Protein AF-A0A2A2K9K4-F1 (afdb_monomer_lite)

Radius of gyration: 50.78 Å; chains: 1; bounding box: 142×97×121 Å

InterPro domains:
  IPR011687 Ribosome biogenesis protein Nop53/GLTSCR2 [PF07767] (84-455)
  IPR011687 Ribosome biogenesis protein Nop53/GLTSCR2 [PIRSF017302] (77-492)
  IPR011687 Ribosome biogenesis protein Nop53/GLTSCR2 [PTHR14211] (76-489)

pLDDT: mean 70.68, std 21.22, range [25.45, 97.88]

Structure (mmCIF, N/CA/C/O backbone):
data_AF-A0A2A2K9K4-F1
#
_entry.id   AF-A0A2A2K9K4-F1
#
loop_
_atom_site.group_PDB
_atom_site.id
_atom_site.type_symbol
_atom_site.label_atom_id
_atom_site.label_alt_id
_atom_site.label_comp_id
_atom_site.label_asym_id
_atom_site.label_entity_id
_atom_site.label_seq_id
_atom_site.pdbx_PDB_ins_code
_atom_site.Cartn_x
_atom_site.Cartn_y
_atom_site.Cartn_z
_atom_site.occupancy
_atom_site.B_iso_or_equiv
_atom_site.auth_seq_id
_atom_site.auth_comp_id
_atom_site.auth_asym_id
_atom_site.auth_atom_id
_atom_site.pdbx_PDB_model_num
ATOM 1 N N . MET A 1 1 ? -22.411 -17.518 -9.341 1.00 44.00 1 MET A N 1
ATOM 2 C CA . MET A 1 1 ? -21.186 -17.339 -8.523 1.00 44.00 1 MET A CA 1
ATOM 3 C C . MET A 1 1 ? -21.248 -18.204 -7.261 1.00 44.00 1 MET A C 1
ATOM 5 O O . MET A 1 1 ? -21.274 -17.699 -6.148 1.00 44.00 1 MET A O 1
ATOM 9 N N . LYS A 1 2 ? -21.315 -19.527 -7.441 1.00 40.25 2 LYS A N 1
ATOM 10 C CA . LYS A 1 2 ? -21.269 -20.536 -6.377 1.00 40.25 2 LYS A CA 1
ATOM 11 C C . LYS A 1 2 ? -20.198 -21.538 -6.782 1.00 40.25 2 LYS A C 1
ATOM 13 O O . LYS A 1 2 ? -20.445 -22.312 -7.694 1.00 40.25 2 LYS A O 1
ATOM 18 N N . ALA A 1 3 ? -19.026 -21.437 -6.172 1.00 43.62 3 ALA A N 1
ATOM 19 C CA . ALA A 1 3 ? -18.033 -22.494 -5.974 1.00 43.62 3 ALA A CA 1
ATOM 20 C C . ALA A 1 3 ? -16.709 -21.821 -5.597 1.00 43.62 3 ALA A C 1
ATOM 22 O O . ALA A 1 3 ? -16.347 -20.814 -6.198 1.00 43.62 3 ALA A O 1
ATOM 23 N N . LEU A 1 4 ? -15.990 -22.431 -4.651 1.00 43.91 4 LEU A N 1
ATOM 24 C CA . LEU A 1 4 ? -14.637 -22.091 -4.187 1.00 43.91 4 LEU A CA 1
ATOM 25 C C . LEU A 1 4 ? -14.558 -21.076 -3.037 1.00 43.91 4 LEU A C 1
ATOM 27 O O . LEU A 1 4 ? -13.844 -20.079 -3.095 1.00 43.91 4 LEU A O 1
ATOM 31 N N . VAL A 1 5 ? -15.206 -21.416 -1.923 1.00 40.81 5 VAL A N 1
ATOM 32 C CA . VAL A 1 5 ? -14.649 -21.128 -0.594 1.00 40.81 5 VAL A CA 1
ATOM 33 C C . VAL A 1 5 ? -14.211 -22.480 -0.023 1.00 40.81 5 VAL A C 1
ATOM 35 O O . VAL A 1 5 ? -15.055 -23.368 0.064 1.00 40.81 5 VAL A O 1
ATOM 38 N N . PRO A 1 6 ? -12.925 -22.707 0.292 1.00 46.34 6 PRO A N 1
ATOM 39 C CA . PRO A 1 6 ? -12.517 -23.957 0.914 1.00 46.34 6 PRO A CA 1
ATOM 40 C C . PRO A 1 6 ? -12.996 -23.989 2.369 1.00 46.34 6 PRO A C 1
ATOM 42 O O . PRO A 1 6 ? -12.664 -23.100 3.159 1.00 46.34 6 PRO A O 1
ATOM 45 N N . ASP A 1 7 ? -13.756 -25.031 2.704 1.00 41.41 7 ASP A N 1
ATOM 46 C CA . ASP A 1 7 ? -14.101 -25.406 4.071 1.00 41.41 7 ASP A CA 1
ATOM 47 C C . ASP A 1 7 ? -12.825 -25.595 4.901 1.00 41.41 7 ASP A C 1
ATOM 49 O O . ASP A 1 7 ? -11.963 -26.419 4.591 1.00 41.41 7 ASP A O 1
ATOM 53 N N . LEU A 1 8 ? -12.700 -24.822 5.979 1.00 47.69 8 LEU A N 1
ATOM 54 C CA . LEU A 1 8 ? -11.617 -24.931 6.958 1.00 47.69 8 LEU A CA 1
ATOM 55 C C . LEU A 1 8 ? -12.197 -25.281 8.328 1.00 47.69 8 LEU A C 1
ATOM 57 O O . LEU A 1 8 ? -12.074 -24.541 9.301 1.00 47.69 8 LEU A O 1
ATOM 61 N N . ALA A 1 9 ? -12.805 -26.462 8.395 1.00 41.75 9 ALA A N 1
ATOM 62 C CA . ALA A 1 9 ? -13.053 -27.190 9.630 1.00 41.75 9 ALA A CA 1
ATOM 63 C C . ALA A 1 9 ? -11.892 -28.164 9.899 1.00 41.75 9 ALA A C 1
ATOM 65 O O . ALA A 1 9 ? -12.091 -29.367 9.938 1.00 41.75 9 ALA A O 1
ATOM 66 N N . MET A 1 10 ? -10.656 -27.674 10.045 1.00 39.59 10 MET A N 1
ATOM 67 C CA . MET A 1 10 ? -9.584 -28.465 10.667 1.00 39.59 10 MET A CA 1
ATOM 68 C C . MET A 1 10 ? -8.396 -27.575 11.043 1.00 39.59 10 MET A C 1
ATOM 70 O O . MET A 1 10 ? -7.469 -27.361 10.266 1.00 39.59 10 MET A O 1
ATOM 74 N N . VAL A 1 11 ? -8.419 -27.054 12.270 1.00 38.53 11 VAL A N 1
ATOM 75 C CA . VAL A 1 11 ? -7.224 -26.525 12.937 1.00 38.53 11 VAL A CA 1
ATOM 76 C C . VAL A 1 11 ? -6.971 -27.413 14.157 1.00 38.53 11 VAL A C 1
ATOM 78 O O . VAL A 1 11 ? -7.831 -27.476 15.039 1.00 38.53 11 VAL A O 1
ATOM 81 N N . PRO A 1 12 ? -5.840 -28.137 14.228 1.00 36.72 12 PRO A N 1
ATOM 82 C CA . PRO A 1 12 ? -5.530 -28.973 15.377 1.00 36.72 12 PRO A CA 1
ATOM 83 C C . PRO A 1 12 ? -5.274 -28.099 16.611 1.00 36.72 12 PRO A C 1
ATOM 85 O O . PRO A 1 12 ? -4.470 -27.165 16.584 1.00 36.72 12 PRO A O 1
ATOM 88 N N . ARG A 1 13 ? -5.968 -28.426 17.706 1.00 39.25 13 ARG A N 1
ATOM 89 C CA . ARG A 1 13 ? -5.742 -27.874 19.046 1.00 39.25 13 ARG A CA 1
ATOM 90 C C . ARG A 1 13 ? -4.340 -28.263 19.521 1.00 39.25 13 ARG A C 1
ATOM 92 O O . ARG A 1 13 ? -4.139 -29.373 20.003 1.00 39.25 13 ARG A O 1
ATOM 99 N N . LEU A 1 14 ? -3.380 -27.349 19.419 1.00 37.00 14 LEU A N 1
ATOM 100 C CA . LEU A 1 14 ? -2.137 -27.432 20.182 1.00 37.00 14 LEU A CA 1
ATOM 101 C C . LEU A 1 14 ? -2.356 -26.729 21.524 1.00 37.00 14 LEU A C 1
ATOM 103 O O . LEU A 1 14 ? -2.428 -25.504 21.596 1.00 37.00 14 LEU A O 1
ATOM 107 N N . LEU A 1 15 ? -2.495 -27.525 22.589 1.00 37.66 15 LEU A N 1
ATOM 108 C CA . LEU A 1 15 ? -2.359 -27.050 23.961 1.00 37.66 15 LEU A CA 1
ATOM 109 C C . LEU A 1 15 ? -0.907 -26.607 24.178 1.00 37.66 15 LEU A C 1
ATOM 111 O O . LEU A 1 15 ? -0.014 -27.437 24.327 1.00 37.66 15 LEU A O 1
ATOM 115 N N . THR A 1 16 ? -0.682 -25.303 24.279 1.00 37.59 16 THR A N 1
ATOM 116 C CA . THR A 1 16 ? 0.496 -24.751 24.949 1.00 37.59 16 THR A CA 1
ATOM 117 C C . THR A 1 16 ? 0.021 -23.901 26.117 1.00 37.59 16 THR A C 1
ATOM 119 O O . THR A 1 16 ? -0.516 -22.811 25.936 1.00 37.59 16 THR A O 1
ATOM 122 N N . ARG A 1 17 ? 0.212 -24.420 27.336 1.00 40.56 17 ARG A N 1
ATOM 123 C CA . ARG A 1 17 ? 0.231 -23.618 28.562 1.00 40.56 17 ARG A CA 1
ATOM 124 C C . ARG A 1 17 ? 1.405 -22.644 28.454 1.00 40.56 17 ARG A C 1
ATOM 126 O O . ARG A 1 17 ? 2.553 -23.055 28.587 1.00 40.56 17 ARG A O 1
ATOM 133 N N . SER A 1 18 ? 1.126 -21.369 28.233 1.00 33.84 18 SER A N 1
ATOM 134 C CA . SER A 1 18 ? 2.100 -20.298 28.434 1.00 33.84 18 SER A CA 1
ATOM 135 C C . SER A 1 18 ? 1.372 -19.017 28.820 1.00 33.84 18 SER A C 1
ATOM 137 O O . SER A 1 18 ? 0.418 -18.621 28.157 1.00 33.84 18 SER A O 1
ATOM 139 N N . ALA A 1 19 ? 1.831 -18.438 29.926 1.00 35.34 19 ALA A N 1
ATOM 140 C CA . ALA A 1 19 ? 1.371 -17.235 30.603 1.00 35.34 19 ALA A CA 1
ATOM 141 C C . ALA A 1 19 ? 0.715 -16.171 29.703 1.00 35.34 19 ALA A C 1
ATOM 143 O O . ALA A 1 19 ? 1.313 -15.652 28.761 1.00 35.34 19 ALA A O 1
ATOM 144 N N . LEU A 1 20 ? -0.514 -15.812 30.068 1.00 32.34 20 LEU A N 1
ATOM 145 C CA . LEU A 1 20 ? -1.278 -14.713 29.499 1.00 32.34 20 LEU A CA 1
ATOM 146 C C . LEU A 1 20 ? -0.774 -13.406 30.134 1.00 32.34 20 LEU A C 1
ATOM 148 O O . LEU A 1 20 ? -1.242 -13.004 31.194 1.00 32.34 20 LEU A O 1
ATOM 152 N N . VAL A 1 21 ? 0.219 -12.764 29.517 1.00 34.97 21 VAL A N 1
ATOM 153 C CA . VAL A 1 21 ? 0.566 -11.363 29.803 1.00 34.97 21 VAL A CA 1
ATOM 154 C C . VAL A 1 21 ? -0.100 -10.513 28.726 1.00 34.97 21 VAL A C 1
ATOM 156 O O . VAL A 1 21 ? 0.407 -10.378 27.615 1.00 34.97 21 VAL A O 1
ATOM 159 N N . MET A 1 22 ? -1.282 -9.991 29.043 1.00 40.31 22 MET A N 1
ATOM 160 C CA . MET A 1 22 ? -1.942 -8.943 28.265 1.00 40.31 22 MET A CA 1
ATOM 161 C C . MET A 1 22 ? -1.311 -7.592 28.638 1.00 40.31 22 MET A C 1
ATOM 163 O O . MET A 1 22 ? -1.324 -7.247 29.820 1.00 40.31 22 MET A O 1
ATOM 167 N N . PRO A 1 23 ? -0.776 -6.800 27.692 1.00 37.91 23 PRO A N 1
ATOM 168 C CA . PRO A 1 23 ? -0.464 -5.405 27.966 1.00 37.91 23 PRO A CA 1
ATOM 169 C C . PRO A 1 23 ? -1.773 -4.604 27.998 1.00 37.91 23 PRO A C 1
ATOM 171 O O . PRO A 1 23 ? -2.457 -4.474 26.982 1.00 37.91 23 PRO A O 1
ATOM 174 N N . MET A 1 24 ? -2.133 -4.079 29.170 1.00 39.03 24 MET A N 1
ATOM 175 C CA . MET A 1 24 ? -3.211 -3.096 29.293 1.00 39.03 24 MET A CA 1
ATOM 176 C C . MET A 1 24 ? -2.790 -1.763 28.647 1.00 39.03 24 MET A C 1
ATOM 178 O O . MET A 1 24 ? -1.658 -1.321 28.862 1.00 39.03 24 MET A O 1
ATOM 182 N N . PRO A 1 25 ? -3.668 -1.096 27.879 1.00 38.41 25 PRO A N 1
ATOM 183 C CA . PRO A 1 25 ? -3.413 0.255 27.400 1.00 38.41 25 PRO A CA 1
ATOM 184 C C . PRO A 1 25 ? -3.524 1.262 28.553 1.00 38.41 25 PRO A C 1
ATOM 186 O O . PRO A 1 25 ? -4.564 1.394 29.196 1.00 38.41 25 PRO A O 1
ATOM 189 N N . VAL A 1 26 ? -2.436 1.997 28.792 1.00 39.41 26 VAL A N 1
ATOM 190 C CA . VAL A 1 26 ? -2.405 3.185 29.654 1.00 39.41 26 VAL A CA 1
ATOM 191 C C . VAL A 1 26 ? -3.089 4.328 28.905 1.00 39.41 26 VAL A C 1
ATOM 193 O O . VAL A 1 26 ? -2.446 5.112 28.215 1.00 39.41 26 VAL A O 1
ATOM 196 N N . SER A 1 27 ? -4.411 4.399 28.995 1.00 43.00 27 SER A N 1
ATOM 197 C CA . SER A 1 27 ? -5.172 5.610 28.683 1.00 43.00 27 SER A CA 1
ATOM 198 C C . SER A 1 27 ? -6.522 5.528 29.382 1.00 43.00 27 SER A C 1
ATOM 200 O O . SER A 1 27 ? -7.491 5.111 28.762 1.00 43.00 27 SER A O 1
ATOM 202 N N . MET A 1 28 ? -6.549 5.826 30.683 1.00 38.31 28 MET A N 1
ATOM 203 C CA . MET A 1 28 ? -7.721 6.249 31.472 1.00 38.31 28 MET A CA 1
ATOM 204 C C . MET A 1 28 ? -7.254 6.538 32.904 1.00 38.31 28 MET A C 1
ATOM 206 O O . MET A 1 28 ? -7.472 5.746 33.809 1.00 38.31 28 MET A O 1
ATOM 210 N N . MET A 1 29 ? -6.547 7.652 33.084 1.00 35.38 29 MET A N 1
ATOM 211 C CA . MET A 1 29 ? -6.386 8.361 34.358 1.00 35.38 29 MET A CA 1
ATOM 212 C C . MET A 1 29 ? -6.082 9.825 34.013 1.00 35.38 29 MET A C 1
ATOM 214 O O . MET A 1 29 ? -5.252 10.076 33.144 1.00 35.38 29 MET A O 1
ATOM 218 N N . ALA A 1 30 ? -6.740 10.741 34.726 1.00 33.69 30 ALA A N 1
ATOM 219 C CA . ALA A 1 30 ? -6.646 12.204 34.676 1.00 33.69 30 ALA A CA 1
ATOM 220 C C . ALA A 1 30 ? -7.584 12.924 33.685 1.00 33.69 30 ALA A C 1
ATOM 222 O O . ALA A 1 30 ? -7.182 13.419 32.637 1.00 33.69 30 ALA A O 1
ATOM 223 N N . HIS A 1 31 ? -8.843 13.064 34.112 1.00 31.61 31 HIS A N 1
ATOM 224 C CA . HIS A 1 31 ? -9.577 14.319 33.959 1.00 31.61 31 HIS A CA 1
ATOM 225 C C . HIS A 1 31 ? -9.574 15.057 35.309 1.00 31.61 31 HIS A C 1
ATOM 227 O O . HIS A 1 31 ? -9.701 14.420 36.351 1.00 31.61 31 HIS A O 1
ATOM 233 N N . GLN A 1 32 ? -9.485 16.388 35.214 1.00 30.48 32 GLN A N 1
ATOM 234 C CA . GLN A 1 32 ? -9.771 17.429 36.216 1.00 30.48 32 GLN A CA 1
ATOM 235 C C . GLN A 1 32 ? -8.720 17.725 37.294 1.00 30.48 32 GLN A C 1
ATOM 237 O O . GLN A 1 32 ? -8.631 17.053 38.313 1.00 30.48 32 GLN A O 1
ATOM 242 N N . LEU A 1 33 ? -7.961 18.796 37.034 1.00 32.81 33 LEU A N 1
ATOM 243 C CA . LEU A 1 33 ? -7.803 20.056 37.794 1.00 32.81 33 LEU A CA 1
ATOM 244 C C . LEU A 1 33 ? -6.706 20.820 37.018 1.00 32.81 33 LEU A C 1
ATOM 246 O O . LEU A 1 33 ? -5.605 20.308 36.871 1.00 32.81 33 LEU A O 1
ATOM 250 N N . GLY A 1 34 ? -6.984 21.891 36.281 1.00 28.64 34 GLY A N 1
ATOM 251 C CA . GLY A 1 34 ? -7.357 23.218 36.762 1.00 28.64 34 GLY A CA 1
ATOM 252 C C . GLY A 1 34 ? -6.349 24.197 36.142 1.00 28.64 34 GLY A C 1
ATOM 253 O O . GLY A 1 34 ? -5.144 23.998 36.278 1.00 28.64 34 GLY A O 1
ATOM 254 N N . ASP A 1 35 ? -6.847 25.174 35.389 1.00 31.09 35 ASP A N 1
ATOM 255 C CA . ASP A 1 35 ? -6.074 26.216 34.712 1.00 31.09 35 ASP A CA 1
ATOM 256 C C . ASP A 1 35 ? -5.189 27.005 35.681 1.00 31.09 35 ASP A C 1
ATOM 258 O O . ASP A 1 35 ? -5.651 27.370 36.756 1.00 31.09 35 ASP A O 1
ATOM 262 N N . LEU A 1 36 ? -3.971 27.360 35.256 1.00 30.73 36 LEU A N 1
ATOM 263 C CA . LEU A 1 36 ? -3.389 28.679 35.515 1.00 30.73 36 LEU A CA 1
ATOM 264 C C . LEU A 1 36 ? -2.313 29.000 34.464 1.00 30.73 36 LEU A C 1
ATOM 266 O O . LEU A 1 36 ? -1.330 28.294 34.254 1.00 30.73 36 LEU A O 1
ATOM 270 N N . ARG A 1 37 ? -2.601 30.105 33.792 1.00 29.03 37 ARG A N 1
ATOM 271 C CA . ARG A 1 37 ? -1.856 30.871 32.797 1.00 29.03 37 ARG A CA 1
ATOM 272 C C . ARG A 1 37 ? -0.534 31.386 33.382 1.00 29.03 37 ARG A C 1
ATOM 274 O O . ARG A 1 37 ? -0.545 31.816 34.529 1.00 29.03 37 ARG A O 1
ATOM 281 N N . LEU A 1 38 ? 0.545 31.428 32.593 1.00 29.73 38 LEU A N 1
ATOM 282 C CA . LEU A 1 38 ? 1.351 32.639 32.353 1.00 29.73 38 LEU A CA 1
ATOM 283 C C . LEU A 1 38 ? 2.518 32.391 31.383 1.00 29.73 38 LEU A C 1
ATOM 285 O O . LEU A 1 38 ? 3.022 31.287 31.208 1.00 29.73 38 LEU A O 1
ATOM 289 N N . GLU A 1 39 ? 2.827 33.487 30.710 1.00 30.92 39 GLU A N 1
ATOM 290 C CA . GLU A 1 39 ? 3.734 33.749 29.604 1.00 30.92 39 GLU A CA 1
ATOM 291 C C . GLU A 1 39 ? 5.209 33.401 29.852 1.00 30.92 39 GLU A C 1
ATOM 293 O O . GLU A 1 39 ? 5.677 33.342 30.983 1.00 30.92 39 GLU A O 1
ATOM 298 N N . GLY A 1 40 ? 5.960 33.339 28.750 1.00 29.33 40 GLY A N 1
ATOM 299 C CA . GLY A 1 40 ? 7.163 34.166 28.682 1.00 29.33 40 GLY A CA 1
ATOM 300 C C . GLY A 1 40 ? 8.500 33.519 29.036 1.00 29.33 40 GLY A C 1
ATOM 301 O O . GLY A 1 40 ? 8.838 33.291 30.185 1.00 29.33 40 GLY A O 1
ATOM 302 N N . GLU A 1 41 ? 9.312 33.415 27.989 1.00 30.86 41 GLU A N 1
ATOM 303 C CA . GLU A 1 41 ? 10.738 33.746 27.997 1.00 30.86 41 GLU A CA 1
ATOM 304 C C . GLU A 1 41 ? 11.786 32.736 28.493 1.00 30.86 41 GLU A C 1
ATOM 306 O O . GLU A 1 41 ? 11.812 32.181 29.587 1.00 30.86 41 GLU A O 1
ATOM 311 N N . ARG A 1 42 ? 12.741 32.567 27.579 1.00 38.97 42 ARG A N 1
ATOM 312 C CA . ARG A 1 42 ? 14.050 31.961 27.746 1.00 38.97 42 ARG A CA 1
ATOM 313 C C . ARG A 1 42 ? 14.899 32.900 28.598 1.00 38.97 42 ARG A C 1
ATOM 315 O O . ARG A 1 42 ? 15.178 33.984 28.116 1.00 38.97 42 ARG A O 1
ATOM 322 N N . PHE A 1 43 ? 15.436 32.457 29.732 1.00 28.77 43 PHE A N 1
ATOM 323 C CA . PHE A 1 43 ? 16.722 32.960 30.223 1.00 28.77 43 PHE A CA 1
ATOM 324 C C . PHE A 1 43 ? 17.459 31.923 31.082 1.00 28.77 43 PHE A C 1
ATOM 326 O O . PHE A 1 43 ? 16.890 31.065 31.746 1.00 28.77 43 PHE A O 1
ATOM 333 N N . SER A 1 44 ? 18.775 32.011 30.957 1.00 34.75 44 SER A N 1
ATOM 334 C CA . SER A 1 44 ? 19.871 31.286 31.592 1.00 34.75 44 SER A CA 1
ATOM 335 C C . SER A 1 44 ? 19.886 31.288 33.126 1.00 34.75 44 SER A C 1
ATOM 337 O O . SER A 1 44 ? 19.640 32.328 33.725 1.00 34.75 44 SER A O 1
ATOM 339 N N . ALA A 1 45 ? 20.375 30.199 33.734 1.00 30.33 45 ALA A N 1
ATOM 340 C CA . ALA A 1 45 ? 20.983 30.204 35.074 1.00 30.33 45 ALA A CA 1
ATOM 341 C C . ALA A 1 45 ? 21.997 29.044 35.201 1.00 30.33 45 ALA A C 1
ATOM 343 O O . ALA A 1 45 ? 21.637 27.883 35.366 1.00 30.33 45 ALA A O 1
ATOM 344 N N . LEU A 1 46 ? 23.260 29.281 34.838 1.00 34.09 46 LEU A N 1
ATOM 345 C CA . LEU A 1 46 ? 24.410 29.324 35.756 1.00 34.09 46 LEU A CA 1
ATOM 346 C C . LEU A 1 46 ? 24.100 29.734 37.209 1.00 34.09 46 LEU A C 1
ATOM 348 O O . LEU A 1 46 ? 23.300 30.629 37.441 1.00 34.09 46 LEU A O 1
ATOM 352 N N . LEU A 1 47 ? 24.884 29.137 38.120 1.00 36.16 47 LEU A N 1
ATOM 353 C CA . LEU A 1 47 ? 25.036 29.397 39.562 1.00 36.16 47 LEU A CA 1
ATOM 354 C C . LEU A 1 47 ? 23.981 28.783 40.492 1.00 36.16 47 LEU A C 1
ATOM 356 O O . LEU A 1 47 ? 22.939 29.374 40.733 1.00 36.16 47 LEU A O 1
ATOM 360 N N . LEU A 1 48 ? 24.330 27.631 41.085 1.00 36.09 48 LEU A N 1
ATOM 361 C CA . LEU A 1 48 ? 24.399 27.416 42.545 1.00 36.09 48 LEU A CA 1
ATOM 362 C C . LEU A 1 48 ? 24.562 25.919 42.857 1.00 36.09 48 LEU A C 1
ATOM 364 O O . LEU A 1 48 ? 23.581 25.244 43.116 1.00 36.09 48 LEU A O 1
ATOM 368 N N . LEU A 1 49 ? 25.796 25.408 42.854 1.00 38.00 49 LEU A N 1
ATOM 369 C CA . LEU A 1 49 ? 26.210 24.233 43.643 1.00 38.00 49 LEU A CA 1
ATOM 370 C C . LEU A 1 49 ? 27.731 24.325 43.869 1.00 38.00 49 LEU A C 1
ATOM 372 O O . LEU A 1 49 ? 28.522 23.545 43.347 1.00 38.00 49 LEU A O 1
ATOM 376 N N . GLY A 1 50 ? 28.140 25.363 44.600 1.00 37.34 50 GLY A N 1
ATOM 377 C CA . GLY A 1 50 ? 29.427 25.404 45.289 1.00 37.34 50 GLY A CA 1
ATOM 378 C C . GLY A 1 50 ? 29.229 24.928 46.728 1.00 37.34 50 GLY A C 1
ATOM 379 O O . GLY A 1 50 ? 28.185 25.214 47.303 1.00 37.34 50 GLY A O 1
ATOM 380 N N . HIS A 1 51 ? 30.247 24.261 47.281 1.00 44.66 51 HIS A N 1
ATOM 381 C CA . HIS A 1 51 ? 30.357 23.683 48.636 1.00 44.66 51 HIS A CA 1
ATOM 382 C C . HIS A 1 51 ? 30.046 22.185 48.793 1.00 44.66 51 HIS A C 1
ATOM 384 O O . HIS A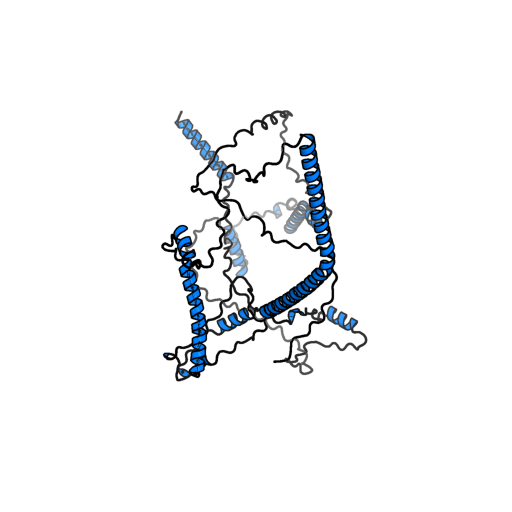 1 51 ? 29.221 21.817 49.618 1.00 44.66 51 HIS A O 1
ATOM 390 N N . PHE A 1 52 ? 30.788 21.309 48.098 1.00 37.00 52 PHE A N 1
ATOM 391 C CA . PHE A 1 52 ? 30.991 19.919 48.561 1.00 37.00 52 PHE A CA 1
ATOM 392 C C . PHE A 1 52 ? 32.336 19.276 48.131 1.00 37.00 52 PHE A C 1
ATOM 394 O O . PHE A 1 52 ? 32.436 18.059 48.026 1.00 37.00 52 PHE A O 1
ATOM 401 N N . GLU A 1 53 ? 33.401 20.068 47.927 1.00 40.66 53 GLU A N 1
ATOM 402 C CA . GLU A 1 53 ? 34.742 19.581 47.515 1.00 40.66 53 GLU A CA 1
ATOM 403 C C . GLU A 1 53 ? 35.888 20.048 48.444 1.00 40.66 53 GLU A C 1
ATOM 405 O O . GLU A 1 53 ? 36.956 20.431 47.989 1.00 40.66 53 GLU A O 1
ATOM 410 N N . VAL A 1 54 ? 35.697 20.030 49.770 1.00 44.75 54 VAL A N 1
ATOM 411 C CA . VAL A 1 54 ? 36.788 20.354 50.732 1.00 44.75 54 VAL A CA 1
ATOM 412 C C . VAL A 1 54 ? 37.087 19.208 51.716 1.00 44.75 54 VAL A C 1
ATOM 414 O O . VAL A 1 54 ? 37.991 19.300 52.535 1.00 44.75 54 VAL A O 1
ATOM 417 N N . LEU A 1 55 ? 36.403 18.064 51.606 1.00 42.59 55 LEU A N 1
ATOM 418 C CA . LEU A 1 55 ? 36.564 16.944 52.551 1.00 42.59 55 LEU A CA 1
ATOM 419 C C . LEU A 1 55 ? 37.218 15.675 51.977 1.00 42.59 55 LEU A C 1
ATOM 421 O O . LEU A 1 55 ? 37.403 14.717 52.722 1.00 42.59 55 LEU A O 1
ATOM 425 N N . LEU A 1 56 ? 37.638 15.663 50.704 1.00 43.53 56 LEU A N 1
ATOM 426 C CA . LEU A 1 56 ? 38.368 14.523 50.115 1.00 43.53 56 LEU A CA 1
ATOM 427 C C . LEU A 1 56 ? 39.872 14.751 49.878 1.00 43.53 56 LEU A C 1
ATOM 429 O O . LEU A 1 56 ? 40.588 13.777 49.643 1.00 43.53 56 LEU A O 1
ATOM 433 N N . ASP A 1 57 ? 40.379 15.977 50.027 1.00 40.06 57 ASP A N 1
ATOM 434 C CA . ASP A 1 57 ? 41.805 16.275 49.806 1.00 40.06 57 ASP A CA 1
ATOM 435 C C . ASP A 1 57 ? 42.685 16.137 51.064 1.00 40.06 57 ASP A C 1
ATOM 437 O O . ASP A 1 57 ? 43.909 16.078 50.960 1.00 40.06 57 ASP A O 1
ATOM 441 N N . CYS A 1 58 ? 42.094 15.939 52.250 1.00 37.69 58 CYS A N 1
ATOM 442 C CA . CYS A 1 58 ? 42.853 15.688 53.486 1.00 37.69 58 CYS A CA 1
ATOM 443 C C . CYS A 1 58 ? 43.315 14.229 53.679 1.00 37.69 58 CYS A C 1
ATOM 445 O O . CYS A 1 58 ? 44.114 13.967 54.574 1.00 37.69 58 CYS A O 1
ATOM 447 N N . LEU A 1 59 ? 42.882 13.268 52.849 1.00 40.94 59 LEU A N 1
ATOM 448 C CA . LEU A 1 59 ? 43.237 11.845 53.022 1.00 40.94 59 LEU A CA 1
ATOM 449 C C . LEU A 1 59 ? 44.336 11.334 52.067 1.00 40.94 59 LEU A C 1
ATOM 451 O O . LEU A 1 59 ? 44.594 10.134 52.006 1.00 40.94 59 LEU A O 1
ATOM 455 N N . LYS A 1 60 ? 45.007 12.226 51.324 1.00 39.94 60 LYS A N 1
ATOM 456 C CA . LYS A 1 60 ? 46.084 11.878 50.369 1.00 39.94 60 LYS A CA 1
ATOM 457 C C . LYS A 1 60 ? 47.489 12.345 50.766 1.00 39.94 60 LYS A C 1
ATOM 459 O O . LYS A 1 60 ? 48.422 12.158 49.991 1.00 39.94 60 LYS A O 1
ATOM 464 N N . MET A 1 61 ? 47.674 12.890 51.969 1.00 38.78 61 MET A N 1
ATOM 465 C CA . MET A 1 61 ? 48.985 13.347 52.458 1.00 38.78 61 MET A CA 1
ATOM 466 C C . MET A 1 61 ? 49.585 12.475 53.571 1.00 38.78 61 MET A C 1
ATOM 468 O O . MET A 1 61 ? 50.239 12.993 54.469 1.00 38.78 61 MET A O 1
ATOM 472 N N . HIS A 1 62 ? 49.421 11.152 53.510 1.00 40.19 62 HIS A N 1
ATOM 473 C CA . HIS A 1 62 ? 50.233 10.220 54.303 1.00 40.19 62 HIS A CA 1
ATOM 474 C C . HIS A 1 62 ? 50.467 8.924 53.524 1.00 40.19 62 HIS A C 1
ATOM 476 O O . HIS A 1 62 ? 49.644 8.017 53.550 1.00 40.19 62 HIS A O 1
ATOM 482 N N . THR A 1 63 ? 51.563 8.888 52.761 1.00 38.16 63 THR A N 1
ATOM 483 C CA . THR A 1 63 ? 52.388 7.706 52.415 1.00 38.16 63 THR A CA 1
ATOM 484 C C . THR A 1 63 ? 53.439 8.124 51.381 1.00 38.16 63 THR A C 1
ATOM 486 O O . THR A 1 63 ? 53.477 7.654 50.252 1.00 38.16 63 THR A O 1
ATOM 489 N N . ASN A 1 64 ? 54.329 9.029 51.783 1.00 37.75 64 ASN A N 1
ATOM 490 C CA . ASN A 1 64 ? 55.671 9.071 51.216 1.00 37.75 64 ASN A CA 1
ATOM 491 C C . ASN A 1 64 ? 56.590 8.530 52.301 1.00 37.75 64 ASN A C 1
ATOM 493 O O . ASN A 1 64 ? 56.611 9.114 53.380 1.00 37.75 64 ASN A O 1
ATOM 497 N N . ASN A 1 65 ? 57.287 7.426 52.022 1.00 32.12 65 ASN A N 1
ATOM 498 C CA . ASN A 1 65 ? 58.706 7.218 52.332 1.00 32.12 65 ASN A CA 1
ATOM 499 C C . ASN A 1 65 ? 59.038 5.713 52.347 1.00 32.12 65 ASN A C 1
ATOM 501 O O . ASN A 1 65 ? 58.995 5.071 53.391 1.00 32.12 65 ASN A O 1
ATOM 505 N N . TRP A 1 66 ? 59.413 5.164 51.190 1.00 31.28 66 TRP A N 1
ATOM 506 C CA . TRP A 1 66 ? 60.435 4.115 51.139 1.00 31.28 66 TRP A CA 1
ATOM 507 C C . TRP A 1 66 ? 61.348 4.368 49.934 1.00 31.28 66 TRP A C 1
ATOM 509 O O . TRP A 1 66 ? 61.084 4.001 48.794 1.00 31.28 66 TRP A O 1
ATOM 519 N N . MET A 1 67 ? 62.330 5.203 50.248 1.00 27.91 67 MET A N 1
ATOM 520 C CA . MET A 1 67 ? 63.712 5.299 49.791 1.00 27.91 67 MET A CA 1
ATOM 521 C C . MET A 1 67 ? 64.284 4.264 48.787 1.00 27.91 67 MET A C 1
ATOM 523 O O . MET A 1 67 ? 64.081 3.061 48.914 1.00 27.91 67 MET A O 1
ATOM 527 N N . LEU A 1 68 ? 65.187 4.813 47.953 1.00 33.62 68 LEU A N 1
ATOM 528 C CA . LEU A 1 68 ? 66.419 4.251 47.357 1.00 33.62 68 LEU A CA 1
ATOM 529 C C . LEU A 1 68 ? 66.388 3.589 45.962 1.00 33.62 68 LEU A C 1
ATOM 531 O O . LEU A 1 68 ? 66.132 2.405 45.781 1.00 33.62 68 LEU A O 1
ATOM 535 N N . SER A 1 69 ? 66.767 4.427 44.988 1.00 32.28 69 SER A N 1
ATOM 536 C CA . SER A 1 69 ? 67.799 4.249 43.952 1.00 32.28 69 SER A CA 1
ATOM 537 C C . SER A 1 69 ? 68.266 2.835 43.580 1.00 32.28 69 SER A C 1
ATOM 539 O O . SER A 1 69 ? 68.941 2.172 44.362 1.00 32.28 69 SER A O 1
ATOM 541 N N . PHE A 1 70 ? 68.098 2.476 42.300 1.00 28.11 70 PHE A N 1
ATOM 542 C CA . PHE A 1 70 ? 69.069 1.635 41.593 1.00 28.11 70 PHE A CA 1
ATOM 543 C C . PHE A 1 70 ? 69.051 1.915 40.078 1.00 28.11 70 PHE A C 1
ATOM 545 O O . PHE A 1 70 ? 68.069 1.641 39.387 1.00 28.11 70 PHE A O 1
ATOM 552 N N . GLU A 1 71 ? 70.149 2.485 39.576 1.00 35.81 71 GLU A N 1
ATOM 553 C CA . GLU A 1 71 ? 70.510 2.529 38.157 1.00 35.81 71 GLU A CA 1
ATOM 554 C C . GLU A 1 71 ? 70.872 1.122 37.660 1.00 35.81 71 GLU A C 1
ATOM 556 O O . GLU A 1 71 ? 71.506 0.342 38.367 1.00 35.81 71 GLU A O 1
ATOM 561 N N . GLY A 1 72 ? 70.517 0.794 36.417 1.00 30.66 72 GLY A N 1
ATOM 562 C CA . GLY A 1 72 ? 71.008 -0.423 35.767 1.00 30.66 72 GLY A CA 1
ATOM 563 C C . GLY A 1 72 ? 70.101 -0.918 34.650 1.00 30.66 72 GLY A C 1
ATOM 564 O O . GLY A 1 72 ? 69.053 -1.516 34.893 1.00 30.66 72 GLY A O 1
ATOM 565 N N . GLY A 1 73 ? 70.522 -0.698 33.403 1.00 44.75 73 GLY A N 1
ATOM 566 C CA . GLY A 1 73 ? 69.832 -1.185 32.215 1.00 44.75 73 GLY A CA 1
ATOM 567 C C . GLY A 1 73 ? 69.667 -2.707 32.205 1.00 44.75 73 GLY A C 1
ATOM 568 O O . GLY A 1 73 ? 70.636 -3.457 32.299 1.00 44.75 73 GLY A O 1
ATOM 569 N N . LYS A 1 74 ? 68.430 -3.170 32.004 1.00 36.62 74 LYS A N 1
ATOM 570 C CA . LYS A 1 74 ? 68.129 -4.534 31.554 1.00 36.62 74 LYS A CA 1
ATOM 571 C C . LYS A 1 74 ? 67.063 -4.480 30.465 1.00 36.62 74 LYS A C 1
ATOM 573 O O . LYS A 1 74 ? 65.951 -4.010 30.689 1.00 36.62 74 LYS A O 1
ATOM 578 N N . LYS A 1 75 ? 67.415 -4.982 29.274 1.00 40.50 75 LYS A N 1
ATOM 579 C CA . LYS A 1 75 ? 66.470 -5.297 28.195 1.00 40.50 75 LYS A CA 1
ATOM 580 C C . LYS A 1 75 ? 65.386 -6.213 28.770 1.00 40.50 75 LYS A C 1
ATOM 582 O O . LYS A 1 75 ? 65.682 -7.329 29.195 1.00 40.50 75 LYS A O 1
ATOM 587 N N . GLY A 1 76 ? 64.146 -5.735 28.818 1.00 35.22 76 GLY A N 1
ATOM 588 C CA . GLY A 1 76 ? 63.021 -6.528 29.301 1.00 35.22 76 GLY A CA 1
ATOM 589 C C . GLY A 1 76 ? 62.801 -7.748 28.409 1.00 35.22 76 GLY A C 1
ATOM 590 O O . GLY A 1 76 ? 62.430 -7.603 27.244 1.00 35.22 76 GLY A O 1
ATOM 591 N N . LYS A 1 77 ? 63.001 -8.953 28.958 1.00 45.53 77 LYS A N 1
ATOM 592 C CA . LYS A 1 77 ? 62.428 -10.181 28.396 1.00 45.53 77 LYS A CA 1
ATOM 593 C C . LYS A 1 77 ? 60.910 -9.983 28.340 1.00 45.53 77 LYS A C 1
ATOM 595 O O . LYS A 1 77 ? 60.287 -9.761 29.378 1.00 45.53 77 LYS A O 1
ATOM 600 N N . LYS A 1 78 ? 60.315 -10.017 27.142 1.00 50.38 78 LYS A N 1
ATOM 601 C CA . LYS A 1 78 ? 58.853 -10.041 26.989 1.00 50.38 78 LYS A CA 1
ATOM 602 C C . LYS A 1 78 ? 58.357 -11.316 27.670 1.00 50.38 78 LYS A C 1
ATOM 604 O O . LYS A 1 78 ? 58.648 -12.404 27.193 1.00 50.38 78 LYS A O 1
ATOM 609 N N . GLY A 1 79 ? 57.680 -11.176 28.808 1.00 46.78 79 GLY A N 1
ATOM 610 C CA . GLY A 1 79 ? 57.100 -12.313 29.518 1.00 46.78 79 GLY A CA 1
ATOM 611 C C . GLY A 1 79 ? 56.098 -13.050 28.631 1.00 46.78 79 GLY A C 1
ATOM 612 O O . GLY A 1 79 ? 55.316 -12.410 27.923 1.00 46.78 79 GLY A O 1
ATOM 613 N N . ASP A 1 80 ? 56.134 -14.382 28.671 1.00 56.50 80 ASP A N 1
ATOM 614 C CA . ASP A 1 80 ? 55.235 -15.243 27.908 1.00 56.50 80 ASP A CA 1
ATOM 615 C C . ASP A 1 80 ? 53.778 -14.845 28.148 1.00 56.50 80 ASP A C 1
ATOM 617 O O . ASP A 1 80 ? 53.287 -14.799 29.282 1.00 56.50 80 ASP A O 1
ATOM 621 N N . ALA A 1 81 ? 53.072 -14.522 27.064 1.00 58.25 81 ALA A N 1
ATOM 622 C CA . ALA A 1 81 ? 51.682 -14.114 27.136 1.00 58.25 81 ALA A CA 1
ATOM 623 C C . ALA A 1 81 ? 50.848 -15.262 27.727 1.00 58.25 81 ALA A C 1
ATOM 625 O O . ALA A 1 81 ? 50.643 -16.293 27.080 1.00 58.25 81 ALA A O 1
ATOM 626 N N . LYS A 1 82 ? 50.339 -15.074 28.954 1.00 60.88 82 LYS A N 1
ATOM 627 C CA . LYS A 1 82 ? 49.411 -15.999 29.625 1.00 60.88 82 LYS A CA 1
ATOM 628 C C . LYS A 1 82 ? 48.124 -16.119 28.802 1.00 60.88 82 LYS A C 1
ATOM 630 O O . LYS A 1 82 ? 47.159 -15.388 29.003 1.00 60.88 82 LYS A O 1
ATOM 635 N N . THR A 1 83 ? 48.115 -17.038 27.843 1.00 64.25 83 THR A N 1
ATOM 636 C CA . THR A 1 83 ? 46.957 -17.362 27.008 1.00 64.25 83 THR A CA 1
ATOM 637 C C . THR A 1 83 ? 46.266 -18.608 27.566 1.00 64.25 83 THR A C 1
ATOM 639 O O . THR A 1 83 ? 46.898 -19.617 27.867 1.00 64.25 83 THR A O 1
ATOM 642 N N . SER A 1 84 ? 44.947 -18.526 27.769 1.00 68.06 84 SER A N 1
ATOM 643 C CA . SER A 1 84 ? 44.146 -19.616 28.347 1.00 68.06 84 SER A CA 1
ATOM 644 C C . SER A 1 84 ? 44.227 -20.890 27.496 1.00 68.06 84 SER A C 1
ATOM 646 O O . SER A 1 84 ? 43.953 -20.859 26.298 1.00 68.06 84 SER A O 1
ATOM 648 N N . ARG A 1 85 ? 44.556 -22.031 28.116 1.00 66.44 85 ARG A N 1
ATOM 649 C CA . ARG A 1 85 ? 44.785 -23.318 27.426 1.00 66.44 85 ARG A CA 1
ATOM 650 C C . ARG A 1 85 ? 43.517 -24.148 27.179 1.00 66.44 85 ARG A C 1
ATOM 652 O O . ARG A 1 85 ? 43.596 -25.178 26.517 1.00 66.44 85 ARG A O 1
ATOM 659 N N . HIS A 1 86 ? 42.351 -23.697 27.650 1.00 73.00 86 HIS A N 1
ATOM 660 C CA . HIS A 1 86 ? 41.116 -24.499 27.673 1.00 73.00 86 HIS A CA 1
ATOM 661 C C . HIS A 1 86 ? 40.457 -24.685 26.289 1.00 73.00 86 HIS A C 1
ATOM 663 O O . HIS A 1 86 ? 39.685 -25.619 26.083 1.00 73.00 86 HIS A O 1
ATOM 669 N N . LYS A 1 87 ? 40.719 -23.820 25.300 1.00 74.00 87 LYS A N 1
ATOM 670 C CA . LYS A 1 87 ? 40.146 -23.977 23.946 1.00 74.00 87 LYS A CA 1
ATOM 671 C C . LYS A 1 87 ? 41.245 -24.113 22.901 1.00 74.00 87 LYS A C 1
ATOM 673 O O . LYS A 1 87 ? 42.176 -23.312 22.871 1.00 74.00 87 LYS A O 1
ATOM 678 N N . LYS A 1 88 ? 41.056 -25.040 21.955 1.00 72.88 88 LYS A N 1
ATOM 679 C CA . LYS A 1 88 ? 41.974 -25.329 20.831 1.00 72.88 88 LYS A CA 1
ATOM 680 C C . LYS A 1 88 ? 42.365 -24.086 20.015 1.00 72.88 88 LYS A C 1
ATOM 682 O O . LYS A 1 88 ? 43.462 -24.009 19.474 1.00 72.88 88 LYS A O 1
ATOM 687 N N . LYS A 1 89 ? 41.493 -23.071 19.972 1.00 72.62 89 LYS A N 1
ATOM 688 C CA . LYS A 1 89 ? 41.753 -21.776 19.318 1.00 72.62 89 LYS A CA 1
ATOM 689 C C . LYS A 1 89 ? 42.950 -21.016 19.915 1.00 72.62 89 LYS A C 1
ATOM 691 O O . LYS A 1 89 ? 43.585 -20.254 19.192 1.00 72.62 89 LYS A O 1
ATOM 696 N N . TYR A 1 90 ? 43.256 -21.200 21.198 1.00 72.62 90 TYR A N 1
ATOM 697 C CA . TYR A 1 90 ? 44.333 -20.478 21.882 1.00 72.62 90 TYR A CA 1
ATOM 698 C C . TYR A 1 90 ? 45.701 -21.144 21.739 1.00 72.62 90 TYR A C 1
ATOM 700 O O . TYR A 1 90 ? 46.710 -20.461 21.861 1.00 72.62 90 TYR A O 1
ATOM 708 N N . TRP A 1 91 ? 45.753 -22.431 21.387 1.00 68.38 91 TRP A N 1
ATOM 709 C CA . TRP A 1 91 ? 47.020 -23.138 21.170 1.00 68.38 91 TRP A CA 1
ATOM 710 C C . TRP A 1 91 ? 47.830 -22.521 20.028 1.00 68.38 91 TRP A C 1
ATOM 712 O O . TRP A 1 91 ? 49.037 -22.386 20.141 1.00 68.38 91 TRP A O 1
ATOM 722 N N . ARG A 1 92 ? 47.153 -22.026 18.984 1.00 66.69 92 ARG A N 1
ATOM 723 C CA . ARG A 1 92 ? 47.794 -21.315 17.864 1.00 66.69 92 ARG A CA 1
ATOM 724 C C . ARG A 1 92 ? 48.361 -19.940 18.232 1.00 66.69 92 ARG A C 1
ATOM 726 O O . ARG A 1 92 ? 49.087 -19.365 17.438 1.00 66.69 92 ARG A O 1
ATOM 733 N N . LYS A 1 93 ? 47.958 -19.369 19.372 1.00 67.44 93 LYS A N 1
ATOM 734 C CA . LYS A 1 93 ? 48.337 -18.010 19.795 1.00 67.44 93 LYS A CA 1
ATOM 735 C C . LYS A 1 93 ? 49.357 -17.991 20.935 1.00 67.44 93 LYS A C 1
ATOM 737 O O . LYS A 1 93 ? 49.884 -16.926 21.225 1.00 67.44 93 LYS A O 1
ATOM 742 N N . GLY A 1 94 ? 49.570 -19.124 21.606 1.00 64.19 94 GLY A N 1
ATOM 743 C CA . GLY A 1 94 ? 50.442 -19.229 22.780 1.00 64.19 94 GLY A CA 1
ATOM 744 C C . GLY A 1 94 ? 51.852 -19.747 22.489 1.00 64.19 94 GLY A C 1
ATOM 745 O O . GLY A 1 94 ? 52.717 -19.615 23.344 1.00 64.19 94 GLY A O 1
ATOM 746 N N . THR A 1 95 ? 52.102 -20.330 21.315 1.00 66.00 95 THR A N 1
ATOM 747 C CA . THR A 1 95 ? 53.443 -20.766 20.898 1.00 66.00 95 THR A CA 1
ATOM 748 C C . THR A 1 95 ? 54.157 -19.620 20.197 1.00 66.00 95 THR A C 1
ATOM 750 O O . THR A 1 95 ? 53.844 -19.300 19.052 1.00 66.00 95 THR A O 1
ATOM 753 N N . ASN A 1 96 ? 55.092 -18.987 20.899 1.00 66.06 96 ASN A N 1
ATOM 754 C CA . ASN A 1 96 ? 55.991 -17.993 20.334 1.00 66.06 96 ASN A CA 1
ATOM 755 C C . ASN A 1 96 ? 57.202 -18.746 19.757 1.00 66.06 96 ASN A C 1
ATOM 757 O O . ASN A 1 96 ? 58.044 -19.209 20.518 1.00 66.06 96 ASN A O 1
ATOM 761 N N . VAL A 1 97 ? 57.245 -18.935 18.435 1.00 74.88 97 VAL A N 1
ATOM 762 C CA . VAL A 1 97 ? 58.316 -19.668 17.728 1.00 74.88 97 VAL A CA 1
ATOM 763 C C . VAL A 1 97 ? 59.272 -18.760 16.905 1.00 74.88 97 VAL A C 1
ATOM 765 O O . VAL A 1 97 ? 60.075 -19.314 16.160 1.00 74.88 97 VAL A O 1
ATOM 768 N N . PRO A 1 98 ? 59.267 -17.405 16.999 1.00 77.81 98 PRO A N 1
ATOM 769 C CA . PRO A 1 98 ? 60.017 -16.567 16.061 1.00 77.81 98 PRO A CA 1
ATOM 770 C C . PRO A 1 98 ? 61.527 -16.791 16.166 1.00 77.81 98 PRO A C 1
ATOM 772 O O . PRO A 1 98 ? 62.175 -16.896 15.140 1.00 77.81 98 PRO A O 1
ATOM 775 N N . ASP A 1 99 ? 62.075 -17.003 17.366 1.00 79.50 99 ASP A N 1
ATOM 776 C CA . ASP A 1 99 ? 63.506 -17.292 17.542 1.00 79.50 99 ASP A CA 1
ATOM 777 C C . ASP A 1 99 ? 63.932 -18.575 16.792 1.00 79.50 99 ASP A C 1
ATOM 779 O O . ASP A 1 99 ? 65.026 -18.663 16.231 1.00 79.50 99 ASP A O 1
ATOM 783 N N . PHE A 1 100 ? 63.054 -19.583 16.737 1.00 81.00 100 PHE A N 1
ATOM 784 C CA . PHE A 1 100 ? 63.303 -20.814 15.983 1.00 81.00 100 PHE A CA 1
ATOM 785 C C . PHE A 1 100 ? 63.093 -20.625 14.469 1.00 81.00 100 PHE A C 1
ATOM 787 O O . PHE A 1 100 ? 63.825 -21.188 13.658 1.00 81.00 100 PHE A O 1
ATOM 794 N N . GLU A 1 101 ? 62.124 -19.806 14.059 1.00 84.31 101 GLU A N 1
ATOM 795 C CA . GLU A 1 101 ? 61.925 -19.459 12.645 1.00 84.31 101 GLU A CA 1
ATOM 796 C C . GLU A 1 101 ? 63.087 -18.613 12.097 1.00 84.31 101 GLU A C 1
ATOM 798 O O . GLU A 1 101 ? 63.572 -18.885 11.000 1.00 84.31 101 GLU A O 1
ATOM 803 N N . ASP A 1 102 ? 63.598 -17.662 12.879 1.00 85.81 102 ASP A N 1
ATOM 804 C CA . ASP A 1 102 ? 64.727 -16.795 12.530 1.00 85.81 102 ASP A CA 1
ATOM 805 C C . ASP A 1 102 ? 66.041 -17.591 12.435 1.00 85.81 102 ASP A C 1
ATOM 807 O O . ASP A 1 102 ? 66.870 -17.361 11.546 1.00 85.81 102 ASP A O 1
ATOM 811 N N . THR A 1 103 ? 66.227 -18.595 13.298 1.00 86.44 103 THR A N 1
ATOM 812 C CA . THR A 1 103 ? 67.373 -19.516 13.202 1.00 86.44 103 THR A CA 1
ATOM 813 C C . THR A 1 103 ? 67.279 -20.419 11.971 1.00 86.44 103 THR A C 1
ATOM 815 O O . THR A 1 103 ? 68.265 -20.567 11.253 1.00 86.44 103 THR A O 1
ATOM 818 N N . LEU A 1 104 ? 66.102 -20.947 11.625 1.00 87.62 104 LEU A N 1
ATOM 819 C CA . LEU A 1 104 ? 65.927 -21.696 10.373 1.00 87.62 104 LEU A CA 1
ATOM 820 C C . LEU A 1 104 ? 66.094 -20.815 9.128 1.00 87.62 104 LEU A C 1
ATOM 822 O O . LEU A 1 104 ? 66.683 -21.254 8.138 1.00 87.62 104 LEU A O 1
ATOM 826 N N . ALA A 1 105 ? 65.610 -19.574 9.172 1.00 84.25 105 ALA A N 1
ATOM 827 C CA . ALA A 1 105 ? 65.778 -18.612 8.090 1.00 84.25 105 ALA A CA 1
ATOM 828 C C . ALA A 1 105 ? 67.257 -18.269 7.879 1.00 84.25 105 ALA A C 1
ATOM 830 O O . ALA A 1 105 ? 67.731 -18.300 6.743 1.00 84.25 105 ALA A O 1
ATOM 831 N N . SER A 1 106 ? 68.010 -18.024 8.956 1.00 83.38 106 SER A N 1
ATOM 832 C CA . SER A 1 106 ? 69.454 -17.773 8.867 1.00 83.38 106 SER A CA 1
ATOM 833 C C . SER A 1 106 ? 70.227 -18.991 8.349 1.00 83.38 106 SER A C 1
ATOM 835 O O . SER A 1 106 ? 71.060 -18.823 7.460 1.00 83.38 106 SER A O 1
ATOM 837 N N . ILE A 1 107 ? 69.880 -20.215 8.767 1.00 84.19 107 ILE A N 1
ATOM 838 C CA . ILE A 1 107 ? 70.435 -21.459 8.197 1.00 84.19 107 ILE A CA 1
ATOM 839 C C . ILE A 1 107 ? 70.125 -21.570 6.696 1.00 84.19 107 ILE A C 1
ATOM 841 O O . ILE A 1 107 ? 70.994 -21.933 5.904 1.00 84.19 107 ILE A O 1
ATOM 845 N N . SER A 1 108 ? 68.901 -21.246 6.271 1.00 81.81 108 SER A N 1
ATOM 846 C CA . SER A 1 108 ? 68.508 -21.324 4.858 1.00 81.81 108 SER A CA 1
ATOM 847 C C . SER A 1 108 ? 69.226 -20.282 3.994 1.00 81.81 108 SER A C 1
ATOM 849 O O . SER A 1 108 ? 69.597 -20.575 2.854 1.00 81.81 108 SER A O 1
ATOM 851 N N . ILE A 1 109 ? 69.449 -19.079 4.530 1.00 81.44 109 ILE A N 1
ATOM 852 C CA . ILE A 1 109 ? 70.232 -18.021 3.881 1.00 81.44 109 ILE A CA 1
ATOM 853 C C . ILE A 1 109 ? 71.692 -18.466 3.762 1.00 81.44 109 ILE A C 1
ATOM 855 O O . ILE A 1 109 ? 72.232 -18.473 2.659 1.00 81.44 109 ILE A O 1
ATOM 859 N N . GLN A 1 110 ? 72.300 -18.943 4.850 1.00 80.12 110 GLN A N 1
ATOM 860 C CA . GLN A 1 110 ? 73.667 -19.475 4.843 1.00 80.12 110 GLN A CA 1
ATOM 861 C C . GLN A 1 110 ? 73.821 -20.617 3.831 1.00 80.12 110 GLN A C 1
ATOM 863 O O . GLN A 1 110 ? 74.744 -20.609 3.023 1.00 80.12 110 GLN A O 1
ATOM 868 N N . LYS A 1 111 ? 72.865 -21.551 3.769 1.00 78.94 111 LYS A N 1
ATOM 869 C CA . LYS A 1 111 ? 72.872 -22.637 2.777 1.00 78.94 111 LYS A CA 1
ATOM 870 C C . LYS A 1 111 ? 72.755 -22.130 1.337 1.00 78.94 111 LYS A C 1
ATOM 872 O O . LYS A 1 111 ? 73.403 -22.686 0.458 1.00 78.94 111 LYS A O 1
ATOM 877 N N . SER A 1 112 ? 71.979 -21.072 1.097 1.00 75.69 112 SER A N 1
ATOM 878 C CA . SER A 1 112 ? 71.849 -20.449 -0.231 1.00 75.69 112 SER A CA 1
ATOM 879 C C . SER A 1 112 ? 73.135 -19.744 -0.662 1.00 75.69 112 SER A C 1
ATOM 881 O O . SER A 1 112 ? 73.504 -19.804 -1.830 1.00 75.69 112 SER A O 1
ATOM 883 N N . HIS A 1 113 ? 73.852 -19.139 0.286 1.00 73.69 113 HIS A N 1
ATOM 884 C CA . HIS A 1 113 ? 75.189 -18.592 0.055 1.00 73.69 113 HIS A CA 1
ATOM 885 C C . HIS A 1 113 ? 76.282 -19.675 0.042 1.00 73.69 113 HIS A C 1
ATOM 887 O O . HIS A 1 113 ? 77.432 -19.372 -0.263 1.00 73.69 113 HIS A O 1
ATOM 893 N N . GLY A 1 114 ? 75.915 -20.942 0.281 1.00 73.00 114 GLY A N 1
ATOM 894 C CA . GLY A 1 114 ? 76.748 -22.142 0.187 1.00 73.00 114 GLY A CA 1
ATOM 895 C C . GLY A 1 114 ? 77.572 -22.473 1.441 1.00 73.00 114 GLY A C 1
ATOM 896 O O . GLY A 1 114 ? 78.582 -23.162 1.321 1.00 73.00 114 GLY A O 1
ATOM 897 N N . GLY A 1 115 ? 77.188 -21.978 2.619 1.00 75.62 115 GLY A N 1
ATOM 898 C CA . GLY A 1 115 ? 77.843 -22.269 3.900 1.00 75.62 115 GLY A CA 1
ATOM 899 C C . GLY A 1 115 ? 77.831 -21.090 4.878 1.00 75.62 115 GLY A C 1
ATOM 900 O O . GLY A 1 115 ? 77.278 -20.026 4.593 1.00 75.62 115 GLY A O 1
ATOM 901 N N . ILE A 1 116 ? 78.447 -21.280 6.048 1.00 78.25 116 ILE A N 1
ATOM 902 C CA . ILE A 1 116 ? 78.679 -20.201 7.015 1.00 78.25 116 ILE A CA 1
ATOM 903 C C . ILE A 1 116 ? 79.743 -19.273 6.428 1.00 78.25 116 ILE A C 1
ATOM 905 O O . ILE A 1 116 ? 80.884 -19.670 6.220 1.00 78.25 116 ILE A O 1
ATOM 909 N N . VAL A 1 117 ? 79.356 -18.027 6.158 1.00 73.56 117 VAL A N 1
ATOM 910 C CA . VAL A 1 117 ? 80.212 -17.029 5.491 1.00 73.56 117 VAL A CA 1
ATOM 911 C C . VAL A 1 117 ? 81.530 -16.796 6.243 1.00 73.56 117 VAL A C 1
ATOM 913 O O . VAL A 1 117 ? 82.551 -16.580 5.607 1.00 73.56 117 VAL A O 1
ATOM 916 N N . ASN A 1 118 ? 81.529 -16.922 7.573 1.00 76.19 118 ASN A N 1
ATOM 917 C CA . ASN A 1 118 ? 82.707 -16.696 8.419 1.00 76.19 118 ASN A CA 1
ATOM 918 C C . ASN A 1 118 ? 83.792 -17.783 8.313 1.00 76.19 118 ASN A C 1
ATOM 920 O O . ASN A 1 118 ? 84.901 -17.561 8.785 1.00 76.19 118 ASN A O 1
ATOM 924 N N . GLU A 1 119 ? 83.476 -18.961 7.771 1.00 77.00 119 GLU A N 1
ATOM 925 C CA . GLU A 1 119 ? 84.431 -20.077 7.661 1.00 77.00 119 GLU A CA 1
ATOM 926 C C . GLU A 1 119 ? 85.114 -20.133 6.288 1.00 77.00 119 GLU A C 1
ATOM 928 O O . GLU A 1 119 ? 86.039 -20.920 6.090 1.00 77.00 119 GLU A O 1
ATOM 933 N N . ARG A 1 120 ? 84.672 -19.311 5.328 1.00 76.25 120 ARG A N 1
ATOM 934 C CA . ARG A 1 120 ? 85.281 -19.246 3.997 1.00 76.25 120 ARG A CA 1
ATOM 935 C C . ARG A 1 120 ? 86.522 -18.367 3.998 1.00 76.25 120 ARG A C 1
ATOM 937 O O . ARG A 1 120 ? 86.575 -17.360 4.695 1.00 76.25 120 ARG A O 1
ATOM 944 N N . ALA A 1 121 ? 87.503 -18.743 3.182 1.00 81.50 121 ALA A N 1
ATOM 945 C CA . ALA A 1 121 ? 88.705 -17.946 2.996 1.00 81.50 121 ALA A CA 1
ATOM 946 C C . ALA A 1 121 ? 88.379 -16.644 2.247 1.00 81.50 121 ALA A C 1
ATOM 948 O O . ALA A 1 121 ? 87.632 -16.656 1.267 1.00 81.50 121 ALA A O 1
ATOM 949 N N . ASP A 1 122 ? 88.998 -15.537 2.661 1.00 76.12 122 ASP A N 1
ATOM 950 C CA . ASP A 1 122 ? 88.778 -14.211 2.065 1.00 76.12 122 ASP A CA 1
ATOM 951 C C . ASP A 1 122 ? 89.057 -14.180 0.549 1.00 76.12 122 ASP A C 1
ATOM 953 O O . ASP A 1 122 ? 88.422 -13.426 -0.183 1.00 76.12 122 ASP A O 1
ATOM 957 N N . ALA A 1 123 ? 89.938 -15.053 0.051 1.00 75.94 123 ALA A N 1
ATOM 958 C CA . ALA A 1 123 ? 90.248 -15.182 -1.375 1.00 75.94 123 ALA A CA 1
ATOM 959 C C . ALA A 1 123 ? 89.074 -15.696 -2.237 1.00 75.94 123 ALA A C 1
ATOM 961 O O . ALA A 1 123 ? 89.064 -15.460 -3.440 1.00 75.94 123 ALA A O 1
ATOM 962 N N . GLU A 1 124 ? 88.089 -16.388 -1.650 1.00 74.44 124 GLU A N 1
ATOM 963 C CA . GLU A 1 124 ? 86.864 -16.816 -2.352 1.00 74.44 124 GLU A CA 1
ATOM 964 C C . GLU A 1 124 ? 85.740 -15.773 -2.262 1.00 74.44 124 GLU A C 1
ATOM 966 O O . GLU A 1 124 ? 84.783 -15.810 -3.034 1.00 74.44 124 GLU A O 1
ATOM 971 N N . LEU A 1 125 ? 85.827 -14.864 -1.288 1.00 74.94 125 LEU A N 1
ATOM 972 C CA . LEU A 1 125 ? 84.839 -13.814 -1.046 1.00 74.94 125 LEU A CA 1
ATOM 973 C C . LEU A 1 125 ? 85.142 -12.532 -1.819 1.00 74.94 125 LEU A C 1
ATOM 975 O O . LEU A 1 125 ? 84.209 -11.812 -2.179 1.00 74.94 125 LEU A O 1
ATOM 979 N N . PHE A 1 126 ? 86.422 -12.246 -2.056 1.00 75.69 126 PHE A N 1
ATOM 980 C CA . PHE A 1 126 ? 86.875 -10.996 -2.645 1.00 75.69 126 PHE A CA 1
ATOM 981 C C . PHE A 1 126 ? 87.733 -11.254 -3.884 1.00 75.69 126 PHE A C 1
ATOM 983 O O . PHE A 1 126 ? 88.866 -11.718 -3.789 1.00 75.69 126 PHE A O 1
ATOM 990 N N . GLU A 1 127 ? 87.208 -10.878 -5.046 1.00 74.81 127 GLU A N 1
ATOM 991 C CA . GLU A 1 127 ? 87.981 -10.743 -6.277 1.00 74.81 127 GLU A CA 1
ATOM 992 C C . GLU A 1 127 ? 88.335 -9.258 -6.448 1.00 74.81 127 GLU A C 1
ATOM 994 O O . GLU A 1 127 ? 87.465 -8.387 -6.395 1.00 74.81 127 GLU A O 1
ATOM 999 N N . ILE A 1 128 ? 89.631 -8.944 -6.540 1.00 73.62 128 ILE A N 1
ATOM 1000 C CA . ILE A 1 128 ? 90.101 -7.562 -6.692 1.00 73.62 128 ILE A CA 1
ATOM 1001 C C . ILE A 1 128 ? 90.206 -7.264 -8.187 1.00 73.62 128 ILE A C 1
ATOM 1003 O O . ILE A 1 128 ? 91.211 -7.605 -8.814 1.00 73.62 128 ILE A O 1
ATOM 1007 N N . ASP A 1 129 ? 89.196 -6.591 -8.734 1.00 67.38 129 ASP A N 1
ATOM 1008 C CA . ASP A 1 129 ? 89.191 -6.130 -10.124 1.00 67.38 129 ASP A CA 1
ATOM 1009 C C . ASP A 1 129 ? 90.280 -5.073 -10.355 1.00 67.38 129 ASP A C 1
ATOM 1011 O O . ASP A 1 129 ? 90.242 -3.971 -9.801 1.00 67.38 129 ASP A O 1
ATOM 1015 N N . LYS A 1 130 ? 91.278 -5.412 -11.179 1.00 72.00 130 LYS A N 1
ATOM 1016 C CA . LYS A 1 130 ? 92.393 -4.516 -11.547 1.00 72.00 130 LYS A CA 1
ATOM 1017 C C . LYS A 1 130 ? 92.352 -4.025 -12.997 1.00 72.00 130 LYS A C 1
ATOM 1019 O O . LYS A 1 130 ? 93.256 -3.297 -13.398 1.00 72.00 130 LYS A O 1
ATOM 1024 N N . GLU A 1 131 ? 91.312 -4.347 -13.765 1.00 64.88 131 GLU A N 1
ATOM 1025 C CA . GLU A 1 131 ? 91.172 -3.902 -15.158 1.00 64.88 131 GLU A CA 1
ATOM 1026 C C . GLU A 1 131 ? 89.738 -3.434 -15.474 1.00 64.88 131 GLU A C 1
ATOM 1028 O O . GLU A 1 131 ? 88.784 -3.985 -14.926 1.00 64.88 131 GLU A O 1
ATOM 1033 N N . PRO A 1 132 ? 89.545 -2.428 -16.353 1.00 59.88 132 PRO A N 1
ATOM 1034 C CA . PRO A 1 132 ? 88.216 -2.055 -16.830 1.00 59.88 132 PRO A CA 1
ATOM 1035 C C . PRO A 1 132 ? 87.683 -3.103 -17.825 1.00 59.88 132 PRO A C 1
ATOM 1037 O O . PRO A 1 132 ? 88.326 -3.391 -18.836 1.00 59.88 132 PRO A O 1
ATOM 1040 N N . GLU A 1 133 ? 86.498 -3.659 -17.552 1.00 57.09 133 GLU A N 1
ATOM 1041 C CA . GLU A 1 133 ? 85.842 -4.680 -18.383 1.00 57.09 133 GLU A CA 1
ATOM 1042 C C . GLU A 1 133 ? 85.706 -4.249 -19.860 1.00 57.09 133 GLU A C 1
ATOM 1044 O O . GLU A 1 133 ? 85.129 -3.207 -20.184 1.00 57.09 133 GLU A O 1
ATOM 1049 N N . LYS A 1 134 ? 86.181 -5.095 -20.785 1.00 57.72 134 LYS A N 1
ATOM 1050 C CA . LYS A 1 134 ? 85.844 -5.016 -22.216 1.00 57.72 134 LYS A CA 1
ATOM 1051 C C . LYS A 1 134 ? 84.428 -5.562 -22.421 1.00 57.72 134 LYS A C 1
ATOM 1053 O O . LYS A 1 134 ? 84.114 -6.651 -21.949 1.00 57.72 134 LYS A O 1
ATOM 1058 N N . GLU A 1 135 ? 83.574 -4.830 -23.142 1.00 58.00 135 GLU A N 1
ATOM 1059 C CA . GLU A 1 135 ? 82.143 -5.137 -23.329 1.00 58.00 135 GLU A CA 1
ATOM 1060 C C . GLU A 1 135 ? 81.837 -6.356 -24.235 1.00 58.00 135 GLU A C 1
ATOM 1062 O O . GLU A 1 135 ? 80.952 -6.309 -25.090 1.00 58.00 135 GLU A O 1
ATOM 1067 N N . GLU A 1 136 ? 82.510 -7.486 -24.058 1.00 55.66 136 GLU A N 1
ATOM 1068 C CA . GLU A 1 136 ? 82.268 -8.706 -24.834 1.00 55.66 136 GLU A CA 1
ATOM 1069 C C . GLU A 1 136 ? 81.561 -9.757 -23.969 1.00 55.66 136 GLU A C 1
ATOM 1071 O O . GLU A 1 136 ? 82.107 -10.797 -23.622 1.00 55.66 136 GLU A O 1
ATOM 1076 N N . GLY A 1 137 ? 80.311 -9.478 -23.576 1.00 60.88 137 GLY A N 1
ATOM 1077 C CA . GLY A 1 137 ? 79.560 -10.440 -22.755 1.00 60.88 137 GLY A CA 1
ATOM 1078 C C . GLY A 1 137 ? 78.180 -10.041 -22.234 1.00 60.88 137 GLY A C 1
ATOM 1079 O O . GLY A 1 137 ? 77.624 -10.750 -21.393 1.00 60.88 137 GLY A O 1
ATOM 1080 N N . LYS A 1 138 ? 77.568 -8.942 -22.698 1.00 57.47 138 LYS A N 1
ATOM 1081 C CA . LYS A 1 138 ? 76.222 -8.557 -22.234 1.00 57.47 138 LYS A CA 1
ATOM 1082 C C . LYS A 1 138 ? 75.186 -9.581 -22.721 1.00 57.47 138 LYS A C 1
ATOM 1084 O O . LYS A 1 138 ? 74.779 -9.574 -23.885 1.00 57.47 138 LYS A O 1
ATOM 1089 N N . LYS A 1 139 ? 74.731 -10.466 -21.823 1.00 64.12 139 LYS A N 1
ATOM 1090 C CA . LYS A 1 139 ? 73.610 -11.391 -22.070 1.00 64.12 139 LYS A CA 1
ATOM 1091 C C . LYS A 1 139 ? 72.411 -10.580 -22.570 1.00 64.12 139 LYS A C 1
ATOM 1093 O O . LYS A 1 139 ? 71.892 -9.723 -21.856 1.00 64.12 139 LYS A O 1
ATOM 1098 N N . LYS A 1 140 ? 71.972 -10.829 -23.808 1.00 66.94 140 LYS A N 1
ATOM 1099 C CA . LYS A 1 140 ? 70.821 -10.136 -24.405 1.00 66.94 140 LYS A CA 1
ATOM 1100 C C . LYS A 1 140 ? 69.551 -10.530 -23.651 1.00 66.94 140 LYS A C 1
ATOM 1102 O O . LYS A 1 140 ? 68.963 -11.579 -23.903 1.00 66.94 140 LYS A O 1
ATOM 1107 N N . PHE A 1 141 ? 69.139 -9.694 -22.703 1.00 70.69 141 PHE A N 1
ATOM 1108 C CA . PHE A 1 141 ? 67.891 -9.876 -21.974 1.00 70.69 141 PHE A CA 1
ATOM 1109 C C . PHE A 1 141 ? 66.701 -9.752 -22.923 1.00 70.69 141 PHE A C 1
ATOM 1111 O O . PHE A 1 141 ? 66.628 -8.850 -23.758 1.00 70.69 141 PHE A O 1
ATOM 1118 N N . THR A 1 142 ? 65.729 -10.645 -22.771 1.00 79.31 142 THR A N 1
ATOM 1119 C CA . THR A 1 142 ? 64.469 -10.539 -23.513 1.00 79.31 142 THR A CA 1
ATOM 1120 C C . THR A 1 142 ? 63.716 -9.265 -23.115 1.00 79.31 142 THR A C 1
ATOM 1122 O O . THR A 1 142 ? 63.854 -8.762 -21.999 1.00 79.31 142 THR A O 1
ATOM 1125 N N . ARG A 1 143 ? 62.838 -8.759 -23.992 1.00 77.88 143 ARG A N 1
ATOM 1126 C CA . ARG A 1 143 ? 62.066 -7.519 -23.762 1.00 77.88 143 ARG A CA 1
ATOM 1127 C C . ARG A 1 143 ? 61.307 -7.502 -22.424 1.00 77.88 143 ARG A C 1
ATOM 1129 O O . ARG A 1 143 ? 61.165 -6.452 -21.804 1.00 77.88 143 ARG A O 1
ATOM 1136 N N . LYS A 1 144 ? 60.837 -8.664 -21.952 1.00 77.81 144 LYS A N 1
ATOM 1137 C CA . LYS A 1 144 ? 60.181 -8.800 -20.638 1.00 77.81 144 LYS A CA 1
ATOM 1138 C C . LYS A 1 144 ? 61.160 -8.668 -19.469 1.00 77.81 144 LYS A C 1
ATOM 1140 O O . LYS A 1 144 ? 60.809 -8.060 -18.464 1.00 77.81 144 LYS A O 1
ATOM 1145 N N . GLN A 1 145 ? 62.366 -9.211 -19.603 1.00 81.81 145 GLN A N 1
ATOM 1146 C CA . GLN A 1 145 ? 63.412 -9.119 -18.583 1.00 81.81 145 GLN A CA 1
ATOM 1147 C C . GLN A 1 145 ? 63.960 -7.691 -18.486 1.00 81.81 145 GLN A C 1
ATOM 1149 O O . GLN A 1 145 ? 64.084 -7.172 -17.382 1.00 81.81 145 GLN A O 1
ATOM 1154 N N . GLN A 1 146 ? 64.153 -7.007 -19.620 1.00 82.75 146 GLN A N 1
ATOM 1155 C CA . GLN A 1 146 ? 64.521 -5.585 -19.634 1.00 82.75 146 GLN A CA 1
ATOM 1156 C C . GLN A 1 146 ? 63.447 -4.706 -18.979 1.00 82.75 146 GLN A C 1
ATOM 1158 O O . GLN A 1 146 ? 63.766 -3.848 -18.167 1.00 82.75 146 GLN A O 1
ATOM 1163 N N . ALA A 1 147 ? 62.159 -4.955 -19.246 1.00 80.94 147 ALA A N 1
ATOM 1164 C CA . ALA A 1 147 ? 61.073 -4.208 -18.606 1.00 80.94 147 ALA A CA 1
ATOM 1165 C C . ALA A 1 147 ? 60.978 -4.449 -17.086 1.00 80.94 147 ALA A C 1
ATOM 1167 O O . ALA A 1 147 ? 60.551 -3.560 -16.347 1.00 80.94 147 ALA A O 1
ATOM 1168 N N . ALA A 1 148 ? 61.351 -5.641 -16.611 1.00 81.12 148 ALA A N 1
ATOM 1169 C CA . ALA A 1 148 ? 61.417 -5.943 -15.185 1.00 81.12 148 ALA A CA 1
ATOM 1170 C C . ALA A 1 148 ? 62.610 -5.244 -14.515 1.00 81.12 148 ALA A C 1
ATOM 1172 O O . ALA A 1 148 ? 62.429 -4.642 -13.460 1.00 81.12 148 ALA A O 1
ATOM 1173 N N . LEU A 1 149 ? 63.783 -5.250 -15.157 1.00 80.00 149 LEU A N 1
ATOM 1174 C CA . LEU A 1 149 ? 64.968 -4.532 -14.681 1.00 80.00 149 LEU A CA 1
ATOM 1175 C C . LEU A 1 149 ? 64.734 -3.020 -14.644 1.00 80.00 149 LEU A C 1
ATOM 1177 O O . LEU A 1 149 ? 64.975 -2.410 -13.610 1.00 80.00 149 LEU A O 1
ATOM 1181 N N . ASN A 1 150 ? 64.132 -2.445 -15.688 1.00 79.06 150 ASN A N 1
ATOM 1182 C CA . ASN A 1 150 ? 63.798 -1.018 -15.729 1.00 79.06 150 ASN A CA 1
ATOM 1183 C C . ASN A 1 150 ? 62.794 -0.617 -14.632 1.00 79.06 150 ASN A C 1
ATOM 1185 O O . ASN A 1 150 ? 62.835 0.489 -14.108 1.00 79.06 150 ASN A O 1
ATOM 1189 N N . LYS A 1 151 ? 61.880 -1.514 -14.236 1.00 75.81 151 LYS A N 1
ATOM 1190 C CA . LYS A 1 151 ? 60.975 -1.265 -13.097 1.00 75.81 151 LYS A CA 1
ATOM 1191 C C . LYS A 1 151 ? 61.695 -1.261 -11.754 1.00 75.81 151 LYS A C 1
ATOM 1193 O O . LYS A 1 151 ? 61.245 -0.582 -10.835 1.00 75.81 151 LYS A O 1
ATOM 1198 N N . ILE A 1 152 ? 62.745 -2.065 -11.625 1.00 73.25 152 ILE A N 1
ATOM 1199 C CA . ILE A 1 152 ? 63.542 -2.157 -10.404 1.00 73.25 152 ILE A CA 1
ATOM 1200 C C . ILE A 1 152 ? 64.499 -0.963 -10.329 1.00 73.25 152 ILE A C 1
ATOM 1202 O O . ILE A 1 152 ? 64.559 -0.330 -9.282 1.00 73.25 152 ILE A O 1
ATOM 1206 N N . SER A 1 153 ? 65.155 -0.597 -11.437 1.00 72.56 153 SER A N 1
ATOM 1207 C CA . SER A 1 153 ? 66.033 0.576 -11.504 1.00 72.56 153 SER A CA 1
ATOM 1208 C C . SER A 1 153 ? 65.268 1.869 -11.243 1.00 72.56 153 SER A C 1
ATOM 1210 O O . SER A 1 153 ? 65.699 2.666 -10.424 1.00 72.56 153 SER A O 1
ATOM 1212 N N . ASN A 1 154 ? 64.089 2.047 -11.847 1.00 66.81 154 ASN A N 1
ATOM 1213 C CA . ASN A 1 154 ? 63.300 3.262 -11.637 1.00 66.81 154 ASN A CA 1
ATOM 1214 C C . ASN A 1 154 ? 62.814 3.380 -10.183 1.00 66.81 154 ASN A C 1
ATOM 1216 O O . ASN A 1 154 ? 62.814 4.466 -9.631 1.00 66.81 154 ASN A O 1
ATOM 1220 N N . ARG A 1 155 ? 62.504 2.260 -9.511 1.00 63.22 155 ARG A N 1
ATOM 1221 C CA . ARG A 1 155 ? 62.160 2.270 -8.076 1.00 63.22 155 ARG A CA 1
ATOM 1222 C C . ARG A 1 155 ? 63.310 2.662 -7.151 1.00 63.22 155 ARG A C 1
ATOM 1224 O O . ARG A 1 155 ? 63.034 3.042 -6.021 1.00 63.22 155 ARG A O 1
ATOM 1231 N N . LEU A 1 156 ? 64.555 2.481 -7.584 1.00 61.16 156 LEU A N 1
ATOM 1232 C CA . LEU A 1 156 ? 65.749 2.806 -6.800 1.00 61.16 156 LEU A CA 1
ATOM 1233 C C . LEU A 1 156 ? 66.243 4.237 -7.056 1.00 61.16 156 LEU A C 1
ATOM 1235 O O . LEU A 1 156 ? 67.032 4.737 -6.267 1.00 61.16 156 LEU A O 1
ATOM 1239 N N . ILE A 1 157 ? 65.796 4.873 -8.145 1.00 56.66 157 ILE A N 1
ATOM 1240 C CA . ILE A 1 157 ? 66.242 6.208 -8.580 1.00 56.66 157 ILE A CA 1
ATOM 1241 C C . ILE A 1 157 ? 65.261 7.317 -8.143 1.00 56.66 157 ILE A C 1
ATOM 1243 O O . ILE A 1 157 ? 65.629 8.488 -8.115 1.00 56.66 157 ILE A O 1
ATOM 1247 N N . ASP A 1 158 ? 64.039 6.973 -7.732 1.00 50.44 158 ASP A N 1
ATOM 1248 C CA . ASP A 1 158 ? 63.021 7.944 -7.311 1.00 50.44 158 ASP A CA 1
ATOM 1249 C C . ASP A 1 158 ? 63.241 8.458 -5.864 1.00 50.44 158 ASP A C 1
ATOM 1251 O O . ASP A 1 158 ? 62.443 8.176 -4.971 1.00 50.44 158 ASP A O 1
ATOM 1255 N N . ASP A 1 159 ? 64.303 9.245 -5.649 1.00 55.38 159 ASP A N 1
ATOM 1256 C CA . ASP A 1 159 ? 64.460 10.173 -4.508 1.00 55.38 159 ASP A CA 1
ATOM 1257 C C . ASP A 1 159 ? 64.393 11.660 -4.941 1.00 55.38 159 ASP A C 1
ATOM 1259 O O . ASP A 1 159 ? 64.621 12.559 -4.131 1.00 55.38 159 ASP A O 1
ATOM 1263 N N . GLU A 1 160 ? 64.005 11.964 -6.188 1.00 60.88 160 GLU A N 1
ATOM 1264 C CA . GLU A 1 160 ? 63.687 13.341 -6.603 1.00 60.88 160 GLU A CA 1
ATOM 1265 C C . GLU A 1 160 ? 62.170 13.607 -6.693 1.00 60.88 160 GLU A C 1
ATOM 1267 O O . GLU A 1 160 ? 61.416 12.804 -7.255 1.00 60.88 160 GLU A O 1
ATOM 1272 N N . PRO A 1 161 ? 61.678 14.754 -6.178 1.00 54.47 161 PRO A N 1
ATOM 1273 C CA . PRO A 1 161 ? 60.271 15.116 -6.267 1.00 54.47 161 PRO A CA 1
ATOM 1274 C C . PRO A 1 161 ? 59.910 15.552 -7.694 1.00 54.47 161 PRO A C 1
ATOM 1276 O O . PRO A 1 161 ? 60.036 16.719 -8.062 1.00 54.47 161 PRO A O 1
ATOM 1279 N N . VAL A 1 162 ? 59.390 14.620 -8.492 1.00 52.94 162 VAL A N 1
ATOM 1280 C CA . VAL A 1 162 ? 58.785 14.933 -9.793 1.00 52.94 162 VAL A CA 1
ATOM 1281 C C . VAL A 1 162 ? 57.499 15.739 -9.578 1.00 52.94 162 VAL A C 1
ATOM 1283 O O . VAL A 1 162 ? 56.558 15.300 -8.910 1.00 52.94 162 VAL A O 1
ATOM 1286 N N . THR A 1 163 ? 57.458 16.941 -10.151 1.00 57.53 163 THR A N 1
ATOM 1287 C CA . THR A 1 163 ? 56.284 17.816 -10.185 1.00 57.53 163 THR A CA 1
ATOM 1288 C C . THR A 1 163 ? 55.117 17.134 -10.901 1.00 57.53 163 THR A C 1
ATOM 1290 O O . THR A 1 163 ? 55.269 16.499 -11.945 1.00 57.53 163 THR A O 1
ATOM 1293 N N . LEU A 1 164 ? 53.923 17.240 -10.312 1.00 57.75 164 LEU A N 1
ATOM 1294 C CA . LEU A 1 164 ? 52.713 16.617 -10.845 1.00 57.75 164 LEU A CA 1
ATOM 1295 C C . LEU A 1 164 ? 52.351 17.232 -12.210 1.00 57.75 164 LEU A C 1
ATOM 1297 O O . LEU A 1 164 ? 52.157 18.447 -12.277 1.00 57.75 164 LEU A O 1
ATOM 1301 N N . PRO A 1 165 ? 52.192 16.431 -13.280 1.00 62.94 165 PRO A N 1
ATOM 1302 C CA . PRO A 1 165 ? 51.648 16.937 -14.531 1.00 62.94 165 PRO A CA 1
ATOM 1303 C C . PRO A 1 165 ? 50.172 17.320 -14.353 1.00 62.94 165 PRO A C 1
ATOM 1305 O O . PRO A 1 165 ? 49.422 16.655 -13.631 1.00 62.94 165 PRO A O 1
ATOM 1308 N N . GLU A 1 166 ? 49.756 18.391 -15.030 1.00 59.53 166 GLU A N 1
ATOM 1309 C CA . GLU A 1 166 ? 48.379 18.888 -14.999 1.00 59.53 166 GLU A CA 1
ATOM 1310 C C . GLU A 1 166 ? 47.358 17.799 -15.385 1.00 59.53 166 GLU A C 1
ATOM 1312 O O . GLU A 1 166 ? 47.616 16.974 -16.274 1.00 59.53 166 GLU A O 1
ATOM 1317 N N . PRO A 1 167 ? 46.172 17.780 -14.744 1.00 49.44 167 PRO A N 1
ATOM 1318 C CA . PRO A 1 167 ? 45.186 16.734 -14.960 1.00 49.44 167 PRO A CA 1
ATOM 1319 C C . PRO A 1 167 ? 44.563 16.852 -16.355 1.00 49.44 167 PRO A C 1
ATOM 1321 O O . PRO A 1 167 ? 43.594 17.577 -16.573 1.00 49.44 167 PRO A O 1
ATOM 1324 N N . LYS A 1 168 ? 45.060 16.058 -17.306 1.00 51.69 168 LYS A N 1
ATOM 1325 C CA . LYS A 1 168 ? 44.319 15.755 -18.533 1.00 51.69 168 LYS A CA 1
ATOM 1326 C C . LYS A 1 168 ? 43.153 14.839 -18.171 1.00 51.69 168 LYS A C 1
ATOM 1328 O O . LYS A 1 168 ? 43.338 13.652 -17.901 1.00 51.69 168 LYS A O 1
ATOM 1333 N N . PHE A 1 169 ? 41.946 15.399 -18.148 1.00 49.41 169 PHE A N 1
ATOM 1334 C CA . PHE A 1 169 ? 40.715 14.616 -18.085 1.00 49.41 169 PHE A CA 1
ATOM 1335 C C . PHE A 1 169 ? 40.728 13.574 -19.217 1.00 49.41 169 PHE A C 1
ATOM 1337 O O . PHE A 1 169 ? 40.965 13.946 -20.369 1.00 49.41 169 PHE A O 1
ATOM 1344 N N . PRO A 1 170 ? 40.495 12.279 -18.939 1.00 52.09 170 PRO A N 1
ATOM 1345 C CA . PRO A 1 170 ? 40.461 11.290 -20.004 1.00 52.09 170 PRO A CA 1
ATOM 1346 C C . PRO A 1 170 ? 39.274 11.598 -20.931 1.00 52.09 170 PRO A C 1
ATOM 1348 O O . PRO A 1 170 ? 38.168 11.838 -20.427 1.00 52.09 170 PRO A O 1
ATOM 1351 N N . PRO A 1 171 ? 39.438 11.563 -22.269 1.00 56.09 171 PRO A N 1
ATOM 1352 C CA . PRO A 1 171 ? 38.282 11.530 -23.151 1.00 56.09 171 PRO A CA 1
ATOM 1353 C C . PRO A 1 171 ? 37.434 10.317 -22.763 1.00 56.09 171 PRO A C 1
ATOM 1355 O O . PRO A 1 171 ? 37.975 9.251 -22.454 1.00 56.09 171 PRO A O 1
ATOM 1358 N N . LYS A 1 172 ? 36.109 10.510 -22.710 1.00 55.94 172 LYS A N 1
ATOM 1359 C CA . LYS A 1 172 ? 35.114 9.491 -22.343 1.00 55.94 172 LYS A CA 1
ATOM 1360 C C . LYS A 1 172 ? 35.515 8.148 -22.950 1.00 55.94 172 LYS A C 1
ATOM 1362 O O . LYS A 1 172 ? 35.430 7.974 -24.162 1.00 55.94 172 LYS A O 1
ATOM 1367 N N . GLN A 1 173 ? 35.953 7.215 -22.105 1.00 53.31 173 GLN A N 1
ATOM 1368 C CA . GLN A 1 173 ? 36.243 5.856 -22.534 1.00 53.31 173 GLN A CA 1
ATOM 1369 C C . GLN A 1 173 ? 34.961 5.297 -23.155 1.00 53.31 173 GLN A C 1
ATOM 1371 O O . GLN A 1 173 ? 33.960 5.092 -22.460 1.00 53.31 173 GLN A O 1
ATOM 1376 N N . SER A 1 174 ? 34.975 5.066 -24.469 1.00 55.38 174 SER A N 1
ATOM 1377 C CA . SER A 1 174 ? 34.051 4.118 -25.069 1.00 55.38 174 SER A CA 1
ATOM 1378 C C . SER A 1 174 ? 34.235 2.819 -24.293 1.00 55.38 174 SER A C 1
ATOM 1380 O O . SER A 1 174 ? 35.358 2.389 -24.028 1.00 55.38 174 SER A O 1
ATOM 1382 N N . ARG A 1 175 ? 33.129 2.259 -23.799 1.00 52.22 175 ARG A N 1
ATOM 1383 C CA . ARG A 1 175 ? 33.133 1.025 -23.014 1.00 52.22 175 ARG A CA 1
ATOM 1384 C C . ARG A 1 175 ? 33.928 -0.026 -23.784 1.00 52.22 175 ARG A C 1
ATOM 1386 O O . ARG A 1 175 ? 33.420 -0.574 -24.760 1.00 52.22 175 ARG A O 1
ATOM 1393 N N . LEU A 1 176 ? 35.158 -0.293 -23.348 1.00 53.25 176 LEU A N 1
ATOM 1394 C CA . LEU A 1 176 ? 35.937 -1.426 -23.814 1.00 53.25 176 LEU A CA 1
ATOM 1395 C C . LEU A 1 176 ? 35.112 -2.663 -23.466 1.00 53.25 176 LEU A C 1
ATOM 1397 O O . LEU A 1 176 ? 35.034 -3.070 -22.306 1.00 53.25 176 LEU A O 1
ATOM 1401 N N . ARG A 1 177 ? 34.435 -3.221 -24.472 1.00 55.41 177 ARG A N 1
ATOM 1402 C CA . ARG A 1 177 ? 33.922 -4.583 -24.424 1.00 55.41 177 ARG A CA 1
ATOM 1403 C C . ARG A 1 177 ? 35.155 -5.455 -24.260 1.00 55.41 177 ARG A C 1
ATOM 1405 O O . ARG A 1 177 ? 35.831 -5.740 -25.241 1.00 55.41 177 ARG A O 1
ATOM 1412 N N . GLN A 1 178 ? 35.498 -5.810 -23.025 1.00 56.81 178 GLN A N 1
ATOM 1413 C CA . GLN A 1 178 ? 36.422 -6.912 -22.828 1.00 56.81 178 GLN A CA 1
ATOM 1414 C C . GLN A 1 178 ? 35.768 -8.129 -23.491 1.00 56.81 178 GLN A C 1
ATOM 1416 O O . GLN A 1 178 ? 34.651 -8.483 -23.097 1.00 56.81 178 GLN A O 1
ATOM 1421 N N . PRO A 1 179 ? 36.384 -8.737 -24.520 1.00 51.59 179 PRO A N 1
ATOM 1422 C CA . PRO A 1 179 ? 35.926 -10.028 -24.976 1.00 51.59 179 PRO A CA 1
ATOM 1423 C C . PRO A 1 179 ? 36.197 -10.975 -23.814 1.00 51.59 179 PRO A C 1
ATOM 1425 O O . PRO A 1 179 ? 37.347 -11.203 -23.439 1.00 51.59 179 PRO A O 1
ATOM 1428 N N . VAL A 1 180 ? 35.128 -11.470 -23.193 1.00 51.12 180 VAL A N 1
ATOM 1429 C CA . VAL A 1 180 ? 35.228 -12.632 -22.313 1.00 51.12 180 VAL A CA 1
ATOM 1430 C C . VAL A 1 180 ? 35.900 -13.717 -23.158 1.00 51.12 180 VAL A C 1
ATOM 1432 O O . VAL A 1 180 ? 35.402 -13.983 -24.256 1.00 51.12 180 VAL A O 1
ATOM 1435 N N . PRO A 1 181 ? 37.035 -14.295 -22.730 1.00 48.78 181 PRO A N 1
ATOM 1436 C CA . PRO A 1 181 ? 37.661 -15.365 -23.481 1.00 48.78 181 PRO A CA 1
ATOM 1437 C C . PRO A 1 181 ? 36.652 -16.506 -23.552 1.00 48.78 181 PRO A C 1
ATOM 1439 O O . PRO A 1 181 ? 36.311 -17.120 -22.541 1.00 48.78 181 PRO A O 1
ATOM 1442 N N . HIS A 1 182 ? 36.120 -16.734 -24.750 1.00 48.94 182 HIS A N 1
ATOM 1443 C CA . HIS A 1 182 ? 35.371 -17.938 -25.045 1.00 48.94 182 HIS A CA 1
ATOM 1444 C C . HIS A 1 182 ? 36.316 -19.111 -24.749 1.00 48.94 182 HIS A C 1
ATOM 1446 O O . HIS A 1 182 ? 37.458 -19.073 -25.222 1.00 48.94 182 HIS A O 1
ATOM 1452 N N . PRO A 1 183 ? 35.927 -20.102 -23.928 1.00 50.25 183 PRO A N 1
ATOM 1453 C CA . PRO A 1 183 ? 36.781 -21.252 -23.690 1.00 50.25 183 PRO A CA 1
ATOM 1454 C C . PRO A 1 183 ? 37.092 -21.884 -25.044 1.00 50.25 183 PRO A C 1
ATOM 1456 O O . PRO A 1 183 ? 36.177 -22.247 -25.779 1.00 50.25 183 PRO A O 1
ATOM 1459 N N . GLN A 1 184 ? 38.377 -21.964 -25.389 1.00 55.75 184 GLN A N 1
ATOM 1460 C CA . GLN A 1 184 ? 38.823 -22.738 -26.537 1.00 55.75 184 GLN A CA 1
ATOM 1461 C C . GLN A 1 184 ? 38.318 -24.165 -26.339 1.00 55.75 184 GLN A C 1
ATOM 1463 O O . GLN A 1 184 ? 38.637 -24.808 -25.337 1.00 55.75 184 GLN A O 1
ATOM 1468 N N . GLU A 1 185 ? 37.474 -24.610 -27.264 1.00 50.59 185 GLU A N 1
ATOM 1469 C CA . GLU A 1 185 ? 36.908 -25.947 -27.288 1.00 50.59 185 GLU A CA 1
ATOM 1470 C C . GLU A 1 185 ? 38.048 -26.967 -27.243 1.00 50.59 185 GLU A C 1
ATOM 1472 O O . GLU A 1 185 ? 38.789 -27.174 -28.207 1.00 50.59 185 GLU A O 1
ATOM 1477 N N . LEU A 1 186 ? 38.214 -27.605 -26.084 1.00 56.19 186 LEU A N 1
ATOM 1478 C CA . LEU A 1 186 ? 39.003 -28.818 -25.998 1.00 56.19 186 LEU A CA 1
ATOM 1479 C C . LEU A 1 186 ? 38.305 -29.860 -26.871 1.00 56.19 186 LEU A C 1
ATOM 1481 O O . LEU A 1 186 ? 37.139 -30.194 -26.666 1.00 56.19 186 LEU A O 1
ATOM 1485 N N . LYS A 1 187 ? 39.060 -30.305 -27.875 1.00 49.44 187 LYS A N 1
ATOM 1486 C CA . LYS A 1 187 ? 38.781 -31.361 -28.847 1.00 49.44 187 LYS A CA 1
ATOM 1487 C C . LYS A 1 187 ? 37.732 -32.364 -28.361 1.00 49.44 187 LYS A C 1
ATOM 1489 O O . LYS A 1 187 ? 37.894 -33.003 -27.323 1.00 49.44 187 LYS A O 1
ATOM 1494 N N . ALA A 1 188 ? 36.691 -32.506 -29.176 1.00 46.28 188 ALA A N 1
ATOM 1495 C CA . ALA A 1 188 ? 35.572 -33.417 -29.014 1.00 46.28 188 ALA A CA 1
ATOM 1496 C C . ALA A 1 188 ? 36.004 -34.829 -28.575 1.00 46.28 188 ALA A C 1
ATOM 1498 O O . ALA A 1 188 ? 36.396 -35.668 -29.387 1.00 46.28 188 ALA A O 1
ATOM 1499 N N . ALA A 1 189 ? 35.853 -35.119 -27.283 1.00 52.38 189 ALA A N 1
ATOM 1500 C CA . ALA A 1 189 ? 35.619 -36.482 -26.839 1.00 52.38 189 ALA A CA 1
ATOM 1501 C C . ALA A 1 189 ? 34.262 -36.919 -27.407 1.00 52.38 189 ALA A C 1
ATOM 1503 O O . ALA A 1 189 ? 33.280 -36.176 -27.324 1.00 52.38 189 ALA A O 1
ATOM 1504 N N . LYS A 1 190 ? 34.226 -38.104 -28.026 1.00 49.91 190 LYS A N 1
ATOM 1505 C CA . LYS A 1 190 ? 33.031 -38.719 -28.618 1.00 49.91 190 LYS A CA 1
ATOM 1506 C C . LYS A 1 190 ? 31.852 -38.600 -27.646 1.00 49.91 190 LYS A C 1
ATOM 1508 O O . LYS A 1 190 ? 31.810 -39.296 -26.635 1.00 49.91 190 LYS A O 1
ATOM 1513 N N . LYS A 1 191 ? 30.896 -37.719 -27.957 1.00 46.16 191 LYS A N 1
ATOM 1514 C CA . LYS A 1 191 ? 29.599 -37.706 -27.278 1.00 46.16 191 LYS A CA 1
ATOM 1515 C C . LYS A 1 191 ? 28.957 -39.081 -27.513 1.00 46.16 191 LYS A C 1
ATOM 1517 O O . LYS A 1 191 ? 28.952 -39.527 -28.665 1.00 46.16 191 LYS A O 1
ATOM 1522 N N . PRO A 1 192 ? 28.449 -39.778 -26.480 1.00 51.00 192 PRO A N 1
ATOM 1523 C CA . PRO A 1 192 ? 27.644 -40.966 -26.718 1.00 51.00 192 PRO A CA 1
ATOM 1524 C C . PRO A 1 192 ? 26.463 -40.559 -27.606 1.00 51.00 192 PRO A C 1
ATOM 1526 O O . PRO A 1 192 ? 25.840 -39.520 -27.378 1.00 51.00 192 PRO A O 1
ATOM 1529 N N . LYS A 1 193 ? 26.209 -41.340 -28.661 1.00 48.44 193 LYS A N 1
ATOM 1530 C CA . LYS A 1 193 ? 25.048 -41.150 -29.539 1.00 48.44 193 LYS A CA 1
ATOM 1531 C C . LYS A 1 193 ? 23.793 -41.082 -28.650 1.00 48.44 193 LYS A C 1
ATOM 1533 O O . LYS A 1 193 ? 23.664 -41.957 -27.790 1.00 48.44 193 LYS A O 1
ATOM 1538 N N . PRO A 1 194 ? 22.900 -40.086 -28.808 1.00 48.75 194 PRO A N 1
ATOM 1539 C CA . PRO A 1 194 ? 21.646 -40.064 -28.069 1.00 48.75 194 PRO A CA 1
ATOM 1540 C C . PRO A 1 194 ? 20.826 -41.271 -28.527 1.00 48.75 194 PRO A C 1
ATOM 1542 O O . PRO A 1 194 ? 20.289 -41.296 -29.631 1.00 48.75 194 PRO A O 1
ATOM 1545 N N . SER A 1 195 ? 20.821 -42.321 -27.711 1.00 57.75 195 SER A N 1
ATOM 1546 C CA . SER A 1 195 ? 19.853 -43.400 -27.847 1.00 57.75 195 SER A CA 1
ATOM 1547 C C . SER A 1 195 ? 18.567 -42.924 -27.178 1.00 57.75 195 SER A C 1
ATOM 1549 O O . SER A 1 195 ? 18.602 -42.473 -26.036 1.00 57.75 195 SER A O 1
ATOM 1551 N N . ALA A 1 196 ? 17.475 -43.006 -27.938 1.00 54.66 196 ALA A N 1
ATOM 1552 C CA . ALA A 1 196 ? 16.116 -42.569 -27.621 1.00 54.66 196 ALA A CA 1
ATOM 1553 C C . ALA A 1 196 ? 15.899 -41.043 -27.514 1.00 54.66 196 ALA A C 1
ATOM 1555 O O . ALA A 1 196 ? 16.683 -40.300 -26.929 1.00 54.66 196 ALA A O 1
ATOM 1556 N N . ALA A 1 197 ? 14.815 -40.587 -28.145 1.00 59.91 197 ALA A N 1
ATOM 1557 C CA . ALA A 1 197 ? 14.379 -39.200 -28.210 1.00 59.91 197 ALA A CA 1
ATOM 1558 C C . ALA A 1 197 ? 14.179 -38.623 -26.801 1.00 59.91 197 ALA A C 1
ATOM 1560 O O . ALA A 1 197 ? 13.242 -38.986 -26.102 1.00 59.91 197 ALA A O 1
ATOM 1561 N N . PHE A 1 198 ? 15.082 -37.735 -26.387 1.00 55.97 198 PHE A N 1
ATOM 1562 C CA . PHE A 1 198 ? 14.912 -36.931 -25.184 1.00 55.97 198 PHE A CA 1
ATOM 1563 C C . PHE A 1 198 ? 14.089 -35.699 -25.566 1.00 55.97 198 PHE A C 1
ATOM 1565 O O . PHE A 1 198 ? 14.607 -34.791 -26.222 1.00 55.97 198 PHE A O 1
ATOM 1572 N N . ASP A 1 199 ? 12.803 -35.702 -25.220 1.00 73.69 199 ASP A N 1
ATOM 1573 C CA . ASP A 1 199 ? 11.918 -34.567 -25.453 1.00 73.69 199 ASP A CA 1
ATOM 1574 C C . ASP A 1 199 ? 12.284 -33.423 -24.495 1.00 73.69 199 ASP A C 1
ATOM 1576 O O . ASP A 1 199 ? 12.189 -33.527 -23.272 1.00 73.69 199 ASP A O 1
ATOM 1580 N N . LEU A 1 200 ? 12.731 -32.304 -25.068 1.00 64.62 200 LEU A N 1
ATOM 1581 C CA . LEU A 1 200 ? 13.103 -31.088 -24.340 1.00 64.62 200 LEU A CA 1
ATOM 1582 C C . LEU A 1 200 ? 11.909 -30.443 -23.611 1.00 64.62 200 LEU A C 1
ATOM 1584 O O . LEU A 1 200 ? 12.117 -29.538 -22.800 1.00 64.62 200 LEU A O 1
ATOM 1588 N N . TRP A 1 201 ? 10.685 -30.899 -23.895 1.00 68.12 201 TRP A N 1
ATOM 1589 C CA . TRP A 1 201 ? 9.432 -30.380 -23.355 1.00 68.12 201 TRP A CA 1
ATOM 1590 C C . TRP A 1 201 ? 8.725 -31.333 -22.387 1.00 68.12 201 TRP A C 1
ATOM 1592 O O . TRP A 1 201 ? 7.638 -31.003 -21.910 1.00 68.12 201 TRP A O 1
ATOM 1602 N N . GLU A 1 202 ? 9.332 -32.468 -22.029 1.00 61.28 202 GLU A N 1
ATOM 1603 C CA . GLU A 1 202 ? 8.766 -33.352 -21.011 1.00 61.28 202 GLU A CA 1
ATOM 1604 C C . GLU A 1 202 ? 8.671 -32.629 -19.656 1.00 61.28 202 GLU A C 1
ATOM 1606 O O . GLU A 1 202 ? 9.657 -32.297 -18.994 1.00 61.28 202 GLU A O 1
ATOM 1611 N N . THR A 1 203 ? 7.436 -32.387 -19.214 1.00 60.09 203 THR A N 1
ATOM 1612 C CA . THR A 1 203 ? 7.116 -31.702 -17.953 1.00 60.09 203 THR A CA 1
ATOM 1613 C C . THR A 1 203 ? 7.412 -32.543 -16.708 1.00 60.09 203 THR A C 1
ATOM 1615 O O . THR A 1 203 ? 7.350 -32.037 -15.585 1.00 60.09 203 THR A O 1
ATOM 1618 N N . GLU A 1 204 ? 7.772 -33.815 -16.878 1.00 58.56 204 GLU A N 1
ATOM 1619 C CA . GLU A 1 204 ? 8.127 -34.736 -15.800 1.00 58.56 204 GLU A CA 1
ATOM 1620 C C . GLU A 1 204 ? 9.650 -34.887 -15.663 1.00 58.56 204 GLU A C 1
ATOM 1622 O O . GLU A 1 204 ? 10.212 -35.971 -15.750 1.00 58.56 204 GLU A O 1
ATOM 1627 N N . LEU A 1 205 ? 10.344 -33.798 -15.316 1.00 56.62 205 LEU A N 1
ATOM 1628 C CA . LEU A 1 205 ? 11.764 -33.832 -14.909 1.00 56.62 205 LEU A CA 1
ATOM 1629 C C . LEU A 1 205 ? 12.023 -34.630 -13.609 1.00 56.62 205 LEU A C 1
ATOM 1631 O O . LEU A 1 205 ? 13.147 -34.668 -13.097 1.00 56.62 205 LEU A O 1
ATOM 1635 N N . GLN A 1 206 ? 10.993 -35.249 -13.029 1.00 58.09 206 GLN A N 1
ATOM 1636 C CA . GLN A 1 206 ? 11.155 -36.151 -11.901 1.00 58.09 206 GLN A CA 1
ATOM 1637 C C . GLN A 1 206 ? 11.643 -37.492 -12.429 1.00 58.09 206 GLN A C 1
ATOM 1639 O O . GLN A 1 206 ? 10.869 -38.311 -12.906 1.00 58.09 206 GLN A O 1
ATOM 1644 N N . LYS A 1 207 ? 12.953 -37.711 -12.315 1.00 58.66 207 LYS A N 1
ATOM 1645 C CA . LYS A 1 207 ? 13.582 -39.006 -12.568 1.00 58.66 207 LYS A CA 1
ATOM 1646 C C . LYS A 1 207 ? 12.966 -40.044 -11.617 1.00 58.66 207 LYS A C 1
ATOM 1648 O O . LYS A 1 207 ? 13.410 -40.146 -10.474 1.00 58.66 207 LYS A O 1
ATOM 1653 N N . LYS A 1 208 ? 11.926 -40.754 -12.067 1.00 57.66 208 LYS A N 1
ATOM 1654 C CA . LYS A 1 208 ? 11.346 -41.912 -11.377 1.00 57.66 208 LYS A CA 1
ATOM 1655 C C . LYS A 1 208 ? 12.439 -42.977 -11.352 1.00 57.66 208 LYS A C 1
ATOM 1657 O O . LYS A 1 208 ? 12.991 -43.326 -12.393 1.00 57.66 208 LYS A O 1
ATOM 1662 N N . VAL A 1 209 ? 12.879 -43.365 -10.161 1.00 59.81 209 VAL A N 1
ATOM 1663 C CA . VAL A 1 209 ? 13.797 -44.493 -10.009 1.00 59.81 209 VAL A CA 1
ATOM 1664 C C . VAL A 1 209 ? 12.894 -45.670 -9.689 1.00 59.81 209 VAL A C 1
ATOM 1666 O O . VAL A 1 209 ? 12.357 -45.723 -8.590 1.00 59.81 209 VAL A O 1
ATOM 1669 N N . ASP A 1 210 ? 12.688 -46.569 -10.649 1.00 56.25 210 ASP A N 1
ATOM 1670 C CA . ASP A 1 210 ? 11.831 -47.742 -10.465 1.00 56.25 210 ASP A CA 1
ATOM 1671 C C . ASP A 1 210 ? 12.518 -48.739 -9.519 1.00 56.25 210 ASP A C 1
ATOM 1673 O O . ASP A 1 210 ? 13.184 -49.687 -9.931 1.00 56.25 210 ASP A O 1
ATOM 1677 N N . ILE A 1 211 ? 12.414 -48.487 -8.216 1.00 59.53 211 ILE A N 1
ATOM 1678 C CA . ILE A 1 211 ? 12.743 -49.453 -7.172 1.00 59.53 211 ILE A CA 1
ATOM 1679 C C . ILE A 1 211 ? 11.417 -50.117 -6.818 1.00 59.53 211 ILE A C 1
ATOM 1681 O O . ILE A 1 211 ? 10.457 -49.436 -6.467 1.00 59.53 211 ILE A O 1
ATOM 1685 N N . GLY A 1 212 ? 11.346 -51.442 -6.969 1.00 60.31 212 GLY A N 1
ATOM 1686 C CA . GLY A 1 212 ? 10.125 -52.207 -6.719 1.00 60.31 212 GLY A CA 1
ATOM 1687 C C . GLY A 1 212 ? 9.485 -51.886 -5.354 1.00 60.31 212 GLY A C 1
ATOM 1688 O O . GLY A 1 212 ? 10.180 -51.462 -4.425 1.00 60.31 212 GLY A O 1
ATOM 1689 N N . PRO A 1 213 ? 8.170 -52.131 -5.195 1.00 62.22 213 PRO A N 1
ATOM 1690 C CA . PRO A 1 213 ? 7.327 -51.615 -4.103 1.00 62.22 213 PRO A CA 1
ATOM 1691 C C . PRO A 1 213 ? 7.751 -52.011 -2.675 1.00 62.22 213 PRO A C 1
ATOM 1693 O O . PRO A 1 213 ? 7.164 -51.542 -1.704 1.00 62.22 213 PRO A O 1
ATOM 1696 N N . SER A 1 214 ? 8.775 -52.851 -2.524 1.00 61.31 214 SER A N 1
ATOM 1697 C CA . SER A 1 214 ? 9.235 -53.380 -1.243 1.00 61.31 214 SER A CA 1
ATOM 1698 C C . SER A 1 214 ? 10.208 -52.470 -0.475 1.00 61.31 214 SER A C 1
ATOM 1700 O O . SER A 1 214 ? 10.485 -52.765 0.685 1.00 61.31 214 SER A O 1
ATOM 1702 N N . CYS A 1 215 ? 10.757 -51.392 -1.057 1.00 62.50 215 CYS A N 1
ATOM 1703 C CA . CYS A 1 215 ? 11.794 -50.582 -0.386 1.00 62.50 215 CYS A CA 1
ATOM 1704 C C . CYS A 1 215 ? 11.672 -49.060 -0.615 1.00 62.50 215 CYS A C 1
ATOM 1706 O O . CYS A 1 215 ? 12.625 -48.409 -1.046 1.00 62.50 215 CYS A O 1
ATOM 1708 N N . SER A 1 216 ? 10.531 -48.464 -0.246 1.00 72.00 216 SER A N 1
ATOM 1709 C CA . SER A 1 216 ? 10.333 -46.998 -0.276 1.00 72.00 216 SER A CA 1
ATOM 1710 C C . SER A 1 216 ? 11.399 -46.227 0.529 1.00 72.00 216 SER A C 1
ATOM 1712 O O . SER A 1 216 ? 11.863 -45.163 0.118 1.00 72.00 216 SER A O 1
ATOM 1714 N N . GLU A 1 217 ? 11.870 -46.784 1.649 1.00 79.12 217 GLU A N 1
ATOM 1715 C CA . GLU A 1 217 ? 12.919 -46.165 2.468 1.00 79.12 217 GLU A CA 1
ATOM 1716 C C . GLU A 1 217 ? 14.299 -46.175 1.784 1.00 79.12 217 GLU A C 1
ATOM 1718 O O . GLU A 1 217 ? 15.046 -45.196 1.878 1.00 79.12 217 GLU A O 1
ATOM 1723 N N . ALA A 1 218 ? 14.620 -47.234 1.033 1.00 79.81 218 ALA A N 1
ATOM 1724 C CA . ALA A 1 218 ? 15.866 -47.315 0.272 1.00 79.81 218 ALA A CA 1
ATOM 1725 C C . ALA A 1 218 ? 15.875 -46.317 -0.892 1.00 79.81 218 ALA A C 1
ATOM 1727 O O . ALA A 1 218 ? 16.901 -45.688 -1.154 1.00 79.81 218 ALA A O 1
ATOM 1728 N N . GLU A 1 219 ? 14.726 -46.111 -1.541 1.00 79.56 219 GLU A N 1
ATOM 1729 C CA . GLU A 1 219 ? 14.551 -45.062 -2.546 1.00 79.56 219 GLU A CA 1
ATOM 1730 C C . GLU A 1 219 ? 14.756 -43.674 -1.930 1.00 79.56 219 GLU A C 1
ATOM 1732 O O . GLU A 1 219 ? 15.530 -42.865 -2.447 1.00 79.56 219 GLU A O 1
ATOM 1737 N N . GLU A 1 220 ? 14.145 -43.395 -0.775 1.00 77.62 220 GLU A N 1
ATOM 1738 C CA . GLU A 1 220 ? 14.361 -42.129 -0.079 1.00 77.62 220 GLU A CA 1
ATOM 1739 C C . GLU A 1 220 ? 15.830 -41.906 0.286 1.00 77.62 220 GLU A C 1
ATOM 1741 O O . GLU A 1 220 ? 16.345 -40.798 0.100 1.00 77.62 220 GLU A O 1
ATOM 1746 N N . HIS A 1 221 ? 16.501 -42.932 0.810 1.00 81.75 221 HIS A N 1
ATOM 1747 C CA . HIS A 1 221 ? 17.907 -42.872 1.187 1.00 81.75 221 HIS A CA 1
ATOM 1748 C C . HIS A 1 221 ? 18.804 -42.661 -0.038 1.00 81.75 221 HIS A C 1
ATOM 1750 O O . HIS A 1 221 ? 19.666 -41.780 -0.021 1.00 81.75 221 HIS A O 1
ATOM 1756 N N . LEU A 1 222 ? 18.557 -43.379 -1.138 1.00 84.12 222 LEU A N 1
ATOM 1757 C CA . LEU A 1 222 ? 19.273 -43.213 -2.401 1.00 84.12 222 LEU A CA 1
ATOM 1758 C C . LEU A 1 222 ? 19.074 -41.807 -2.972 1.00 84.12 222 LEU A C 1
ATOM 1760 O O . LEU A 1 222 ? 20.037 -41.171 -3.396 1.00 84.12 222 LEU A O 1
ATOM 1764 N N . MET A 1 223 ? 17.852 -41.280 -2.957 1.00 81.56 223 MET A N 1
ATOM 1765 C CA . MET A 1 223 ? 17.545 -39.944 -3.474 1.00 81.56 223 MET A CA 1
ATOM 1766 C C . MET A 1 223 ? 18.127 -38.830 -2.593 1.00 81.56 223 MET A C 1
ATOM 1768 O O . MET A 1 223 ? 18.508 -37.775 -3.111 1.00 81.56 223 MET A O 1
ATOM 1772 N N . ARG A 1 224 ? 18.260 -39.065 -1.280 1.00 80.19 224 ARG A N 1
ATOM 1773 C CA . ARG A 1 224 ? 19.003 -38.191 -0.354 1.00 80.19 224 ARG A CA 1
ATOM 1774 C C . ARG A 1 224 ? 20.511 -38.253 -0.613 1.00 80.19 224 ARG A C 1
ATOM 1776 O O . ARG A 1 224 ? 21.130 -37.203 -0.762 1.00 80.19 224 ARG A O 1
ATOM 1783 N N . TYR A 1 225 ? 21.086 -39.451 -0.729 1.00 83.56 225 TYR A N 1
ATOM 1784 C CA . TYR A 1 225 ? 22.516 -39.664 -0.981 1.00 83.56 225 TYR A CA 1
ATOM 1785 C C . TYR A 1 225 ? 22.951 -39.090 -2.335 1.00 83.56 225 TYR A C 1
ATOM 1787 O O . TYR A 1 225 ? 23.919 -38.337 -2.426 1.00 83.56 225 TYR A O 1
ATOM 1795 N N . THR A 1 226 ? 22.172 -39.356 -3.385 1.00 83.44 226 THR A N 1
ATOM 1796 C CA . THR A 1 226 ? 22.397 -38.830 -4.741 1.00 83.44 226 THR A CA 1
ATOM 1797 C C . THR A 1 226 ? 21.990 -37.362 -4.902 1.00 83.44 226 THR A C 1
ATOM 1799 O O . THR A 1 226 ? 22.182 -36.801 -5.979 1.00 83.44 226 THR A O 1
ATOM 1802 N N . LYS A 1 227 ? 21.442 -36.726 -3.851 1.00 79.38 227 LYS A N 1
ATOM 1803 C CA . LYS A 1 227 ? 20.962 -35.329 -3.824 1.00 79.38 227 LYS A CA 1
ATOM 1804 C C . LYS A 1 227 ? 19.915 -34.997 -4.896 1.00 79.38 227 LYS A C 1
ATOM 1806 O O . LYS A 1 227 ? 19.749 -33.838 -5.267 1.00 79.38 227 LYS A O 1
ATOM 1811 N N . LYS A 1 228 ? 19.194 -36.006 -5.384 1.00 78.56 228 LYS A N 1
ATOM 1812 C CA . LYS A 1 228 ? 18.120 -35.852 -6.376 1.00 78.56 228 LYS A CA 1
ATOM 1813 C C . LYS A 1 228 ? 16.774 -35.510 -5.734 1.00 78.56 228 LYS A C 1
ATOM 1815 O O . LYS A 1 228 ? 15.881 -35.021 -6.419 1.00 78.56 228 LYS A O 1
ATOM 1820 N N . LYS A 1 229 ? 16.614 -35.738 -4.423 1.00 80.62 229 LYS A N 1
ATOM 1821 C CA . LYS A 1 229 ? 15.400 -35.357 -3.685 1.00 80.62 229 LYS A CA 1
ATOM 1822 C C . LYS A 1 229 ? 15.379 -33.849 -3.438 1.00 80.62 229 LYS A C 1
ATOM 1824 O O . LYS A 1 229 ? 16.217 -33.326 -2.705 1.00 80.62 229 LYS A O 1
ATOM 1829 N N . MET A 1 230 ? 14.384 -33.157 -3.991 1.00 77.19 230 MET A N 1
ATOM 1830 C CA . MET A 1 230 ? 14.118 -31.770 -3.612 1.00 77.19 230 MET A CA 1
ATOM 1831 C C . MET A 1 230 ? 13.608 -31.690 -2.160 1.00 77.19 230 MET A C 1
ATOM 1833 O O . MET A 1 230 ? 12.857 -32.570 -1.724 1.00 77.19 230 MET A O 1
ATOM 1837 N N . PRO A 1 231 ? 13.965 -30.639 -1.400 1.00 82.19 231 PRO A N 1
ATOM 1838 C CA . PRO A 1 231 ? 13.390 -30.395 -0.081 1.00 82.19 231 PRO A CA 1
ATOM 1839 C C . PRO A 1 231 ? 11.861 -30.281 -0.127 1.00 82.19 231 PRO A C 1
ATOM 1841 O O . PRO A 1 231 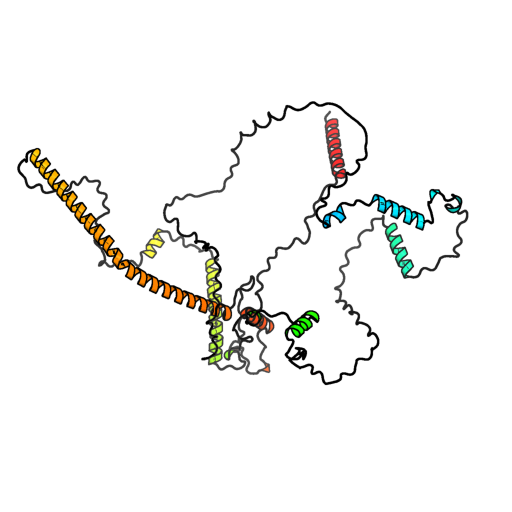? 11.295 -29.751 -1.086 1.00 82.19 231 PRO A O 1
ATOM 1844 N N . LYS A 1 232 ? 11.186 -30.731 0.941 1.00 83.75 232 LYS A N 1
ATOM 1845 C CA . LYS A 1 232 ? 9.735 -30.547 1.091 1.00 83.75 232 LYS A CA 1
ATOM 1846 C C . LYS A 1 232 ? 9.420 -29.050 1.137 1.00 83.75 232 LYS A C 1
ATOM 1848 O O . LYS A 1 232 ? 9.938 -28.318 1.976 1.00 83.75 232 LYS A O 1
ATOM 1853 N N . LEU A 1 233 ? 8.571 -28.606 0.219 1.00 85.88 233 LEU A N 1
ATOM 1854 C CA . LEU A 1 233 ? 8.177 -27.206 0.092 1.00 85.88 233 LEU A CA 1
ATOM 1855 C C . LEU A 1 233 ? 7.101 -26.875 1.137 1.00 85.88 233 LEU A C 1
ATOM 1857 O O . LEU A 1 233 ? 6.173 -27.670 1.304 1.00 85.88 233 LEU A O 1
ATOM 1861 N N . PRO A 1 234 ? 7.172 -25.719 1.823 1.00 92.19 234 PRO A N 1
ATOM 1862 C CA . PRO A 1 234 ? 6.131 -25.330 2.764 1.00 92.19 234 PRO A CA 1
ATOM 1863 C C . PRO A 1 234 ? 4.809 -25.053 2.024 1.00 92.19 234 PRO A C 1
ATOM 1865 O O . PRO A 1 234 ? 4.834 -24.526 0.904 1.00 92.19 234 PRO A O 1
ATOM 1868 N N . PRO A 1 235 ? 3.647 -25.344 2.643 1.00 88.75 235 PRO A N 1
ATOM 1869 C CA . PRO A 1 235 ? 2.339 -25.155 2.007 1.00 88.75 235 PRO A CA 1
ATOM 1870 C C . PRO A 1 235 ? 2.067 -23.685 1.656 1.00 88.75 235 PRO A C 1
ATOM 1872 O O . PRO A 1 235 ? 1.411 -23.394 0.659 1.00 88.75 235 PRO A O 1
ATOM 1875 N N . THR A 1 236 ? 2.653 -22.749 2.409 1.00 88.94 236 THR A N 1
ATOM 1876 C CA . THR A 1 236 ? 2.523 -21.303 2.190 1.00 88.94 236 THR A CA 1
ATOM 1877 C C . THR A 1 236 ? 3.134 -20.819 0.878 1.00 88.94 236 THR A C 1
ATOM 1879 O O . THR A 1 236 ? 2.708 -19.789 0.371 1.00 88.94 236 THR A O 1
ATOM 1882 N N . ARG A 1 237 ? 4.087 -21.553 0.281 1.00 88.44 237 ARG A N 1
ATOM 1883 C CA . ARG A 1 237 ? 4.736 -21.137 -0.976 1.00 88.44 237 ARG A CA 1
ATOM 1884 C C . ARG A 1 237 ? 3.759 -21.081 -2.153 1.00 88.44 237 ARG A C 1
ATOM 1886 O O . ARG A 1 237 ? 3.975 -20.313 -3.081 1.00 88.44 237 ARG A O 1
ATOM 1893 N N . LYS A 1 238 ? 2.730 -21.933 -2.151 1.00 86.56 238 LYS A N 1
ATOM 1894 C CA . LYS A 1 238 ? 1.749 -22.014 -3.245 1.00 86.56 238 LYS A CA 1
ATOM 1895 C C . LYS A 1 238 ? 0.641 -20.962 -3.130 1.00 86.56 238 LYS A C 1
ATOM 1897 O O . LYS A 1 238 ? -0.124 -20.805 -4.074 1.00 86.56 238 LYS A O 1
ATOM 1902 N N . LEU A 1 239 ? 0.539 -20.269 -1.993 1.00 88.81 239 LEU A N 1
ATOM 1903 C CA . LEU A 1 239 ? -0.488 -19.255 -1.781 1.00 88.81 239 LEU A CA 1
ATOM 1904 C C . LEU A 1 239 ? -0.109 -17.973 -2.538 1.00 88.81 239 LEU A C 1
ATOM 1906 O O . LEU A 1 239 ? 0.991 -17.454 -2.319 1.00 88.81 239 LEU A O 1
ATOM 1910 N N . PRO A 1 240 ? -0.982 -17.445 -3.415 1.00 89.00 240 PRO A N 1
ATOM 1911 C CA . PRO A 1 240 ? -0.723 -16.176 -4.074 1.00 89.00 240 PRO A CA 1
ATOM 1912 C C . PRO A 1 240 ? -0.786 -15.020 -3.057 1.00 89.00 240 PRO A C 1
ATOM 1914 O O . PRO A 1 240 ? -1.558 -15.079 -2.098 1.00 89.00 240 PRO A O 1
ATOM 1917 N N . PRO A 1 241 ? 0.005 -13.950 -3.251 1.00 89.62 241 PRO A N 1
ATOM 1918 C CA . PRO A 1 241 ? 0.017 -12.804 -2.341 1.00 89.62 241 PRO A CA 1
ATOM 1919 C C . PRO A 1 241 ? -1.253 -11.940 -2.431 1.00 89.62 241 PRO A C 1
ATOM 1921 O O . PRO A 1 241 ? -1.562 -11.211 -1.491 1.00 89.62 241 PRO A O 1
ATOM 1924 N N . SER A 1 242 ? -1.978 -12.001 -3.549 1.00 91.31 242 SER A N 1
ATOM 1925 C CA . SER A 1 242 ? -3.248 -11.308 -3.777 1.00 91.31 242 SER A CA 1
ATOM 1926 C C . SER A 1 242 ? -4.147 -12.121 -4.715 1.00 91.31 242 SER A C 1
ATOM 1928 O O . SER A 1 242 ? -3.660 -12.971 -5.461 1.00 91.31 242 SER A O 1
ATOM 1930 N N . LEU A 1 243 ? -5.457 -11.858 -4.670 1.00 92.25 243 LEU A N 1
ATOM 1931 C CA . LEU A 1 243 ? -6.469 -12.440 -5.568 1.00 92.25 243 LEU A CA 1
ATOM 1932 C C . LEU A 1 243 ? -6.752 -11.558 -6.797 1.00 92.25 243 LEU A C 1
ATOM 1934 O O . LEU A 1 243 ? -7.623 -11.874 -7.601 1.00 92.25 243 LEU A O 1
ATOM 1938 N N . LEU A 1 244 ? -6.038 -10.440 -6.935 1.00 90.38 244 LEU A N 1
ATOM 1939 C CA . LEU A 1 244 ? -6.201 -9.515 -8.052 1.00 90.38 244 LEU A CA 1
ATOM 1940 C C . LEU A 1 244 ? -5.675 -10.125 -9.365 1.00 90.38 244 LEU A C 1
ATOM 1942 O O . LEU A 1 244 ? -4.648 -10.816 -9.351 1.00 90.38 244 LEU A O 1
ATOM 1946 N N . PRO A 1 245 ? -6.323 -9.838 -10.510 1.00 91.44 245 PRO A N 1
ATOM 1947 C CA . PRO A 1 245 ? -5.883 -10.349 -11.802 1.00 91.44 245 PRO A CA 1
ATOM 1948 C C . PRO A 1 245 ? -4.490 -9.818 -12.160 1.00 91.44 245 PRO A C 1
ATOM 1950 O O . PRO A 1 245 ? -4.130 -8.683 -11.846 1.00 91.44 245 PRO A O 1
ATOM 1953 N N . ALA A 1 246 ? -3.687 -10.648 -12.832 1.00 89.94 246 ALA A N 1
ATOM 1954 C CA . ALA A 1 246 ? -2.320 -10.287 -13.214 1.00 89.94 246 ALA A CA 1
ATOM 1955 C C . ALA A 1 246 ? -2.261 -9.134 -14.228 1.00 89.94 246 ALA A C 1
ATOM 1957 O O . ALA A 1 246 ? -1.314 -8.342 -14.215 1.00 89.94 246 ALA A O 1
ATOM 1958 N N . VAL A 1 247 ? -3.272 -9.052 -15.091 1.00 89.06 247 VAL A N 1
ATOM 1959 C CA . VAL A 1 247 ? -3.462 -8.005 -16.092 1.00 89.06 247 VAL A CA 1
ATOM 1960 C C . VAL A 1 247 ? -4.846 -7.415 -15.861 1.00 89.06 247 VAL A C 1
ATOM 1962 O O . VAL A 1 247 ? -5.827 -8.155 -15.869 1.00 89.06 247 VAL A O 1
ATOM 1965 N N . SER A 1 248 ? -4.919 -6.111 -15.606 1.00 86.56 248 SER A N 1
ATOM 1966 C CA . SER A 1 248 ? -6.186 -5.383 -15.590 1.00 86.56 248 SER A CA 1
ATOM 1967 C C . SER A 1 248 ? -6.679 -5.201 -17.018 1.00 86.56 248 SER A C 1
ATOM 1969 O O . SER A 1 248 ? -5.902 -4.864 -17.909 1.00 86.56 248 SER A O 1
ATOM 1971 N N . ILE A 1 249 ? -7.968 -5.438 -17.222 1.00 91.44 249 ILE A N 1
ATOM 1972 C CA . ILE A 1 249 ? -8.644 -5.136 -18.480 1.00 91.44 249 ILE A CA 1
ATOM 1973 C C . ILE A 1 249 ? -8.937 -3.631 -18.469 1.00 91.44 249 ILE A C 1
ATOM 1975 O O . ILE A 1 249 ? -9.341 -3.098 -17.434 1.00 91.44 249 ILE A O 1
ATOM 1979 N N . ALA A 1 250 ? -8.652 -2.945 -19.576 1.00 89.94 250 ALA A N 1
ATOM 1980 C CA . ALA A 1 250 ? -8.964 -1.526 -19.721 1.00 89.94 250 ALA A CA 1
ATOM 1981 C C . ALA A 1 250 ? -10.481 -1.317 -19.865 1.00 89.94 250 ALA A C 1
ATOM 1983 O O . ALA A 1 250 ? -11.193 -2.228 -20.284 1.00 89.94 250 ALA A O 1
ATOM 1984 N N . ASN A 1 251 ? -10.964 -0.121 -19.527 1.00 92.81 251 ASN A N 1
ATOM 1985 C CA . ASN A 1 251 ? -12.366 0.240 -19.741 1.00 92.81 251 ASN A CA 1
ATOM 1986 C C . ASN A 1 251 ? -12.666 0.385 -21.242 1.00 92.81 251 ASN A C 1
ATOM 1988 O O . ASN A 1 251 ? -11.795 0.783 -22.014 1.00 92.81 251 ASN A O 1
ATOM 1992 N N . GLU A 1 252 ? -13.906 0.117 -21.643 1.00 93.81 252 GLU A N 1
ATOM 1993 C CA . GLU A 1 252 ? -14.360 0.176 -23.043 1.00 93.81 252 GLU A CA 1
ATOM 1994 C C . GLU A 1 252 ? -14.269 1.599 -23.621 1.00 93.81 252 GLU A C 1
ATOM 1996 O O . GLU A 1 252 ? -13.808 1.786 -24.748 1.00 93.81 252 GLU A O 1
ATOM 2001 N N . GLY A 1 253 ? -14.545 2.615 -22.795 1.00 93.62 253 GLY A N 1
ATOM 2002 C CA . GLY A 1 253 ? -14.369 4.031 -23.136 1.00 93.62 253 GLY A CA 1
ATOM 2003 C C . GLY A 1 253 ? -12.919 4.472 -23.392 1.00 93.62 253 GLY A C 1
ATOM 2004 O O . GLY A 1 253 ? -12.702 5.563 -23.906 1.00 93.62 253 GLY A O 1
ATOM 2005 N N . ALA A 1 254 ? -11.923 3.636 -23.069 1.00 92.25 254 ALA A N 1
ATOM 2006 C CA . ALA A 1 254 ? -10.518 3.863 -23.429 1.00 92.25 254 ALA A CA 1
ATOM 2007 C C . ALA A 1 254 ? -10.160 3.298 -24.815 1.00 92.25 254 ALA A C 1
ATOM 2009 O O . ALA A 1 254 ? -9.003 3.367 -25.240 1.00 92.25 254 ALA A O 1
ATOM 2010 N N . SER A 1 255 ? -11.121 2.672 -25.498 1.00 91.25 255 SER A N 1
ATOM 2011 C CA . SER A 1 255 ? -10.930 2.210 -26.863 1.00 91.25 255 SER A CA 1
ATOM 2012 C C . SER A 1 255 ? -10.720 3.387 -27.814 1.00 91.25 255 SER A C 1
ATOM 2014 O O . SER A 1 255 ? -10.973 4.546 -27.505 1.00 91.25 255 SER A O 1
ATOM 2016 N N . TYR A 1 256 ? -10.195 3.067 -28.990 1.00 90.69 256 TYR A N 1
ATOM 2017 C CA . TYR A 1 256 ? -9.881 4.044 -30.019 1.00 90.69 256 TYR A CA 1
ATOM 2018 C C . TYR A 1 256 ? -11.128 4.740 -30.603 1.00 90.69 256 TYR A C 1
ATOM 2020 O O . TYR A 1 256 ? -11.070 5.914 -30.947 1.00 90.69 256 TYR A O 1
ATOM 2028 N N . ASN A 1 257 ? -12.237 4.006 -30.715 1.00 91.75 257 ASN A N 1
ATOM 2029 C CA . ASN A 1 257 ? -13.518 4.503 -31.211 1.00 91.75 257 ASN A CA 1
ATOM 2030 C C . ASN A 1 257 ? -14.636 3.998 -30.278 1.00 91.75 257 ASN A C 1
ATOM 2032 O O . ASN A 1 257 ? -15.309 3.019 -30.613 1.00 91.75 257 ASN A O 1
ATOM 2036 N N . PRO A 1 258 ? -14.745 4.572 -29.070 1.00 94.44 258 PRO A N 1
ATOM 2037 C CA . PRO A 1 258 ? -15.718 4.161 -28.071 1.00 94.44 258 PRO A CA 1
ATOM 2038 C C . PRO A 1 258 ? -17.125 4.651 -28.425 1.00 94.44 258 PRO A C 1
ATOM 2040 O O . PRO A 1 258 ? -17.300 5.640 -29.140 1.00 94.44 258 PRO A O 1
ATOM 2043 N N . SER A 1 259 ? -18.140 3.997 -27.858 1.00 95.81 259 SER A N 1
ATOM 2044 C CA . SER A 1 259 ? -19.483 4.578 -27.814 1.00 95.81 259 SER A CA 1
ATOM 2045 C C . SER A 1 259 ? -19.467 5.870 -26.990 1.00 95.81 259 SER A C 1
ATOM 2047 O O . SER A 1 259 ? -18.718 5.976 -26.015 1.00 95.81 259 SER A O 1
ATOM 2049 N N . ALA A 1 260 ? -20.305 6.843 -27.352 1.00 94.94 260 ALA A N 1
ATOM 2050 C CA . ALA A 1 260 ? -20.378 8.126 -26.653 1.00 94.94 260 ALA A CA 1
ATOM 2051 C C . ALA A 1 260 ? -20.670 7.948 -25.151 1.00 94.94 260 ALA A C 1
ATOM 2053 O O . ALA A 1 260 ? -20.016 8.581 -24.322 1.00 94.94 260 ALA A O 1
ATOM 2054 N N . ASP A 1 261 ? -21.579 7.033 -24.807 1.00 96.75 261 ASP A N 1
ATOM 2055 C CA . ASP A 1 261 ? -21.987 6.769 -23.422 1.00 96.75 261 ASP A CA 1
ATOM 2056 C C . ASP A 1 261 ? -20.845 6.151 -22.597 1.00 96.75 261 ASP A C 1
ATOM 2058 O O . ASP A 1 261 ? -20.568 6.564 -21.471 1.00 96.75 261 ASP A O 1
ATOM 2062 N N . GLU A 1 262 ? -20.137 5.175 -23.171 1.00 96.75 262 GLU A N 1
ATOM 2063 C CA . GLU A 1 262 ? -19.010 4.493 -22.522 1.00 96.75 262 GLU A CA 1
ATOM 2064 C C . GLU A 1 262 ? -17.807 5.424 -22.349 1.00 96.75 262 GLU A C 1
ATOM 2066 O O . GLU A 1 262 ? -17.118 5.378 -21.325 1.00 96.75 262 GLU A O 1
ATOM 2071 N N . TYR A 1 263 ? -17.557 6.283 -23.341 1.00 96.00 263 TYR A N 1
ATOM 2072 C CA . TYR A 1 263 ? -16.533 7.318 -23.277 1.00 96.00 263 TYR A CA 1
ATOM 2073 C C . TYR A 1 263 ? -16.834 8.328 -22.169 1.00 96.00 263 TYR A C 1
ATOM 2075 O O . TYR A 1 263 ? -15.966 8.581 -21.334 1.00 96.00 263 TYR A O 1
ATOM 2083 N N . GLN A 1 264 ? -18.061 8.854 -22.109 1.00 96.38 264 GLN A N 1
ATOM 2084 C CA . GLN A 1 264 ? -18.478 9.774 -21.049 1.00 96.38 264 GLN A CA 1
ATOM 2085 C C . GLN A 1 264 ? -18.335 9.125 -19.673 1.00 96.38 264 GLN A C 1
ATOM 2087 O O . GLN A 1 264 ? -17.668 9.684 -18.810 1.00 96.38 264 GLN A O 1
ATOM 2092 N N . ALA A 1 265 ? -18.827 7.894 -19.497 1.00 96.69 265 ALA A N 1
ATOM 2093 C CA . ALA A 1 265 ? -18.675 7.159 -18.243 1.00 96.69 265 ALA A CA 1
ATOM 2094 C C . ALA A 1 265 ? -17.199 6.965 -17.845 1.00 96.69 265 ALA A C 1
ATOM 2096 O O . ALA A 1 265 ? -16.841 7.057 -16.666 1.00 96.69 265 ALA A O 1
ATOM 2097 N N . TYR A 1 266 ? -16.320 6.711 -18.819 1.00 96.25 266 TYR A N 1
ATOM 2098 C CA . TYR A 1 266 ? -14.886 6.593 -18.582 1.00 96.25 266 TYR A CA 1
ATOM 2099 C C . TYR A 1 266 ? -14.265 7.925 -18.148 1.00 96.25 266 TYR A C 1
ATOM 2101 O O . TYR A 1 266 ? -13.585 7.966 -17.118 1.00 96.25 266 TYR A O 1
ATOM 2109 N N . VAL A 1 267 ? -14.538 9.009 -18.873 1.00 96.44 267 VAL A N 1
ATOM 2110 C CA . VAL A 1 267 ? -14.044 10.357 -18.559 1.00 96.44 267 VAL A CA 1
ATOM 2111 C C . VAL A 1 267 ? -14.576 10.838 -17.211 1.00 96.44 267 VAL A C 1
ATOM 2113 O O . VAL A 1 267 ? -13.794 11.320 -16.397 1.00 96.44 267 VAL A O 1
ATOM 2116 N N . ASP A 1 268 ? -15.852 10.614 -16.907 1.00 96.38 268 ASP A N 1
ATOM 2117 C CA . ASP A 1 268 ? -16.470 10.959 -15.623 1.00 96.38 268 ASP A CA 1
ATOM 2118 C C . ASP A 1 268 ? -15.813 10.214 -14.457 1.00 96.38 268 ASP A C 1
ATOM 2120 O O . ASP A 1 268 ? -15.593 10.779 -13.378 1.00 96.38 268 ASP A O 1
ATOM 2124 N N . SER A 1 269 ? -15.440 8.946 -14.667 1.00 96.19 269 SER A N 1
ATOM 2125 C CA . SER A 1 269 ? -14.724 8.156 -13.662 1.00 96.19 269 SER A CA 1
ATOM 2126 C C . SER A 1 269 ? -13.327 8.711 -13.367 1.00 96.19 269 SER A C 1
ATOM 2128 O O . SER A 1 269 ? -12.875 8.658 -12.220 1.00 96.19 269 SER A O 1
ATOM 2130 N N . ILE A 1 270 ? -12.654 9.269 -14.378 1.00 95.94 270 ILE A N 1
ATOM 2131 C CA . ILE A 1 270 ? -11.349 9.925 -14.242 1.00 95.94 270 ILE A CA 1
ATOM 2132 C C . ILE A 1 270 ? -11.532 11.288 -13.576 1.00 95.94 270 ILE A C 1
ATOM 2134 O O . ILE A 1 270 ? -10.907 11.551 -12.552 1.00 95.94 270 ILE A O 1
ATOM 2138 N N . ALA A 1 271 ? -12.460 12.107 -14.074 1.00 97.06 271 ALA A N 1
ATOM 2139 C CA . ALA A 1 271 ? -12.773 13.426 -13.536 1.00 97.06 271 ALA A CA 1
ATOM 2140 C C . ALA A 1 271 ? -13.154 13.368 -12.050 1.00 97.06 271 ALA A C 1
ATOM 2142 O O . ALA A 1 271 ? -12.736 14.222 -11.269 1.00 97.06 271 ALA A O 1
ATOM 2143 N N . SER A 1 272 ? -13.887 12.332 -11.630 1.00 97.06 272 SER A N 1
ATOM 2144 C CA . SER A 1 272 ? -14.228 12.100 -10.223 1.00 97.06 272 SER A CA 1
ATOM 2145 C C . SER A 1 272 ? -12.987 11.860 -9.355 1.00 97.06 272 SER A C 1
ATOM 2147 O O . SER A 1 272 ? -12.866 12.457 -8.284 1.00 97.06 272 SER A O 1
ATOM 2149 N N . LYS A 1 273 ? -12.040 11.034 -9.824 1.00 95.44 273 LYS A N 1
ATOM 2150 C CA . LYS A 1 273 ? -10.772 10.767 -9.121 1.00 95.44 273 LYS A CA 1
ATOM 2151 C C . LYS A 1 273 ? -9.907 12.023 -9.037 1.00 95.44 273 LYS A C 1
ATOM 2153 O O . LYS A 1 273 ? -9.417 12.341 -7.957 1.00 95.44 273 LYS A O 1
ATOM 2158 N N . GLU A 1 274 ? -9.785 12.764 -10.136 1.00 95.38 274 GLU A N 1
ATOM 2159 C CA . GLU A 1 274 ? -9.040 14.028 -10.181 1.00 95.38 274 GLU A CA 1
ATOM 2160 C C . GLU A 1 274 ? -9.660 15.087 -9.265 1.00 95.38 274 GLU A C 1
ATOM 2162 O O . GLU A 1 274 ? -8.959 15.758 -8.507 1.00 95.38 274 GLU A O 1
ATOM 2167 N N . CYS A 1 275 ? -10.992 15.188 -9.230 1.00 97.38 275 CYS A N 1
ATOM 2168 C CA . CYS A 1 275 ? -11.690 16.064 -8.292 1.00 97.38 275 CYS A CA 1
ATOM 2169 C C . CYS A 1 275 ? -11.349 15.740 -6.834 1.00 97.38 275 CYS A C 1
ATOM 2171 O O . CYS A 1 275 ? -11.243 16.653 -6.012 1.00 97.38 275 CYS A O 1
ATOM 2173 N N . ASP A 1 276 ? -11.182 14.466 -6.485 1.00 96.19 276 ASP A N 1
ATOM 2174 C CA . ASP A 1 276 ? -10.806 14.059 -5.133 1.00 96.19 276 ASP A CA 1
ATOM 2175 C C . ASP A 1 276 ? -9.342 14.385 -4.810 1.00 96.19 276 ASP A C 1
ATOM 2177 O O . ASP A 1 276 ? -9.061 14.855 -3.700 1.00 96.19 276 ASP A O 1
ATOM 2181 N N . VAL A 1 277 ? -8.431 14.240 -5.780 1.00 94.69 277 VAL A N 1
ATOM 2182 C CA . VAL A 1 277 ? -7.038 14.710 -5.668 1.00 94.69 277 VAL A CA 1
ATOM 2183 C C . VAL A 1 277 ? -7.014 16.225 -5.445 1.00 94.69 277 VAL A C 1
ATOM 2185 O O . VAL A 1 277 ? -6.487 16.684 -4.430 1.00 94.69 277 VAL A O 1
ATOM 2188 N N . MET A 1 278 ? -7.709 16.995 -6.287 1.00 96.88 278 MET A N 1
ATOM 2189 C CA . MET A 1 278 ? -7.831 18.453 -6.171 1.00 96.88 278 MET A CA 1
ATOM 2190 C C . MET A 1 278 ? -8.445 18.901 -4.837 1.00 96.88 278 MET A C 1
ATOM 2192 O O . MET A 1 278 ? -8.017 19.895 -4.247 1.00 96.88 278 MET A O 1
ATOM 2196 N N . LYS A 1 279 ? -9.475 18.208 -4.329 1.00 97.88 279 LYS A N 1
ATOM 2197 C CA . LYS A 1 279 ? -10.046 18.488 -2.996 1.00 97.88 279 LYS A CA 1
ATOM 2198 C C . LYS A 1 279 ? -9.007 18.252 -1.900 1.00 97.88 279 LYS A C 1
ATOM 2200 O O . LYS A 1 279 ? -8.950 19.028 -0.944 1.00 97.88 279 LYS A O 1
ATOM 2205 N N . GLY A 1 280 ? -8.205 17.195 -2.028 1.00 96.94 280 GLY A N 1
ATOM 2206 C CA . GLY A 1 280 ? -7.096 16.885 -1.131 1.00 96.94 280 GLY A CA 1
ATOM 2207 C C . GLY A 1 280 ? -6.041 17.988 -1.121 1.00 96.94 280 GLY A C 1
ATOM 2208 O O . GLY A 1 280 ? -5.687 18.480 -0.050 1.00 96.94 280 GLY A O 1
ATOM 2209 N N . GLU A 1 281 ? -5.613 18.439 -2.297 1.00 96.31 281 GLU A N 1
ATOM 2210 C CA . GLU A 1 281 ? -4.661 19.542 -2.457 1.00 96.31 281 GLU A CA 1
ATOM 2211 C C . GLU A 1 281 ? -5.202 20.840 -1.866 1.00 96.31 281 GLU A C 1
ATOM 2213 O O . GLU A 1 281 ? -4.565 21.417 -0.992 1.00 96.31 281 GLU A O 1
ATOM 2218 N N . LYS A 1 282 ? -6.434 21.240 -2.209 1.00 96.38 282 LYS A N 1
ATOM 2219 C CA . LYS A 1 282 ? -7.092 22.420 -1.618 1.00 96.38 282 LYS A CA 1
ATOM 2220 C C . LYS A 1 282 ? -7.184 22.329 -0.095 1.00 96.38 282 LYS A C 1
ATOM 2222 O O . LYS A 1 282 ? -7.058 23.339 0.595 1.00 96.38 282 LYS A O 1
ATOM 2227 N N . LYS A 1 283 ? -7.418 21.135 0.458 1.00 96.50 283 LYS A N 1
ATOM 2228 C CA . LYS A 1 283 ? -7.432 20.912 1.911 1.00 96.50 283 LYS A CA 1
ATOM 2229 C C . LYS A 1 283 ? -6.041 21.096 2.519 1.00 96.50 283 LYS A C 1
ATOM 2231 O O . LYS A 1 283 ? -5.937 21.702 3.583 1.00 96.50 283 LYS A O 1
ATOM 2236 N N . ILE A 1 284 ? -4.996 20.600 1.859 1.00 95.25 284 ILE A N 1
ATOM 2237 C CA . ILE A 1 284 ? -3.601 20.787 2.274 1.00 95.25 284 ILE A CA 1
ATOM 2238 C C . ILE A 1 284 ? -3.221 22.268 2.182 1.00 95.25 284 ILE A C 1
ATOM 2240 O O . ILE A 1 284 ? -2.724 22.816 3.158 1.00 95.25 284 ILE A O 1
ATOM 2244 N N . GLU A 1 285 ? -3.528 22.939 1.074 1.00 94.31 285 GLU A N 1
ATOM 2245 C CA . GLU A 1 285 ? -3.289 24.371 0.884 1.00 94.31 285 GLU A CA 1
ATOM 2246 C C . GLU A 1 285 ? -3.967 25.212 1.965 1.00 94.31 285 GLU A C 1
ATOM 2248 O O . GLU A 1 285 ? -3.325 26.077 2.548 1.00 94.31 285 GLU A O 1
ATOM 2253 N N . ARG A 1 286 ? -5.240 24.939 2.285 1.00 90.81 286 ARG A N 1
ATOM 2254 C CA . ARG A 1 286 ? -5.953 25.601 3.393 1.00 90.81 286 ARG A CA 1
ATOM 2255 C C . ARG A 1 286 ? -5.307 25.340 4.753 1.00 90.81 286 ARG A C 1
ATOM 2257 O O . ARG A 1 286 ? -5.392 26.198 5.616 1.00 90.81 286 ARG A O 1
ATOM 2264 N N . GLY A 1 287 ? -4.712 24.164 4.954 1.00 90.81 287 GLY A N 1
ATOM 2265 C CA . GLY A 1 287 ? -4.001 23.824 6.188 1.00 90.81 287 GLY A CA 1
ATOM 2266 C C . GLY A 1 287 ? -2.597 24.431 6.284 1.00 90.81 287 GLY A C 1
ATOM 2267 O O . GLY A 1 287 ? -2.112 24.649 7.389 1.00 90.81 287 GLY A O 1
ATOM 2268 N N . ILE A 1 288 ? -1.941 24.686 5.146 1.00 92.69 288 ILE A N 1
ATOM 2269 C CA . ILE A 1 288 ? -0.626 25.343 5.070 1.00 92.69 288 ILE A CA 1
ATOM 2270 C C . ILE A 1 288 ? -0.772 26.856 5.191 1.00 92.69 288 ILE A C 1
ATOM 2272 O O . ILE A 1 288 ? 0.048 27.492 5.853 1.00 92.69 288 ILE A O 1
ATOM 2276 N N . LYS A 1 289 ? -1.784 27.432 4.530 1.00 86.38 289 LYS A N 1
ATOM 2277 C CA . LYS A 1 289 ? -2.079 28.858 4.631 1.00 86.38 289 LYS A CA 1
ATOM 2278 C C . LYS A 1 289 ? -2.310 29.178 6.110 1.00 86.38 289 LYS A C 1
ATOM 2280 O O . LYS A 1 289 ? -3.187 28.557 6.717 1.00 86.38 289 LYS A O 1
ATOM 2285 N N . PRO A 1 290 ? -1.526 30.093 6.711 1.00 78.25 290 PRO A N 1
ATOM 2286 C CA . PRO A 1 290 ? -1.856 30.574 8.040 1.00 78.25 290 PRO A CA 1
ATOM 2287 C C . PRO A 1 290 ? -3.286 31.105 7.971 1.00 78.25 290 PRO A C 1
ATOM 2289 O O . PRO A 1 290 ? -3.659 31.734 6.982 1.00 78.25 290 PRO A O 1
ATOM 2292 N N . ALA A 1 291 ? -4.106 30.796 8.973 1.00 74.56 291 ALA A N 1
ATOM 2293 C CA . ALA A 1 291 ? -5.417 31.412 9.061 1.00 74.56 291 ALA A CA 1
ATOM 2294 C C . ALA A 1 291 ? -5.180 32.919 9.225 1.00 74.56 291 ALA A C 1
ATOM 2296 O O . ALA A 1 291 ? -4.813 33.365 10.312 1.00 74.56 291 ALA A O 1
ATOM 2297 N N . GLU A 1 292 ? -5.301 33.661 8.124 1.00 69.19 292 GLU A N 1
ATOM 2298 C CA . GLU A 1 292 ? -5.383 35.116 8.093 1.00 69.19 292 GLU A CA 1
ATOM 2299 C C . GLU A 1 292 ? -6.639 35.466 8.902 1.00 69.19 292 GLU A C 1
ATOM 2301 O O . GLU A 1 292 ? -7.755 35.438 8.403 1.00 69.19 292 GLU A O 1
ATOM 2306 N N . GLU A 1 293 ? -6.448 35.606 10.212 1.00 63.25 293 GLU A N 1
ATOM 2307 C CA . GLU A 1 293 ? -7.405 36.115 11.191 1.00 63.25 293 GLU A CA 1
ATOM 2308 C C . GLU A 1 293 ? -8.746 35.360 11.288 1.00 63.25 293 GLU A C 1
ATOM 2310 O O . GLU A 1 293 ? -9.791 35.760 10.787 1.00 63.25 293 GLU A O 1
ATOM 2315 N N . LYS A 1 294 ? -8.752 34.301 12.106 1.00 60.56 294 LYS A N 1
ATOM 2316 C CA . LYS A 1 294 ? -9.913 33.994 12.957 1.00 60.56 294 LYS A CA 1
ATOM 2317 C C . LYS A 1 294 ? -9.482 34.025 14.415 1.00 60.56 294 LYS A C 1
ATOM 2319 O O . LYS A 1 294 ? -9.351 32.987 15.063 1.00 60.56 294 LYS A O 1
ATOM 2324 N N . ILE A 1 295 ? -9.265 35.229 14.940 1.00 62.38 295 ILE A N 1
ATOM 2325 C CA . ILE A 1 295 ? -9.268 35.452 16.389 1.00 62.38 295 ILE A CA 1
ATOM 2326 C C . ILE A 1 295 ? -10.740 35.493 16.809 1.00 62.38 295 ILE A C 1
ATOM 2328 O O . ILE A 1 295 ? -11.252 36.527 17.202 1.00 62.38 295 ILE A O 1
ATOM 2332 N N . VAL A 1 296 ? -11.448 34.370 16.657 1.00 65.50 296 VAL A N 1
ATOM 2333 C CA . VAL A 1 296 ? -12.766 34.228 17.278 1.00 65.50 296 VAL A CA 1
ATOM 2334 C C . VAL A 1 296 ? -12.485 34.163 18.769 1.00 65.50 296 VAL A C 1
ATOM 2336 O O . VAL A 1 296 ? -11.896 33.187 19.257 1.00 65.50 296 VAL A O 1
ATOM 2339 N N . THR A 1 297 ? -12.832 35.230 19.479 1.00 76.94 297 THR A N 1
ATOM 2340 C CA . THR A 1 297 ? -12.743 35.256 20.935 1.00 76.94 297 THR A CA 1
ATOM 2341 C C . THR A 1 297 ? -13.598 34.125 21.508 1.00 76.94 297 THR A C 1
ATOM 2343 O O . THR A 1 297 ? -14.540 33.640 20.879 1.00 76.94 297 THR A O 1
ATOM 2346 N N . TYR A 1 298 ? -13.281 33.656 22.716 1.00 79.06 298 TYR A N 1
ATOM 2347 C CA . TYR A 1 298 ? -14.100 32.622 23.361 1.00 79.06 298 TYR A CA 1
ATOM 2348 C C . TYR A 1 298 ? -15.583 33.033 23.438 1.00 79.06 298 TYR A C 1
ATOM 2350 O O . TYR A 1 298 ? -16.455 32.189 23.266 1.00 79.06 298 TYR A O 1
ATOM 2358 N N . GLN A 1 299 ? -15.849 34.331 23.627 1.00 79.44 299 GLN A N 1
ATOM 2359 C CA . GLN A 1 299 ? -17.195 34.898 23.655 1.00 79.44 299 GLN A CA 1
ATOM 2360 C C . GLN A 1 299 ? -17.908 34.783 22.308 1.00 79.44 299 GLN A C 1
ATOM 2362 O O . GLN A 1 299 ? -19.023 34.287 22.291 1.00 79.44 299 GLN A O 1
ATOM 2367 N N . GLU A 1 300 ? -17.276 35.151 21.192 1.00 79.62 300 GLU A N 1
ATOM 2368 C CA . GLU A 1 300 ? -17.879 35.016 19.855 1.00 79.62 300 GLU A CA 1
ATOM 2369 C C . GLU A 1 300 ? -18.120 33.551 19.480 1.00 79.62 300 GLU A C 1
ATOM 2371 O O . GLU A 1 300 ? -19.169 33.224 18.941 1.00 79.62 300 GLU A O 1
ATOM 2376 N N . ARG A 1 301 ? -17.208 32.637 19.846 1.00 80.56 301 ARG A N 1
ATOM 2377 C CA . ARG A 1 301 ? -17.406 31.191 19.638 1.00 80.56 301 ARG A CA 1
ATOM 2378 C C . ARG A 1 301 ? -18.590 30.665 20.443 1.00 80.56 301 ARG A C 1
ATOM 2380 O O . ARG A 1 301 ? -19.319 29.802 19.966 1.00 80.56 301 ARG A O 1
ATOM 2387 N N . LEU A 1 302 ? -18.732 31.132 21.681 1.00 82.69 302 LEU A N 1
ATOM 2388 C CA . LEU A 1 302 ? -19.845 30.765 22.547 1.00 82.69 302 LEU A CA 1
ATOM 2389 C C . LEU A 1 302 ? -21.152 31.352 22.009 1.00 82.69 302 LEU A C 1
ATOM 2391 O O . LEU A 1 302 ? -22.146 30.638 21.989 1.00 82.69 302 LEU A O 1
ATOM 2395 N N . LEU A 1 303 ? -21.123 32.585 21.495 1.00 84.25 303 LEU A N 1
ATOM 2396 C CA . LEU A 1 303 ? -22.250 33.227 20.824 1.00 84.25 303 LEU A CA 1
ATOM 2397 C C . LEU A 1 303 ? -22.683 32.408 19.604 1.00 84.25 303 LEU A C 1
ATOM 2399 O O . LEU A 1 303 ? -23.812 31.942 19.600 1.00 84.25 303 LEU A O 1
ATOM 2403 N N . GLU A 1 304 ? -21.774 32.082 18.680 1.00 84.06 304 GLU A N 1
ATOM 2404 C CA . GLU A 1 304 ? -22.042 31.215 17.517 1.00 84.06 304 GLU A CA 1
ATOM 2405 C C . GLU A 1 304 ? -22.578 29.822 17.914 1.00 84.06 304 GLU A C 1
ATOM 2407 O O . GLU A 1 304 ? -23.430 29.262 17.232 1.00 84.06 304 GLU A O 1
ATOM 2412 N N . GLN A 1 305 ? -22.090 29.233 19.015 1.00 83.44 305 GLN A N 1
ATOM 2413 C CA . GLN A 1 305 ? -22.586 27.944 19.526 1.00 83.44 305 GLN A CA 1
ATOM 2414 C C . GLN A 1 305 ? -23.969 28.049 20.183 1.00 83.44 305 GLN A C 1
ATOM 2416 O O . GLN A 1 305 ? -24.712 27.067 20.205 1.00 83.44 305 GLN A O 1
ATOM 2421 N N . THR A 1 306 ? -24.298 29.212 20.747 1.00 81.38 306 THR A N 1
ATOM 2422 C CA . THR A 1 306 ? -25.602 29.500 21.363 1.00 81.38 306 THR A CA 1
ATOM 2423 C C . THR A 1 306 ? -26.621 30.029 20.352 1.00 81.38 306 THR A C 1
ATOM 2425 O O . THR A 1 306 ? -27.823 29.861 20.555 1.00 81.38 306 THR A O 1
ATOM 2428 N N . GLU A 1 307 ? -26.164 30.601 19.235 1.00 78.12 307 GLU A N 1
ATOM 2429 C CA . GLU A 1 307 ? -26.972 30.992 18.083 1.00 78.12 307 GLU A CA 1
ATOM 2430 C C . GLU A 1 307 ? -27.562 29.732 17.436 1.00 78.12 307 GLU A C 1
ATOM 2432 O O . GLU A 1 307 ? -26.921 29.009 16.679 1.00 78.12 307 GLU A O 1
ATOM 2437 N N . GLY A 1 308 ? -28.811 29.432 17.793 1.00 70.75 308 GLY A N 1
ATOM 2438 C CA . GLY A 1 308 ? -29.530 28.234 17.353 1.00 70.75 308 GLY A CA 1
ATOM 2439 C C . GLY A 1 308 ? -30.054 27.369 18.499 1.00 70.75 308 GLY A C 1
ATOM 2440 O O . GLY A 1 308 ? -30.970 26.579 18.276 1.00 70.75 308 GLY A O 1
ATOM 2441 N N . LEU A 1 309 ? -29.576 27.571 19.735 1.00 73.19 309 LEU A N 1
ATOM 2442 C CA . LEU A 1 309 ? -30.270 27.127 20.949 1.00 73.19 309 LEU A CA 1
ATOM 2443 C C . LEU A 1 309 ? -31.332 28.166 21.339 1.00 73.19 309 LEU A C 1
ATOM 2445 O O . LEU A 1 309 ? -31.244 28.837 22.365 1.00 73.19 309 LEU A O 1
ATOM 2449 N N . VAL A 1 310 ? -32.377 28.297 20.523 1.00 64.75 310 VAL A N 1
ATOM 2450 C CA . VAL A 1 310 ? -33.629 28.876 21.020 1.00 64.75 310 VAL A CA 1
ATOM 2451 C C . VAL A 1 310 ? -34.231 27.816 21.938 1.00 64.75 310 VAL A C 1
ATOM 2453 O O . VAL A 1 310 ? -34.788 26.829 21.464 1.00 64.75 310 VAL A O 1
ATOM 2456 N N . ILE A 1 311 ? -34.054 27.964 23.253 1.00 61.00 311 ILE A N 1
ATOM 2457 C CA . ILE A 1 311 ? -34.789 27.146 24.221 1.00 61.00 311 ILE A CA 1
ATOM 2458 C C . ILE A 1 311 ? -36.260 27.482 24.000 1.00 61.00 311 ILE A C 1
ATOM 2460 O O . ILE A 1 311 ? -36.702 28.586 24.325 1.00 61.00 311 ILE A O 1
ATOM 2464 N N . ASP A 1 312 ? -36.996 26.550 23.396 1.00 58.94 312 ASP A N 1
ATOM 2465 C CA . ASP A 1 312 ? -38.440 26.660 23.244 1.00 58.94 312 ASP A CA 1
ATOM 2466 C C . ASP A 1 312 ? -39.025 27.036 24.617 1.00 58.94 312 ASP A C 1
ATOM 2468 O O . ASP A 1 312 ? -38.753 26.333 25.597 1.00 58.94 312 ASP 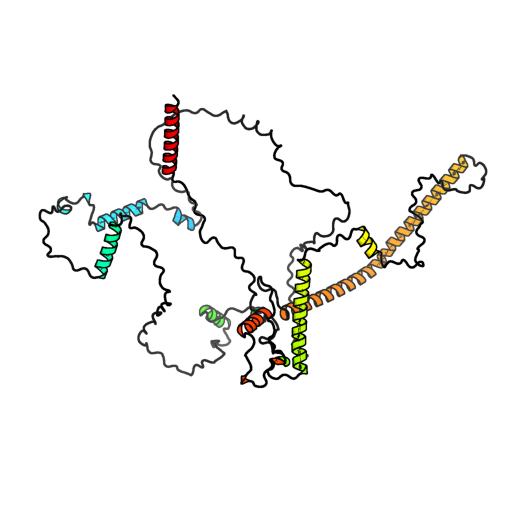A O 1
ATOM 2472 N N . PRO A 1 313 ? -39.836 28.104 24.744 1.00 63.28 313 PRO A N 1
ATOM 2473 C CA . PRO A 1 313 ? -40.345 28.581 26.036 1.00 63.28 313 PRO A CA 1
ATOM 2474 C C . PRO A 1 313 ? -41.206 27.544 26.778 1.00 63.28 313 PRO A C 1
ATOM 2476 O O . PRO A 1 313 ? -41.573 27.749 27.932 1.00 63.28 313 PRO A O 1
ATOM 2479 N N . ARG A 1 314 ? -41.504 26.413 26.129 1.00 61.38 314 ARG A N 1
ATOM 2480 C CA . ARG A 1 314 ? -42.163 25.234 26.690 1.00 61.38 314 ARG A CA 1
ATOM 2481 C C . ARG A 1 314 ? -41.253 24.369 27.574 1.00 61.38 314 ARG A C 1
ATOM 2483 O O . ARG A 1 314 ? -41.774 23.619 28.389 1.00 61.38 314 ARG A O 1
ATOM 2490 N N . TYR A 1 315 ? -39.932 24.479 27.415 1.00 55.78 315 TYR A N 1
ATOM 2491 C CA . TYR A 1 315 ? -38.899 23.758 28.171 1.00 55.78 315 TYR A CA 1
ATOM 2492 C C . TYR A 1 315 ? -38.143 24.670 29.152 1.00 55.78 315 TYR A C 1
ATOM 2494 O O . TYR A 1 315 ? -36.978 24.430 29.464 1.00 55.78 315 TYR A O 1
ATOM 2502 N N . LYS A 1 316 ? -38.799 25.712 29.681 1.00 55.09 316 LYS A N 1
ATOM 2503 C CA . LYS A 1 316 ? -38.386 26.270 30.974 1.00 55.09 316 LYS A CA 1
ATOM 2504 C C . LYS A 1 316 ? -38.728 25.236 32.049 1.00 55.09 316 LYS A C 1
ATOM 2506 O O . LYS A 1 316 ? -39.806 25.279 32.628 1.00 55.09 316 LYS A O 1
ATOM 2511 N N . GLU A 1 317 ? -37.846 24.260 32.253 1.00 48.19 317 GLU A N 1
ATOM 2512 C CA . GLU A 1 317 ? -37.887 23.439 33.460 1.00 48.19 317 GLU A CA 1
ATOM 2513 C C . GLU A 1 317 ? -37.700 24.373 34.660 1.00 48.19 317 GLU A C 1
ATOM 2515 O O . GLU A 1 317 ? -36.703 25.092 34.744 1.00 48.19 317 GLU A O 1
ATOM 2520 N N . GLU A 1 318 ? -38.682 24.366 35.563 1.00 43.22 318 GLU A N 1
ATOM 2521 C CA . GLU A 1 318 ? -38.697 24.998 36.886 1.00 43.22 318 GLU A CA 1
ATOM 2522 C C . GLU A 1 318 ? -37.572 24.428 37.770 1.00 43.22 318 GLU A C 1
ATOM 2524 O O . GLU A 1 318 ? -37.795 23.726 38.751 1.00 43.22 318 GLU A O 1
ATOM 2529 N N . THR A 1 319 ? -36.326 24.702 37.397 1.00 43.69 319 THR A N 1
ATOM 2530 C CA . THR A 1 319 ? -35.121 24.333 38.148 1.00 43.69 319 THR A CA 1
ATOM 2531 C C . THR A 1 319 ? -34.358 25.588 38.560 1.00 43.69 319 THR A C 1
ATOM 2533 O O . THR A 1 319 ? -33.133 25.620 38.576 1.00 43.69 319 THR A O 1
ATOM 2536 N N . GLU A 1 320 ? -35.102 26.634 38.922 1.00 40.97 320 GLU A N 1
ATOM 2537 C CA . GLU A 1 320 ? -34.605 27.775 39.699 1.00 40.97 320 GLU A CA 1
ATOM 2538 C C . GLU A 1 320 ? -34.849 27.588 41.208 1.00 40.97 320 GLU A C 1
ATOM 2540 O O . GLU A 1 320 ? -34.889 28.549 41.965 1.00 40.97 320 GLU A O 1
ATOM 2545 N N . GLU A 1 321 ? -34.934 26.347 41.693 1.00 46.28 321 GLU A N 1
ATOM 2546 C CA . GLU A 1 321 ? -34.717 26.057 43.111 1.00 46.28 321 GLU A CA 1
ATOM 2547 C C . GLU A 1 321 ? -33.380 25.330 43.285 1.00 46.28 321 GLU A C 1
ATOM 2549 O O . GLU A 1 321 ? -33.283 24.126 43.039 1.00 46.28 321 GLU A O 1
ATOM 2554 N N . LYS A 1 322 ? -32.372 26.092 43.745 1.00 43.59 322 LYS A N 1
ATOM 2555 C CA . LYS A 1 322 ? -31.063 25.699 44.331 1.00 43.59 322 LYS A CA 1
ATOM 2556 C C . LYS A 1 322 ? -29.817 26.273 43.652 1.00 43.59 322 LYS A C 1
ATOM 2558 O O . LYS A 1 322 ? -28.855 25.541 43.460 1.00 43.59 322 LYS A O 1
ATOM 2563 N N . ILE A 1 323 ? -29.757 27.585 43.423 1.00 36.16 323 ILE A N 1
ATOM 2564 C CA . ILE A 1 323 ? -28.512 28.351 43.646 1.00 36.16 323 ILE A CA 1
ATOM 2565 C C . ILE A 1 323 ? -28.886 29.738 44.194 1.00 36.16 323 ILE A C 1
ATOM 2567 O O . ILE A 1 323 ? -28.679 30.763 43.558 1.00 36.16 323 ILE A O 1
ATOM 2571 N N . GLN A 1 324 ? -29.455 29.771 45.397 1.00 29.38 324 GLN A N 1
ATOM 2572 C CA . GLN A 1 324 ? -29.311 30.921 46.283 1.00 29.38 324 GLN A CA 1
ATOM 2573 C C . GLN A 1 324 ? -28.479 30.439 47.463 1.00 29.38 324 GLN A C 1
ATOM 2575 O O . GLN A 1 324 ? -28.900 29.588 48.245 1.00 29.38 324 GLN A O 1
ATOM 2580 N N . MET A 1 325 ? -27.243 30.931 47.530 1.00 35.91 325 MET A N 1
ATOM 2581 C CA . MET A 1 325 ? -26.520 30.985 48.788 1.00 35.91 325 MET A CA 1
ATOM 2582 C C . MET A 1 325 ? -27.213 32.043 49.644 1.00 35.91 325 MET A C 1
ATOM 2584 O O . MET A 1 325 ? -26.838 33.209 49.622 1.00 35.91 325 MET A O 1
ATOM 2588 N N . GLU A 1 326 ? -28.252 31.625 50.356 1.00 29.52 326 GLU A N 1
ATOM 2589 C CA . GLU A 1 326 ? -28.666 32.275 51.589 1.00 29.52 326 GLU A CA 1
ATOM 2590 C C . GLU A 1 326 ? -27.771 31.723 52.705 1.00 29.52 326 GLU A C 1
ATOM 2592 O O . GLU A 1 326 ? -27.979 30.628 53.231 1.00 29.52 326 GLU A O 1
ATOM 2597 N N . GLU A 1 327 ? -26.749 32.498 53.080 1.00 38.53 327 GLU A N 1
ATOM 2598 C CA . GLU A 1 327 ? -26.449 32.657 54.502 1.00 38.53 327 GLU A CA 1
ATOM 2599 C C . GLU A 1 327 ? -27.649 33.365 55.129 1.00 38.53 327 GLU A C 1
ATOM 2601 O O . GLU A 1 327 ? -27.653 34.571 55.349 1.00 38.53 327 GLU A O 1
ATOM 2606 N N . GLU A 1 328 ? -28.693 32.604 55.412 1.00 26.45 328 GLU A N 1
ATOM 2607 C CA . GLU A 1 328 ? -29.709 33.038 56.343 1.00 26.45 328 GLU A CA 1
ATOM 2608 C C . GLU A 1 328 ? -30.049 31.850 57.228 1.00 26.45 328 GLU A C 1
ATOM 2610 O O . GLU A 1 328 ? -30.381 30.756 56.770 1.00 26.45 328 GLU A O 1
ATOM 2615 N N . ASN A 1 329 ? -29.868 32.057 58.531 1.00 34.75 329 ASN A N 1
ATOM 2616 C CA . ASN A 1 329 ? -30.359 31.170 59.569 1.00 34.75 329 ASN A CA 1
ATOM 2617 C C . ASN A 1 329 ? -31.881 31.054 59.422 1.00 34.75 329 ASN A C 1
ATOM 2619 O O . ASN A 1 329 ? -32.630 31.783 60.064 1.00 34.75 329 ASN A O 1
ATOM 2623 N N . THR A 1 330 ? -32.346 30.125 58.601 1.00 25.45 330 THR A N 1
ATOM 2624 C CA . THR A 1 330 ? -33.748 29.738 58.540 1.00 25.45 330 THR A CA 1
ATOM 2625 C C . THR A 1 330 ? -33.892 28.410 59.265 1.00 25.45 330 THR A C 1
ATOM 2627 O O . THR A 1 330 ? -33.766 27.307 58.732 1.00 25.45 330 THR A O 1
ATOM 2630 N N . GLU A 1 331 ? -34.114 28.541 60.574 1.00 31.41 331 GLU A N 1
ATOM 2631 C CA . GLU A 1 331 ? -34.731 27.495 61.378 1.00 31.41 331 GLU A CA 1
ATOM 2632 C C . GLU A 1 331 ? -35.975 26.966 60.641 1.00 31.41 331 GLU A C 1
ATOM 2634 O O . GLU A 1 331 ? -36.777 27.766 60.151 1.00 31.41 331 GLU A O 1
ATOM 2639 N N . PRO A 1 332 ? -36.215 25.646 60.584 1.00 33.25 332 PRO A N 1
ATOM 2640 C CA . PRO A 1 332 ? -37.502 25.163 60.120 1.00 33.25 332 PRO A CA 1
ATOM 2641 C C . PRO A 1 332 ? -38.587 25.641 61.095 1.00 33.25 332 PRO A C 1
ATOM 2643 O O . PRO A 1 332 ? -38.659 25.174 62.238 1.00 33.25 332 PRO A O 1
ATOM 2646 N N . GLN A 1 333 ? -39.440 26.557 60.625 1.00 33.00 333 GLN A N 1
ATOM 2647 C CA . GLN A 1 333 ? -40.707 26.909 61.258 1.00 33.00 333 GLN A CA 1
ATOM 2648 C C . GLN A 1 333 ? -41.589 25.658 61.309 1.00 33.00 333 GLN A C 1
ATOM 2650 O O . GLN A 1 333 ? -42.332 25.328 60.391 1.00 33.00 333 GLN A O 1
ATOM 2655 N N . GLN A 1 334 ? -41.484 24.928 62.415 1.00 36.25 334 GLN A N 1
ATOM 2656 C CA . GLN A 1 334 ? -42.561 24.077 62.883 1.00 36.25 334 GLN A CA 1
ATOM 2657 C C . GLN A 1 334 ? -43.543 24.981 63.618 1.00 36.25 334 GLN A C 1
ATOM 2659 O O . GLN A 1 334 ? -43.200 25.540 64.665 1.00 36.25 334 GLN A O 1
ATOM 2664 N N . GLU A 1 335 ? -44.761 25.102 63.093 1.00 38.09 335 GLU A N 1
ATOM 2665 C CA . GLU A 1 335 ? -45.916 25.550 63.863 1.00 38.09 335 GLU A CA 1
ATOM 2666 C C . GLU A 1 335 ? -46.016 24.686 65.127 1.00 38.09 335 GLU A C 1
ATOM 2668 O O . GLU A 1 335 ? -46.438 23.529 65.119 1.00 38.09 335 GLU A O 1
ATOM 2673 N N . LYS A 1 336 ? -45.539 25.236 66.245 1.00 34.56 336 LYS A N 1
ATOM 2674 C CA . LYS A 1 336 ? -45.731 24.657 67.568 1.00 34.56 336 LYS A CA 1
ATOM 2675 C C . LYS A 1 336 ? -47.129 25.040 68.014 1.00 34.56 336 LYS A C 1
ATOM 2677 O O . LYS A 1 336 ? -47.327 26.082 68.640 1.00 34.56 336 LYS A O 1
ATOM 2682 N N . GLU A 1 337 ? -48.089 24.167 67.734 1.00 40.62 337 GLU A N 1
ATOM 2683 C CA . GLU A 1 337 ? -49.316 24.117 68.520 1.00 40.62 337 GLU A CA 1
ATOM 2684 C C . GLU A 1 337 ? -48.937 24.148 70.011 1.00 40.62 337 GLU A C 1
ATOM 2686 O O . GLU A 1 337 ? -48.068 23.395 70.470 1.00 40.62 337 GLU A O 1
ATOM 2691 N N . LYS A 1 338 ? -49.542 25.077 70.761 1.00 39.91 338 LYS A N 1
ATOM 2692 C CA . LYS A 1 338 ? -49.286 25.317 72.188 1.00 39.91 338 LYS A CA 1
ATOM 2693 C C . LYS A 1 338 ? -49.684 24.089 73.014 1.00 39.91 338 LYS A C 1
ATOM 2695 O O . LYS A 1 338 ? -50.765 24.014 73.590 1.00 39.91 338 LYS A O 1
ATOM 2700 N N . GLY A 1 339 ? -48.786 23.114 73.083 1.00 43.84 339 GLY A N 1
ATOM 2701 C CA . GLY A 1 339 ? -48.878 21.967 73.971 1.00 43.84 339 GLY A CA 1
ATOM 2702 C C . GLY A 1 339 ? -48.451 22.351 75.385 1.00 43.84 339 GLY A C 1
ATOM 2703 O O . GLY A 1 339 ? -47.361 22.881 75.583 1.00 43.84 339 GLY A O 1
ATOM 2704 N N . LYS A 1 340 ? -49.324 22.057 76.354 1.00 51.78 340 LYS A N 1
ATOM 2705 C CA . LYS A 1 340 ? -49.127 22.111 77.815 1.00 51.78 340 LYS A CA 1
ATOM 2706 C C . LYS A 1 340 ? -47.661 21.872 78.224 1.00 51.78 340 LYS A C 1
ATOM 2708 O O . LYS A 1 340 ? -47.029 20.953 77.706 1.00 51.78 340 LYS A O 1
ATOM 2713 N N . THR A 1 341 ? -47.134 22.658 79.167 1.00 48.84 341 THR A N 1
ATOM 2714 C CA . THR A 1 341 ? -45.787 22.514 79.751 1.00 48.84 341 THR A CA 1
ATOM 2715 C C . THR A 1 341 ? -45.598 21.116 80.345 1.00 48.84 341 THR A C 1
ATOM 2717 O O . THR A 1 341 ? -45.959 20.838 81.484 1.00 48.84 341 THR A O 1
ATOM 2720 N N . LEU A 1 342 ? -45.044 20.208 79.543 1.00 55.59 342 LEU A N 1
ATOM 2721 C CA . LEU A 1 342 ? -44.726 18.846 79.959 1.00 55.59 342 LEU A CA 1
ATOM 2722 C C . LEU A 1 342 ? -43.561 18.870 80.955 1.00 55.59 342 LEU A C 1
ATOM 2724 O O . LEU A 1 342 ? -42.574 19.588 80.773 1.00 55.59 342 LEU A O 1
ATOM 2728 N N . THR A 1 343 ? -43.636 18.046 81.995 1.00 62.69 343 THR A N 1
ATOM 2729 C CA . THR A 1 343 ? -42.552 17.916 82.980 1.00 62.69 343 THR A CA 1
ATOM 2730 C C . THR A 1 343 ? -41.276 17.366 82.325 1.00 62.69 343 THR A C 1
ATOM 2732 O O . THR A 1 343 ? -41.317 16.583 81.375 1.00 62.69 343 THR A O 1
ATOM 2735 N N . ARG A 1 344 ? -40.090 17.697 82.866 1.00 67.81 344 ARG A N 1
ATOM 2736 C CA . ARG A 1 344 ? -38.774 17.227 82.359 1.00 67.81 344 ARG A CA 1
ATOM 2737 C C . ARG A 1 344 ? -38.696 15.699 82.164 1.00 67.81 344 ARG A C 1
ATOM 2739 O O . ARG A 1 344 ? -37.960 15.222 81.297 1.00 67.81 344 ARG A O 1
ATOM 2746 N N . LYS A 1 345 ? -39.466 14.926 82.944 1.00 70.12 345 LYS A N 1
ATOM 2747 C CA . LYS A 1 345 ? -39.617 13.465 82.802 1.00 70.12 345 LYS A CA 1
ATOM 2748 C C . LYS A 1 345 ? -40.401 13.064 81.542 1.00 70.12 345 LYS A C 1
ATOM 2750 O O . LYS A 1 345 ? -40.018 12.103 80.882 1.00 70.12 345 LYS A O 1
ATOM 2755 N N . GLU A 1 346 ? -41.453 13.788 81.180 1.00 71.62 346 GLU A N 1
ATOM 2756 C CA . GLU A 1 346 ? -42.286 13.528 79.995 1.00 71.62 346 GLU A CA 1
ATOM 2757 C C . GLU A 1 346 ? -41.559 13.887 78.696 1.00 71.62 346 GLU A C 1
ATOM 2759 O O . GLU A 1 346 ? -41.643 13.152 77.713 1.00 71.62 346 GLU A O 1
ATOM 2764 N N . LEU A 1 347 ? -40.752 14.950 78.715 1.00 69.50 347 LEU A N 1
ATOM 2765 C CA . LEU A 1 347 ? -39.920 15.361 77.580 1.00 69.50 347 LEU A CA 1
ATOM 2766 C C . LEU A 1 347 ? -38.792 14.348 77.302 1.00 69.50 347 LEU A C 1
ATOM 2768 O O . LEU A 1 347 ? -38.516 14.017 76.148 1.00 69.50 347 LEU A O 1
ATOM 2772 N N . ARG A 1 348 ? -38.204 13.766 78.362 1.00 74.44 348 ARG A N 1
ATOM 2773 C CA . ARG A 1 348 ? -37.282 12.618 78.253 1.00 74.44 348 ARG A CA 1
ATOM 2774 C C . ARG A 1 348 ? -37.979 11.374 77.690 1.00 74.44 348 ARG A C 1
ATOM 2776 O O . ARG A 1 348 ? -37.463 10.789 76.744 1.00 74.44 348 ARG A O 1
ATOM 2783 N N . LYS A 1 349 ? -39.177 11.025 78.180 1.00 78.75 349 LYS A N 1
ATOM 2784 C CA . LYS A 1 349 ? -39.974 9.898 77.652 1.00 78.75 349 LYS A CA 1
ATOM 2785 C C . LYS A 1 349 ? -40.350 10.078 76.170 1.00 78.75 349 LYS A C 1
ATOM 2787 O O . LYS A 1 349 ? -40.248 9.122 75.402 1.00 78.75 349 LYS A O 1
ATOM 2792 N N . LYS A 1 350 ? -40.722 11.288 75.732 1.00 77.44 350 LYS A N 1
ATOM 2793 C CA . LYS A 1 350 ? -40.966 11.606 74.309 1.00 77.44 350 LYS A CA 1
ATOM 2794 C C . LYS A 1 350 ? -39.698 11.478 73.454 1.00 77.44 350 LYS A C 1
ATOM 2796 O O . LYS A 1 350 ? -39.743 10.912 72.367 1.00 77.44 350 LYS A O 1
ATOM 2801 N N . LYS A 1 351 ? -38.542 11.928 73.953 1.00 80.19 351 LYS A N 1
ATOM 2802 C CA . LYS A 1 351 ? -37.258 11.788 73.242 1.00 80.19 351 LYS A CA 1
ATOM 2803 C C . LYS A 1 351 ? -36.807 10.326 73.137 1.00 80.19 351 LYS A C 1
ATOM 2805 O O . LYS A 1 351 ? -36.312 9.912 72.091 1.00 80.19 351 LYS A O 1
ATOM 2810 N N . ASP A 1 352 ? -37.018 9.528 74.181 1.00 81.56 352 ASP A N 1
ATOM 2811 C CA . ASP A 1 352 ? -36.682 8.100 74.187 1.00 81.56 352 ASP A CA 1
ATOM 2812 C C . ASP A 1 352 ? -37.609 7.267 73.289 1.00 81.56 352 ASP A C 1
ATOM 2814 O O . ASP A 1 352 ? -37.141 6.362 72.595 1.00 81.56 352 ASP A O 1
ATOM 2818 N N . THR A 1 353 ? -38.906 7.588 73.242 1.00 82.44 353 THR A N 1
ATOM 2819 C CA . THR A 1 353 ? -39.864 6.961 72.310 1.00 82.44 353 THR A CA 1
ATOM 2820 C C . THR A 1 353 ? -39.557 7.328 70.859 1.00 82.44 353 THR A C 1
ATOM 2822 O O . THR A 1 353 ? -39.466 6.427 70.027 1.00 82.44 353 THR A O 1
ATOM 2825 N N . ALA A 1 354 ? -39.252 8.597 70.564 1.00 84.06 354 ALA A N 1
ATOM 2826 C CA . ALA A 1 354 ? -38.777 9.028 69.246 1.00 84.06 354 ALA A CA 1
ATOM 2827 C C . ALA A 1 354 ? -37.463 8.330 68.843 1.00 84.06 354 ALA A C 1
ATOM 2829 O O . ALA A 1 354 ? -37.320 7.858 67.717 1.00 84.06 354 ALA A O 1
ATOM 2830 N N . ARG A 1 355 ? -36.515 8.167 69.778 1.00 84.69 355 ARG A N 1
ATOM 2831 C CA . ARG A 1 355 ? -35.256 7.437 69.539 1.00 84.69 355 ARG A CA 1
ATOM 2832 C C . ARG A 1 355 ? -35.485 5.943 69.285 1.00 84.69 355 ARG A C 1
ATOM 2834 O O . ARG A 1 355 ? -34.760 5.350 68.484 1.00 84.69 355 ARG A O 1
ATOM 2841 N N . ARG A 1 356 ? -36.467 5.323 69.952 1.00 85.50 356 ARG A N 1
ATOM 2842 C CA . ARG A 1 356 ? -36.883 3.930 69.705 1.00 85.50 356 ARG A CA 1
ATOM 2843 C C . ARG A 1 356 ? -37.541 3.774 68.333 1.00 85.50 356 ARG A C 1
ATOM 2845 O O . ARG A 1 356 ? -37.150 2.861 67.610 1.00 85.50 356 ARG A O 1
ATOM 2852 N N . LEU A 1 357 ? -38.441 4.680 67.953 1.00 85.19 357 LEU A N 1
ATOM 2853 C CA . LEU A 1 357 ? -39.081 4.693 66.632 1.00 85.19 357 LEU A CA 1
ATOM 2854 C C . LEU A 1 357 ? -38.053 4.887 65.510 1.00 85.19 357 LEU A C 1
ATOM 2856 O O . LEU A 1 357 ? -37.999 4.072 64.595 1.00 85.19 357 LEU A O 1
ATOM 2860 N N . ALA A 1 358 ? -37.138 5.852 65.643 1.00 87.62 358 ALA A N 1
ATOM 2861 C CA . ALA A 1 358 ? -36.063 6.069 64.672 1.00 87.62 358 ALA A CA 1
ATOM 2862 C C . ALA A 1 358 ? -35.119 4.856 64.547 1.00 87.62 358 ALA A C 1
ATOM 2864 O O . ALA A 1 358 ? -34.634 4.540 63.461 1.00 87.62 358 ALA A O 1
ATOM 2865 N N . LYS A 1 359 ? -34.848 4.137 65.649 1.00 89.19 359 LYS A N 1
ATOM 2866 C CA . LYS A 1 359 ? -34.094 2.871 65.602 1.00 89.19 359 LYS A CA 1
ATOM 2867 C C . LYS A 1 359 ? -34.866 1.772 64.868 1.00 89.19 359 LYS A C 1
ATOM 2869 O O . LYS A 1 359 ? -34.265 1.072 64.059 1.00 89.19 359 LYS A O 1
ATOM 2874 N N . GLN A 1 360 ? -36.162 1.618 65.136 1.00 88.31 360 GLN A N 1
ATOM 2875 C CA . GLN A 1 360 ? -37.010 0.643 64.444 1.00 88.31 360 GLN A CA 1
ATOM 2876 C C . GLN A 1 360 ? -37.107 0.947 62.948 1.00 88.31 360 GLN A C 1
ATOM 2878 O O . GLN A 1 360 ? -36.986 0.040 62.131 1.00 88.31 360 GLN A O 1
ATOM 2883 N N . GLU A 1 361 ? -37.243 2.214 62.574 1.00 88.31 361 GLU A N 1
ATOM 2884 C CA . GLU A 1 361 ? -37.289 2.645 61.180 1.00 88.31 361 GLU A CA 1
ATOM 2885 C C . GLU A 1 361 ? -35.966 2.370 60.452 1.00 88.31 361 GLU A C 1
ATOM 2887 O O . GLU A 1 361 ? -35.966 1.765 59.380 1.00 88.31 361 GLU A O 1
ATOM 2892 N N . LYS A 1 362 ? -34.822 2.669 61.084 1.00 89.50 362 LYS A N 1
ATOM 2893 C CA . LYS A 1 362 ? -33.496 2.293 60.561 1.00 89.50 362 LYS A CA 1
ATOM 2894 C C . LYS A 1 362 ? -33.348 0.782 60.373 1.00 89.50 362 LYS A C 1
ATOM 2896 O O . LYS A 1 362 ? -32.808 0.348 59.358 1.00 89.50 362 LYS A O 1
ATOM 2901 N N . LEU A 1 363 ? -33.840 -0.024 61.315 1.00 90.31 363 LEU A N 1
ATOM 2902 C CA . LEU A 1 363 ? -33.839 -1.485 61.193 1.00 90.31 363 LEU A CA 1
ATOM 2903 C C . LEU A 1 363 ? -34.742 -1.961 60.047 1.00 90.31 363 LEU A C 1
ATOM 2905 O O . LEU A 1 363 ? -34.343 -2.846 59.297 1.00 90.31 363 LEU A O 1
ATOM 2909 N N . ARG A 1 364 ? -35.917 -1.349 59.848 1.00 90.50 364 ARG A N 1
ATOM 2910 C CA . ARG A 1 364 ? -36.809 -1.660 58.716 1.00 90.50 364 ARG A CA 1
ATOM 2911 C C . ARG A 1 364 ? -36.165 -1.327 57.374 1.00 90.50 364 ARG A C 1
ATOM 2913 O O . ARG A 1 364 ? -36.219 -2.152 56.465 1.00 90.50 364 ARG A O 1
ATOM 2920 N N . ILE A 1 365 ? -35.534 -0.158 57.250 1.00 91.56 365 ILE A N 1
ATOM 2921 C CA . ILE A 1 365 ? -34.809 0.246 56.036 1.00 91.56 365 ILE A CA 1
ATOM 2922 C C . ILE A 1 365 ? -33.669 -0.739 55.755 1.00 91.56 365 ILE A C 1
ATOM 2924 O O . ILE A 1 365 ? -33.552 -1.227 54.632 1.00 91.56 365 ILE A O 1
ATOM 2928 N N . ARG A 1 366 ? -32.894 -1.099 56.785 1.00 92.12 366 ARG A N 1
ATOM 2929 C CA . ARG A 1 366 ? -31.796 -2.068 56.682 1.00 92.12 366 ARG A CA 1
ATOM 2930 C C . ARG A 1 366 ? -32.284 -3.457 56.267 1.00 92.12 366 ARG A C 1
ATOM 2932 O O . ARG A 1 366 ? -31.729 -4.040 55.346 1.00 92.12 366 ARG A O 1
ATOM 2939 N N . ASN A 1 367 ? -33.354 -3.966 56.873 1.00 92.75 367 ASN A N 1
ATOM 2940 C CA . ASN A 1 367 ? -33.929 -5.263 56.503 1.00 92.75 367 ASN A CA 1
ATOM 2941 C C . ASN A 1 367 ? -34.468 -5.250 55.065 1.00 92.75 367 ASN A C 1
ATOM 2943 O O . ASN A 1 367 ? -34.270 -6.208 54.321 1.00 92.75 367 ASN A O 1
ATOM 2947 N N . ARG A 1 368 ? -35.077 -4.138 54.630 1.00 91.62 368 ARG A N 1
ATOM 2948 C CA . ARG A 1 368 ? -35.519 -3.956 53.241 1.00 91.62 368 ARG A CA 1
ATOM 2949 C C . ARG A 1 368 ? -34.340 -3.924 52.262 1.00 91.62 368 ARG A C 1
ATOM 2951 O O . ARG A 1 368 ? -34.477 -4.433 51.154 1.00 91.62 368 ARG A O 1
ATOM 2958 N N . GLN A 1 369 ? -33.204 -3.340 52.647 1.00 90.81 369 GLN A N 1
ATOM 2959 C CA . GLN A 1 369 ? -31.968 -3.364 51.855 1.00 90.81 369 GLN A CA 1
ATOM 2960 C C . GLN A 1 369 ? -31.397 -4.783 51.751 1.00 90.81 369 GLN A C 1
ATOM 2962 O O . GLN A 1 369 ? -31.206 -5.261 50.638 1.00 90.81 369 GLN A O 1
ATOM 2967 N N . ILE A 1 370 ? -31.259 -5.492 52.876 1.00 89.69 370 ILE A N 1
ATOM 2968 C CA . ILE A 1 370 ? -30.795 -6.890 52.917 1.00 89.69 370 ILE A CA 1
ATOM 2969 C C . ILE A 1 370 ? -31.675 -7.779 52.028 1.00 89.69 370 ILE A C 1
ATOM 2971 O O . ILE A 1 370 ? -31.175 -8.610 51.275 1.00 89.69 370 ILE A O 1
ATOM 2975 N N . GLN A 1 371 ? -32.995 -7.573 52.046 1.00 88.19 371 GLN A N 1
ATOM 2976 C CA . GLN A 1 371 ? -33.909 -8.346 51.210 1.00 88.19 371 GLN A CA 1
ATOM 2977 C C . GLN A 1 371 ? -33.801 -8.002 49.715 1.00 88.19 371 GLN A C 1
ATOM 2979 O O . GLN A 1 371 ? -33.900 -8.893 48.872 1.00 88.19 371 GLN A O 1
ATOM 2984 N N . LYS A 1 372 ? -33.548 -6.734 49.359 1.00 86.88 372 LYS A N 1
ATOM 2985 C CA . LYS A 1 372 ? -33.238 -6.341 47.971 1.00 86.88 372 LYS A CA 1
ATOM 2986 C C . LYS A 1 372 ? -31.935 -6.981 47.481 1.00 86.88 372 LYS A C 1
ATOM 2988 O O . LYS A 1 372 ? -31.883 -7.430 46.339 1.00 86.88 372 LYS A O 1
ATOM 2993 N N . GLU A 1 373 ? -30.914 -7.042 48.330 1.00 86.50 373 GLU A N 1
ATOM 2994 C CA . GLU A 1 373 ? -29.626 -7.675 48.026 1.00 86.50 373 GLU A CA 1
ATOM 2995 C C . GLU A 1 373 ? -29.759 -9.192 47.865 1.00 86.50 373 GLU A C 1
ATOM 2997 O O . GLU A 1 373 ? -29.285 -9.740 46.871 1.00 86.50 373 GLU A O 1
ATOM 3002 N N . ALA A 1 374 ? -30.495 -9.861 48.757 1.00 86.81 374 ALA A N 1
ATOM 3003 C CA . ALA A 1 374 ? -30.810 -11.284 48.629 1.00 86.81 374 ALA A CA 1
ATOM 3004 C C . ALA A 1 374 ? -31.554 -11.586 47.314 1.00 86.81 374 ALA A C 1
ATOM 3006 O O . ALA A 1 374 ? -31.243 -12.557 46.624 1.00 86.81 374 ALA A O 1
ATOM 3007 N N . ASN A 1 375 ? -32.471 -10.705 46.900 1.00 86.88 375 ASN A N 1
ATOM 3008 C CA . ASN A 1 375 ? -33.184 -10.845 45.631 1.00 86.88 375 ASN A CA 1
ATOM 3009 C C . ASN A 1 375 ? -32.280 -10.687 44.392 1.00 86.88 375 ASN A C 1
ATOM 3011 O O . ASN A 1 375 ? -32.617 -11.197 43.321 1.00 86.88 375 ASN A O 1
ATOM 3015 N N . ASN A 1 376 ? -31.123 -10.025 44.502 1.00 84.19 376 ASN A N 1
ATOM 3016 C CA . ASN A 1 376 ? -30.174 -9.915 43.390 1.00 84.19 376 ASN A CA 1
ATOM 3017 C C . ASN A 1 376 ? -29.506 -11.258 43.051 1.00 84.19 376 ASN A C 1
ATOM 3019 O O . ASN A 1 376 ? -29.126 -11.458 41.899 1.00 84.19 376 ASN A O 1
ATOM 3023 N N . VAL A 1 377 ? -29.446 -12.212 43.987 1.00 85.75 377 VAL A N 1
ATOM 3024 C CA . VAL A 1 377 ? -28.930 -13.569 43.727 1.00 85.75 377 VAL A CA 1
ATOM 3025 C C . VAL A 1 377 ? -29.753 -14.273 42.641 1.00 85.75 377 VAL A C 1
ATOM 3027 O O . VAL A 1 377 ? -29.198 -14.947 41.776 1.00 85.75 377 VAL A O 1
ATOM 3030 N N . PHE A 1 378 ? -31.069 -14.045 42.591 1.00 84.06 378 PHE A N 1
ATOM 3031 C CA . PHE A 1 378 ? -31.929 -14.616 41.548 1.00 84.06 378 PHE A CA 1
ATOM 3032 C C . PHE A 1 378 ? -31.705 -13.987 40.167 1.00 84.06 378 PHE A C 1
ATOM 3034 O O . PHE A 1 378 ? -31.964 -14.630 39.149 1.00 84.06 378 PHE A O 1
ATOM 3041 N N . LYS A 1 379 ? -31.163 -12.763 40.108 1.00 86.50 379 LYS A N 1
ATOM 3042 C CA . LYS A 1 379 ? -30.767 -12.121 38.846 1.00 86.50 379 LYS A CA 1
ATOM 3043 C C . LYS A 1 379 ? -29.481 -12.709 38.273 1.00 86.50 379 LYS A C 1
ATOM 3045 O O . LYS A 1 379 ? -29.267 -12.571 37.076 1.00 86.50 379 LYS A O 1
ATOM 3050 N N . ALA A 1 380 ? -28.666 -13.409 39.067 1.00 87.25 380 ALA A N 1
ATOM 3051 C CA . ALA A 1 380 ? -27.398 -13.973 38.603 1.00 87.25 380 ALA A CA 1
ATOM 3052 C C . ALA A 1 380 ? -27.576 -14.873 37.369 1.00 87.25 380 ALA A C 1
ATOM 30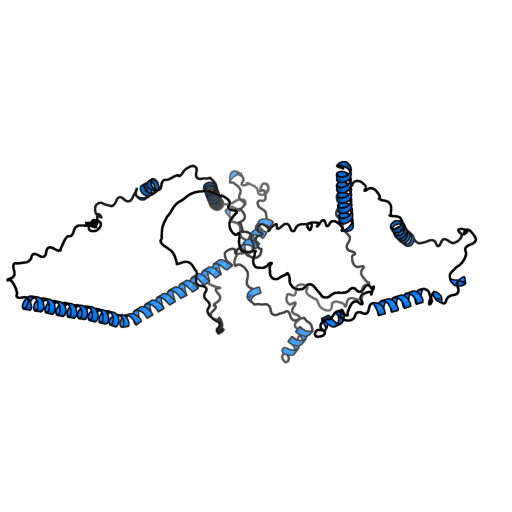54 O O . ALA A 1 380 ? -26.849 -14.731 36.394 1.00 87.25 380 ALA A O 1
ATOM 3055 N N . LYS A 1 381 ? -28.607 -15.732 37.344 1.00 89.31 381 LYS A N 1
ATOM 3056 C CA . LYS A 1 381 ? -28.904 -16.584 36.175 1.00 89.31 381 LYS A CA 1
ATOM 3057 C C . LYS A 1 381 ? -29.266 -15.780 34.924 1.00 89.31 381 LYS A C 1
ATOM 3059 O O . LYS A 1 381 ? -28.925 -16.195 33.822 1.00 89.31 381 LYS A O 1
ATOM 3064 N N . LYS A 1 382 ? -29.968 -14.655 35.091 1.00 92.25 382 LYS A N 1
ATOM 3065 C CA . LYS A 1 382 ? -30.305 -13.742 33.993 1.00 92.25 382 LYS A CA 1
ATOM 3066 C C . LYS A 1 382 ? -29.041 -13.055 33.468 1.00 92.25 382 LYS A C 1
ATOM 3068 O O . LYS A 1 382 ? -28.810 -13.087 32.270 1.00 92.25 382 LYS A O 1
ATOM 3073 N N . ILE A 1 383 ? -28.195 -12.559 34.371 1.00 92.62 383 ILE A N 1
ATOM 3074 C CA . ILE A 1 383 ? -26.904 -11.943 34.035 1.00 92.62 383 ILE A CA 1
ATOM 3075 C C . ILE A 1 383 ? -26.001 -12.938 33.296 1.00 92.62 383 ILE A C 1
ATOM 3077 O O . ILE A 1 383 ? -25.400 -12.572 32.299 1.00 92.62 383 ILE A O 1
ATOM 3081 N N . HIS A 1 384 ? -25.933 -14.205 33.719 1.00 93.94 384 HIS A N 1
ATOM 3082 C CA . HIS A 1 384 ? -25.150 -15.222 33.007 1.00 93.94 384 HIS A CA 1
ATOM 3083 C C . HIS A 1 384 ? -25.651 -15.462 31.581 1.00 93.94 384 HIS A C 1
ATOM 3085 O O . HIS A 1 384 ? -24.841 -15.495 30.667 1.00 93.94 384 HIS A O 1
ATOM 3091 N N . LYS A 1 385 ? -26.972 -15.559 31.372 1.00 94.62 385 LYS A N 1
ATOM 3092 C CA . LYS A 1 385 ? -27.537 -15.684 30.018 1.00 94.62 385 LYS A CA 1
ATOM 3093 C C . LYS A 1 385 ? -27.220 -14.468 29.148 1.00 94.62 385 LYS A C 1
ATOM 3095 O O . LYS A 1 385 ? -26.829 -14.634 28.000 1.00 94.62 385 LYS A O 1
ATOM 3100 N N . GLU A 1 386 ? -27.348 -13.265 29.707 1.00 95.88 386 GLU A N 1
ATOM 3101 C CA . GLU A 1 386 ? -26.993 -12.020 29.018 1.00 95.88 386 GLU A CA 1
ATOM 3102 C C . GLU A 1 386 ? -25.496 -11.983 28.671 1.00 95.88 386 GLU A C 1
ATOM 3104 O O . GLU A 1 386 ? -25.136 -11.612 27.557 1.00 95.88 386 GLU A O 1
ATOM 3109 N N . LEU A 1 387 ? -24.617 -12.424 29.577 1.00 96.25 387 LEU A N 1
ATOM 3110 C CA . LEU A 1 387 ? -23.181 -12.544 29.313 1.00 96.25 387 LEU A CA 1
ATOM 3111 C C . LEU A 1 387 ? -22.892 -13.571 28.211 1.00 96.25 387 LEU A C 1
ATOM 3113 O O . LEU A 1 387 ? -22.148 -13.247 27.292 1.00 96.25 387 LEU A O 1
ATOM 3117 N N . ASP A 1 388 ? -23.520 -14.749 28.237 1.00 96.50 388 ASP A N 1
ATOM 3118 C CA . ASP A 1 388 ? -23.350 -15.782 27.206 1.00 96.50 388 ASP A CA 1
ATOM 3119 C C . ASP A 1 388 ? -23.802 -15.283 25.820 1.00 96.50 388 ASP A C 1
ATOM 3121 O O . ASP A 1 388 ? -23.163 -15.559 24.803 1.00 96.50 388 ASP A O 1
ATOM 3125 N N . GLU A 1 389 ? -24.915 -14.547 25.751 1.00 96.88 389 GLU A N 1
ATOM 3126 C CA . GLU A 1 389 ? -25.417 -13.929 24.517 1.00 96.88 389 GLU A CA 1
ATOM 3127 C C . GLU A 1 389 ? -24.467 -12.840 24.007 1.00 96.88 389 GLU A C 1
ATOM 3129 O O . GLU A 1 389 ? -24.139 -12.804 22.818 1.00 96.88 389 GLU A O 1
ATOM 3134 N N . MET A 1 390 ? -23.966 -11.989 24.904 1.00 96.19 390 MET A N 1
ATOM 3135 C CA . MET A 1 390 ? -22.986 -10.955 24.574 1.00 96.19 390 MET A CA 1
ATOM 3136 C C . MET A 1 390 ? -21.662 -11.561 24.098 1.00 96.19 390 MET A C 1
ATOM 3138 O O . MET A 1 390 ? -21.107 -11.108 23.095 1.00 96.19 390 MET A O 1
ATOM 3142 N N . GLU A 1 391 ? -21.167 -12.610 24.754 1.00 96.88 391 GLU A N 1
ATOM 3143 C CA . GLU A 1 391 ? -19.960 -13.336 24.355 1.00 96.88 391 GLU A CA 1
ATOM 3144 C C . GLU A 1 391 ? -20.112 -13.969 22.970 1.00 96.88 391 GLU A C 1
ATOM 3146 O O . GLU A 1 391 ? -19.203 -13.845 22.143 1.00 96.88 391 GLU A O 1
ATOM 3151 N N . LYS A 1 392 ? -21.274 -14.565 22.664 1.00 97.06 392 LYS A N 1
ATOM 3152 C CA . LYS A 1 392 ? -21.585 -15.085 21.321 1.00 97.06 392 LYS A CA 1
ATOM 3153 C C . LYS A 1 392 ? -21.552 -13.984 20.266 1.00 97.06 392 LYS A C 1
ATOM 3155 O O . LYS A 1 392 ? -20.851 -14.133 19.268 1.00 97.06 392 LYS A O 1
ATOM 3160 N N . GLN A 1 393 ? -22.213 -12.851 20.506 1.00 96.88 393 GLN A N 1
ATOM 3161 C CA . GLN A 1 393 ? -22.204 -11.722 19.567 1.00 96.88 393 GLN A CA 1
ATOM 3162 C C . GLN A 1 393 ? -20.797 -11.144 19.363 1.00 96.88 393 GLN A C 1
ATOM 3164 O O . GLN A 1 393 ? -20.424 -10.765 18.250 1.00 96.88 393 GLN A O 1
ATOM 3169 N N . ILE A 1 394 ? -19.997 -11.051 20.429 1.00 97.38 394 ILE A N 1
ATOM 3170 C CA . ILE A 1 394 ? -18.603 -10.600 20.349 1.00 97.38 394 ILE A CA 1
ATOM 3171 C C . ILE A 1 394 ? -17.776 -11.591 19.527 1.00 97.38 394 ILE A C 1
ATOM 3173 O O . ILE A 1 394 ? -17.000 -11.161 18.669 1.00 97.38 394 ILE A O 1
ATOM 3177 N N . ALA A 1 395 ? -17.951 -12.896 19.752 1.00 97.06 395 ALA A N 1
ATOM 3178 C CA . ALA A 1 395 ? -17.271 -13.943 19.002 1.00 97.06 395 ALA A CA 1
ATOM 3179 C C . ALA A 1 395 ? -17.641 -13.894 17.514 1.00 97.06 395 ALA A C 1
ATOM 3181 O O . ALA A 1 395 ? -16.747 -13.865 16.670 1.00 97.06 395 ALA A O 1
ATOM 3182 N N . GLU A 1 396 ? -18.926 -13.786 17.177 1.00 97.31 396 GLU A N 1
ATOM 3183 C CA . GLU A 1 396 ? -19.408 -13.646 15.798 1.00 97.31 396 GLU A CA 1
ATOM 3184 C C . GLU A 1 396 ? -18.790 -12.422 15.116 1.00 97.31 396 GLU A C 1
ATOM 3186 O O . GLU A 1 396 ? -18.092 -12.570 14.108 1.00 97.31 396 GLU A O 1
ATOM 3191 N N . LYS A 1 397 ? -18.894 -11.237 15.731 1.00 97.25 397 LYS A N 1
ATOM 3192 C CA . LYS A 1 397 ? -18.267 -10.002 15.228 1.00 97.25 397 LYS A CA 1
ATOM 3193 C C . LYS A 1 397 ? -16.752 -10.143 15.077 1.00 97.25 397 LYS A C 1
ATOM 3195 O O . LYS A 1 397 ? -16.166 -9.603 14.137 1.00 97.25 397 LYS A O 1
ATOM 3200 N N . ALA A 1 398 ? -16.081 -10.856 15.981 1.00 97.19 398 ALA A N 1
ATOM 3201 C CA . ALA A 1 398 ? -14.651 -11.125 15.870 1.00 97.19 398 ALA A CA 1
ATOM 3202 C C . ALA A 1 398 ? -14.333 -12.023 14.663 1.00 97.19 398 ALA A C 1
ATOM 3204 O O . ALA A 1 398 ? -13.381 -11.731 13.932 1.00 97.19 398 ALA A O 1
ATOM 3205 N N . THR A 1 399 ? -15.140 -13.060 14.404 1.00 97.00 399 THR A N 1
ATOM 3206 C CA . THR A 1 399 ? -14.985 -13.912 13.213 1.00 97.00 399 THR A CA 1
ATOM 3207 C C . THR A 1 399 ? -15.238 -13.140 11.920 1.00 97.00 399 THR A C 1
ATOM 3209 O O . THR A 1 399 ? -14.468 -13.282 10.971 1.00 97.00 399 THR A O 1
ATOM 3212 N N . GLU A 1 400 ? -16.248 -12.271 11.879 1.00 96.81 400 GLU A N 1
ATOM 3213 C CA . GLU A 1 400 ? -16.547 -11.418 10.726 1.00 96.81 400 GLU A CA 1
ATOM 3214 C C . GLU A 1 400 ? -15.409 -10.443 10.442 1.00 96.81 400 GLU A C 1
ATOM 3216 O O . GLU A 1 400 ? -14.919 -10.371 9.315 1.00 96.81 400 GLU A O 1
ATOM 3221 N N . ARG A 1 401 ? -14.897 -9.765 11.477 1.00 96.69 401 ARG A N 1
ATOM 3222 C CA . ARG A 1 401 ? -13.720 -8.892 11.360 1.00 96.69 401 ARG A CA 1
ATOM 3223 C C . ARG A 1 401 ? -12.495 -9.660 10.872 1.00 96.69 401 ARG A C 1
ATOM 3225 O O . ARG A 1 401 ? -11.715 -9.123 10.090 1.00 96.69 401 ARG A O 1
ATOM 3232 N N . ALA A 1 402 ? -12.294 -10.900 11.319 1.00 96.81 402 ALA A N 1
ATOM 3233 C CA . ALA A 1 402 ? -11.189 -11.736 10.854 1.00 96.81 402 ALA A CA 1
ATOM 3234 C C . ALA A 1 402 ? -11.339 -12.111 9.370 1.00 96.81 402 ALA A C 1
ATOM 3236 O O . ALA A 1 402 ? -10.369 -11.999 8.617 1.00 96.81 402 ALA A O 1
ATOM 3237 N N . LYS A 1 403 ? -12.552 -12.478 8.931 1.00 96.25 403 LYS A N 1
ATOM 3238 C CA . LYS A 1 403 ? -12.873 -12.746 7.519 1.00 96.25 403 LYS A CA 1
ATOM 3239 C C . LYS A 1 403 ? -12.646 -11.504 6.657 1.00 96.25 403 LYS A C 1
ATOM 3241 O O . LYS A 1 403 ? -11.939 -11.589 5.658 1.00 96.25 403 LYS A O 1
ATOM 3246 N N . GLN A 1 404 ? -13.154 -10.346 7.077 1.00 95.38 404 GLN A N 1
ATOM 3247 C CA . GLN A 1 404 ? -12.958 -9.071 6.379 1.00 95.38 404 GLN A CA 1
ATOM 3248 C C . GLN A 1 404 ? -11.475 -8.704 6.272 1.00 95.38 404 GLN A C 1
ATOM 3250 O O . GLN A 1 404 ? -11.011 -8.373 5.189 1.00 95.38 404 GLN A O 1
ATOM 3255 N N . LYS A 1 405 ? -10.694 -8.855 7.351 1.00 94.44 405 LYS A N 1
ATOM 3256 C CA . LYS A 1 405 ? -9.236 -8.636 7.323 1.00 94.44 405 LYS A CA 1
ATOM 3257 C C . LYS A 1 405 ? -8.517 -9.572 6.352 1.00 94.44 405 LYS A C 1
ATOM 3259 O O . LYS A 1 405 ? -7.541 -9.157 5.730 1.00 94.44 405 LYS A O 1
ATOM 3264 N N . LEU A 1 406 ? -8.955 -10.827 6.241 1.00 91.94 406 LEU A N 1
ATOM 3265 C CA . LEU A 1 406 ? -8.380 -11.794 5.306 1.00 91.94 406 LEU A CA 1
ATOM 3266 C C . LEU A 1 406 ? -8.713 -11.429 3.858 1.00 91.94 406 LEU A C 1
ATOM 3268 O O . LEU A 1 406 ? -7.811 -11.424 3.022 1.00 91.94 406 LEU A O 1
ATOM 3272 N N . VAL A 1 407 ? -9.970 -11.077 3.581 1.00 93.38 407 VAL A N 1
ATOM 3273 C CA . VAL A 1 407 ? -10.403 -10.591 2.263 1.00 93.38 407 VAL A CA 1
ATOM 3274 C C . VAL A 1 407 ? -9.621 -9.337 1.896 1.00 93.38 407 VAL A C 1
ATOM 3276 O O . VAL A 1 407 ? -8.960 -9.327 0.867 1.00 93.38 407 VAL A O 1
ATOM 3279 N N . ASP A 1 408 ? -9.582 -8.338 2.777 1.00 92.81 408 ASP A N 1
ATOM 3280 C CA . ASP A 1 408 ? -8.850 -7.089 2.568 1.00 92.81 408 ASP A CA 1
ATOM 3281 C C . ASP A 1 408 ? -7.357 -7.321 2.328 1.00 92.81 408 ASP A C 1
ATOM 3283 O O . ASP A 1 408 ? -6.760 -6.678 1.472 1.00 92.81 408 ASP A O 1
ATOM 3287 N N . LYS A 1 409 ? -6.739 -8.268 3.038 1.00 90.12 409 LYS A N 1
ATOM 3288 C CA . LYS A 1 409 ? -5.332 -8.631 2.828 1.00 90.12 409 LYS A CA 1
ATOM 3289 C C . LYS A 1 409 ? -5.065 -9.188 1.426 1.00 90.12 409 LYS A C 1
ATOM 3291 O O . LYS A 1 409 ? -3.959 -9.012 0.921 1.00 90.12 409 LYS A O 1
ATOM 3296 N N . LEU A 1 410 ? -6.042 -9.867 0.830 1.00 89.94 410 LEU A N 1
ATOM 3297 C CA . LEU A 1 410 ? -5.914 -10.506 -0.477 1.00 89.94 410 LEU A CA 1
ATOM 3298 C C . LEU A 1 410 ? -6.404 -9.627 -1.635 1.00 89.94 410 LEU A C 1
ATOM 3300 O O . LEU A 1 410 ? -5.884 -9.757 -2.743 1.00 89.94 410 LEU A O 1
ATOM 3304 N N . THR A 1 411 ? -7.394 -8.763 -1.409 1.00 90.50 411 THR A N 1
ATOM 3305 C CA . THR A 1 411 ? -7.999 -7.907 -2.442 1.00 90.50 411 THR A CA 1
ATOM 3306 C C . THR A 1 411 ? -7.383 -6.515 -2.476 1.00 90.50 411 THR A C 1
ATOM 3308 O O . THR A 1 411 ? -7.188 -5.963 -3.556 1.00 90.50 411 THR A O 1
ATOM 3311 N N . LYS A 1 412 ? -7.049 -5.941 -1.316 1.00 90.38 412 LYS A N 1
ATOM 3312 C CA . LYS A 1 412 ? -6.464 -4.604 -1.219 1.00 90.38 412 LYS A CA 1
ATOM 3313 C C . LYS A 1 412 ? -4.944 -4.686 -1.191 1.00 90.38 412 LYS A C 1
ATOM 3315 O O . LYS A 1 412 ? -4.319 -5.660 -0.763 1.00 90.38 412 LYS A O 1
ATOM 3320 N N . ARG A 1 413 ? -4.329 -3.595 -1.631 1.00 87.69 413 ARG A N 1
ATOM 3321 C CA . ARG A 1 413 ? -2.883 -3.433 -1.571 1.00 87.69 413 ARG A CA 1
ATOM 3322 C C . ARG A 1 413 ? -2.420 -3.277 -0.122 1.00 87.69 413 ARG A C 1
ATOM 3324 O O . ARG A 1 413 ? -2.938 -2.453 0.630 1.00 87.69 413 ARG A O 1
ATOM 3331 N N . GLN A 1 414 ? -1.367 -3.999 0.241 1.00 88.12 414 GLN A N 1
ATOM 3332 C CA . GLN A 1 414 ? -0.675 -3.854 1.516 1.00 88.12 414 GLN A CA 1
ATOM 3333 C C . GLN A 1 414 ? 0.460 -2.826 1.415 1.00 88.12 414 GLN A C 1
ATOM 3335 O O . GLN A 1 414 ? 1.037 -2.587 0.351 1.00 88.12 414 GLN A O 1
ATOM 3340 N N . LYS A 1 415 ? 0.823 -2.197 2.537 1.00 89.06 415 LYS A N 1
ATOM 3341 C CA . LYS A 1 415 ? 2.002 -1.323 2.589 1.00 89.06 415 LYS A CA 1
ATOM 3342 C C . LYS A 1 415 ? 3.270 -2.177 2.633 1.00 89.06 415 LYS A C 1
ATOM 3344 O O . LYS A 1 415 ? 3.759 -2.526 3.706 1.00 89.06 415 LYS A O 1
ATOM 3349 N N . LEU A 1 416 ? 3.785 -2.524 1.456 1.00 88.81 416 LEU A N 1
ATOM 3350 C CA . LEU A 1 416 ? 5.032 -3.262 1.304 1.00 88.81 416 LEU A CA 1
ATOM 3351 C C . LEU A 1 416 ? 6.187 -2.280 1.058 1.00 88.81 416 LEU A C 1
ATOM 3353 O O . LEU A 1 416 ? 6.255 -1.624 0.020 1.00 88.81 416 LEU A O 1
ATOM 3357 N N . GLY A 1 417 ? 7.099 -2.168 2.023 1.00 88.50 417 GLY A N 1
ATOM 3358 C CA . GLY A 1 417 ? 8.204 -1.208 1.982 1.00 88.50 417 GLY A CA 1
ATOM 3359 C C . GLY A 1 417 ? 7.888 0.118 2.680 1.00 88.50 417 GLY A C 1
ATOM 3360 O O . GLY A 1 417 ? 7.057 0.189 3.584 1.00 88.50 417 GLY A O 1
ATOM 3361 N N . ARG A 1 418 ? 8.626 1.170 2.309 1.00 87.94 418 ARG A N 1
ATOM 3362 C CA . ARG A 1 418 ? 8.537 2.490 2.961 1.00 87.94 418 ARG A CA 1
ATOM 3363 C C . ARG A 1 418 ? 7.537 3.419 2.277 1.00 87.94 418 ARG A C 1
ATOM 3365 O O . ARG A 1 418 ? 6.898 4.207 2.969 1.00 87.94 418 ARG A O 1
ATOM 3372 N N . GLY A 1 419 ? 7.429 3.326 0.951 1.00 89.94 419 GLY A N 1
ATOM 3373 C CA . GLY A 1 419 ? 6.582 4.202 0.148 1.00 89.94 419 GLY A CA 1
ATOM 3374 C C . GLY A 1 419 ? 5.097 3.896 0.317 1.00 89.94 419 GLY A C 1
ATOM 3375 O O . GLY A 1 419 ? 4.708 2.782 0.681 1.00 89.94 419 GLY A O 1
ATOM 3376 N N . GLN A 1 420 ? 4.271 4.903 0.057 1.00 90.94 420 GLN A N 1
ATOM 3377 C CA . GLN A 1 420 ? 2.854 4.708 -0.228 1.00 90.94 420 GLN A CA 1
ATOM 3378 C C . GLN A 1 420 ? 2.722 4.443 -1.728 1.00 90.94 420 GLN A C 1
ATOM 3380 O O . GLN A 1 420 ? 3.493 4.997 -2.502 1.00 90.94 420 GLN A O 1
ATOM 3385 N N . PHE A 1 421 ? 1.816 3.556 -2.139 1.00 93.00 421 PHE A N 1
ATOM 3386 C CA . PHE A 1 421 ? 1.553 3.394 -3.566 1.00 93.00 421 PHE A CA 1
ATOM 3387 C C . PHE A 1 421 ? 0.476 4.353 -4.007 1.00 93.00 421 PHE A C 1
ATOM 3389 O O . PHE A 1 421 ? -0.593 4.416 -3.397 1.00 93.00 421 PHE A O 1
ATOM 3396 N N . GLU A 1 422 ? 0.817 5.020 -5.090 1.00 89.75 422 GLU A N 1
ATOM 3397 C CA . GLU A 1 422 ? -0.037 5.839 -5.924 1.00 89.75 422 GLU A CA 1
ATOM 3398 C C . GLU A 1 422 ? -0.450 4.984 -7.116 1.00 89.75 422 GLU A C 1
ATOM 3400 O O . GLU A 1 422 ? 0.395 4.302 -7.716 1.00 89.75 422 GLU A O 1
ATOM 3405 N N . GLU A 1 423 ? -1.742 4.979 -7.416 1.00 89.81 423 GLU A N 1
ATOM 3406 C CA . GLU A 1 423 ? -2.250 4.357 -8.633 1.00 89.81 423 GLU A CA 1
ATOM 3407 C C . GLU A 1 423 ? -1.796 5.171 -9.850 1.00 89.81 423 GLU A C 1
ATOM 3409 O O . GLU A 1 423 ? -1.474 6.349 -9.724 1.00 89.81 423 GLU A O 1
ATOM 3414 N N . GLU A 1 424 ? -1.656 4.515 -10.997 1.00 90.62 424 GLU A N 1
ATOM 3415 C CA . GLU A 1 424 ? -1.289 5.211 -12.229 1.00 90.62 424 GLU A CA 1
ATOM 3416 C C . GLU A 1 424 ? -2.510 5.926 -12.796 1.00 90.62 424 GLU A C 1
ATOM 3418 O O . GLU A 1 424 ? -3.612 5.369 -12.800 1.00 90.62 424 GLU A O 1
ATOM 3423 N N . GLU A 1 425 ? -2.297 7.155 -13.256 1.00 89.56 425 GLU A N 1
ATOM 3424 C CA . GLU A 1 425 ? -3.306 7.936 -13.960 1.00 89.56 425 GLU A CA 1
ATOM 3425 C C . GLU A 1 425 ? -3.708 7.203 -15.240 1.00 89.56 425 GLU A C 1
ATOM 3427 O O . GLU A 1 425 ? -2.869 6.696 -15.991 1.00 89.56 425 GLU A O 1
ATOM 3432 N N . GLN A 1 426 ? -5.014 7.098 -15.467 1.00 90.69 426 GLN A N 1
ATOM 3433 C CA . GLN A 1 426 ? -5.524 6.384 -16.626 1.00 90.69 426 GLN A CA 1
ATOM 3434 C C . GLN A 1 426 ? -5.418 7.303 -17.847 1.00 90.69 426 GLN A C 1
ATOM 3436 O O . GLN A 1 426 ? -5.980 8.397 -17.815 1.00 90.69 426 GLN A O 1
ATOM 3441 N N . PRO A 1 427 ? -4.725 6.893 -18.924 1.00 91.12 427 PRO A N 1
ATOM 3442 C CA . PRO A 1 427 ? -4.648 7.717 -20.116 1.00 91.12 427 PRO A CA 1
ATOM 3443 C C . PRO A 1 427 ? -6.030 7.809 -20.767 1.00 91.12 427 PRO A C 1
ATOM 3445 O O . PRO A 1 427 ? -6.716 6.799 -20.952 1.00 91.12 427 PRO A O 1
ATOM 3448 N N . PHE A 1 428 ? -6.425 9.018 -21.141 1.00 92.44 428 PHE A N 1
ATOM 3449 C CA . PHE A 1 428 ? -7.608 9.278 -21.949 1.00 92.44 428 PHE A CA 1
ATOM 3450 C C . PHE A 1 428 ? -7.301 10.398 -22.943 1.00 92.44 428 PHE A C 1
ATOM 3452 O O . PHE A 1 428 ? -6.344 11.152 -22.765 1.00 92.44 428 PHE A O 1
ATOM 3459 N N . LEU A 1 429 ? -8.083 10.453 -24.013 1.00 91.31 429 LEU A N 1
ATOM 3460 C CA . LEU A 1 429 ? -8.064 11.535 -24.992 1.00 91.31 429 LEU A CA 1
ATOM 3461 C C . LEU A 1 429 ? -9.319 12.368 -24.781 1.00 91.31 429 LEU A C 1
ATOM 3463 O O . LEU A 1 429 ? -10.354 11.810 -24.422 1.00 91.31 429 LEU A O 1
ATOM 3467 N N . LEU A 1 430 ? -9.233 13.676 -25.007 1.00 91.62 430 LEU A N 1
ATOM 3468 C CA . LEU A 1 430 ? -10.425 14.518 -25.061 1.00 91.62 430 LEU A CA 1
ATOM 3469 C C . LEU A 1 430 ? -11.232 14.213 -26.328 1.00 91.62 430 LEU A C 1
ATOM 3471 O O . LEU A 1 430 ? -10.709 13.663 -27.296 1.00 91.62 430 LEU A O 1
ATOM 3475 N N . GLN A 1 431 ? -12.500 14.621 -26.348 1.00 91.50 431 GLN A N 1
ATOM 3476 C CA . GLN A 1 431 ? -13.393 14.337 -27.474 1.00 91.50 431 GLN A CA 1
ATOM 3477 C C . GLN A 1 431 ? -12.880 14.967 -28.780 1.00 91.50 431 GLN A C 1
ATOM 3479 O O . GLN A 1 431 ? -13.009 14.370 -29.841 1.00 91.50 431 GLN A O 1
ATOM 3484 N N . GLU A 1 432 ? -12.245 16.137 -28.687 1.00 91.62 432 GLU A N 1
ATOM 3485 C CA . GLU A 1 432 ? -11.615 16.841 -29.813 1.00 91.62 432 GLU A CA 1
ATOM 3486 C C . GLU A 1 432 ? -10.306 16.183 -30.281 1.00 91.62 432 GLU A C 1
ATOM 3488 O O . GLU A 1 432 ? -9.888 16.349 -31.424 1.00 91.62 432 GLU A O 1
ATOM 3493 N N . GLU A 1 433 ? -9.643 15.438 -29.396 1.00 90.94 433 GLU A N 1
ATOM 3494 C CA . GLU A 1 433 ? -8.363 14.776 -29.663 1.00 90.94 433 GLU A CA 1
ATOM 3495 C C . GLU A 1 433 ? -8.534 13.319 -30.108 1.00 90.94 433 GLU A C 1
ATOM 3497 O O . GLU A 1 433 ? -7.559 12.672 -30.512 1.00 90.94 433 GLU A O 1
ATOM 3502 N N . LEU A 1 434 ? -9.757 12.788 -30.019 1.00 90.88 434 LEU A N 1
ATOM 3503 C CA . LEU A 1 434 ? -10.068 11.430 -30.419 1.00 90.88 434 LEU A CA 1
ATOM 3504 C C . LEU A 1 434 ? -9.931 11.312 -31.948 1.00 90.88 434 LEU A C 1
ATOM 3506 O O . LEU A 1 434 ? -10.614 12.026 -32.685 1.00 90.88 434 LEU A O 1
ATOM 3510 N N . PRO A 1 435 ? -9.040 10.450 -32.467 1.00 87.94 435 PRO A N 1
ATOM 3511 C CA . PRO A 1 435 ? -8.814 10.389 -33.900 1.00 87.94 435 PRO A CA 1
ATOM 3512 C C . PRO A 1 435 ? -9.943 9.636 -34.609 1.00 87.94 435 PRO A C 1
ATOM 3514 O O . PRO A 1 435 ? -10.510 8.692 -34.070 1.00 87.94 435 PRO A O 1
ATOM 3517 N N . GLU A 1 436 ? -10.197 9.996 -35.868 1.00 87.31 436 GLU A N 1
ATOM 3518 C CA . GLU A 1 436 ? -11.117 9.259 -36.749 1.00 87.31 436 GLU A CA 1
ATOM 3519 C C . GLU A 1 436 ? -10.461 8.040 -37.417 1.00 87.31 436 GLU A C 1
ATOM 3521 O O . GLU A 1 436 ? -11.107 7.000 -37.567 1.00 87.31 436 GLU A O 1
ATOM 3526 N N . ASN A 1 437 ? -9.137 8.083 -37.690 1.00 91.06 437 ASN A N 1
ATOM 3527 C CA . ASN A 1 437 ? -8.360 6.927 -38.197 1.00 91.06 437 ASN A CA 1
ATOM 3528 C C . ASN A 1 437 ? -7.246 6.360 -37.271 1.00 91.06 437 ASN A C 1
ATOM 3530 O O . ASN A 1 437 ? -6.467 7.092 -36.668 1.00 91.06 437 ASN A O 1
ATOM 3534 N N . LEU A 1 438 ? -7.060 5.027 -37.253 1.00 89.94 438 LEU A N 1
ATOM 3535 C CA . LEU A 1 438 ? -6.013 4.353 -36.447 1.00 89.94 438 LEU A CA 1
ATOM 3536 C C . LEU A 1 438 ? -4.584 4.825 -36.764 1.00 89.94 438 LEU A C 1
ATOM 3538 O O . LEU A 1 438 ? -3.690 4.720 -35.930 1.00 89.94 438 LEU A O 1
ATOM 3542 N N . ARG A 1 439 ? -4.356 5.339 -37.979 1.00 92.62 439 ARG A N 1
ATOM 3543 C CA . ARG A 1 439 ? -3.051 5.869 -38.403 1.00 92.62 439 ARG A CA 1
ATOM 3544 C C . ARG A 1 439 ? -2.699 7.196 -37.730 1.00 92.62 439 ARG A C 1
ATOM 3546 O O . ARG A 1 439 ? -1.516 7.498 -37.622 1.00 92.62 439 ARG A O 1
ATOM 3553 N N . SER A 1 440 ? -3.692 7.981 -37.308 1.00 91.38 440 SER A N 1
ATOM 3554 C CA . SER A 1 440 ? -3.478 9.241 -36.588 1.00 91.38 440 SER A CA 1
ATOM 3555 C C . SER A 1 440 ? -3.450 9.063 -35.068 1.00 91.38 440 SER A C 1
ATOM 3557 O O . SER A 1 440 ? -3.069 9.999 -34.364 1.00 91.38 440 SER A O 1
ATOM 3559 N N . LEU A 1 441 ? -3.786 7.873 -34.552 1.00 90.69 441 LEU A N 1
ATOM 3560 C CA . LEU A 1 441 ? -3.727 7.584 -33.123 1.00 90.69 441 LEU A CA 1
ATOM 3561 C C . LEU A 1 441 ? -2.285 7.624 -32.610 1.00 90.69 441 LEU A C 1
ATOM 3563 O O . LEU A 1 441 ? -1.422 6.849 -33.027 1.00 90.69 441 LEU A O 1
ATOM 3567 N N . LYS A 1 442 ? -2.046 8.496 -31.632 1.00 91.12 442 LYS A N 1
ATOM 3568 C CA . LYS A 1 442 ? -0.796 8.507 -30.873 1.00 91.12 442 LYS A CA 1
ATOM 3569 C C . LYS A 1 442 ? -0.883 7.468 -29.751 1.00 91.12 442 LYS A C 1
ATOM 3571 O O . LYS A 1 442 ? -1.884 7.452 -29.035 1.00 91.12 442 LYS A O 1
ATOM 3576 N N . PRO A 1 443 ? 0.133 6.607 -29.571 1.00 90.25 443 PRO A N 1
ATOM 357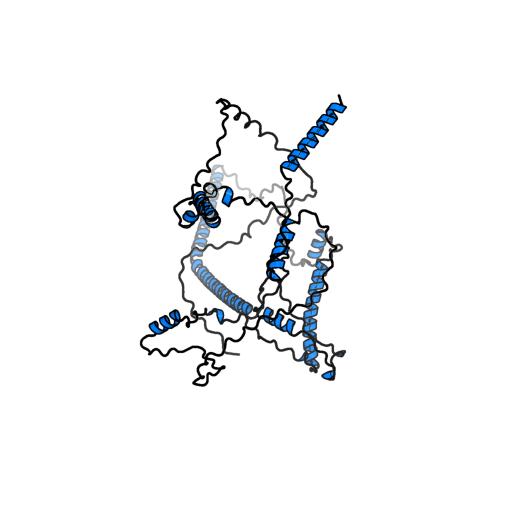7 C CA . PRO A 1 443 ? 0.144 5.660 -28.466 1.00 90.25 443 PRO A CA 1
ATOM 3578 C C . PRO A 1 443 ? 0.187 6.416 -27.136 1.00 90.25 443 PRO A C 1
ATOM 3580 O O . PRO A 1 443 ? 0.994 7.330 -26.966 1.00 90.25 443 PRO A O 1
ATOM 3583 N N . GLN A 1 444 ? -0.675 6.013 -26.206 1.00 87.31 444 GLN A N 1
ATOM 3584 C CA . GLN A 1 444 ? -0.815 6.638 -24.895 1.00 87.31 444 GLN A CA 1
ATOM 3585 C C . GLN A 1 444 ? -0.292 5.732 -23.777 1.00 87.31 444 GLN A C 1
ATOM 3587 O O . GLN A 1 444 ? -0.372 4.504 -23.858 1.00 87.31 444 GLN A O 1
ATOM 3592 N N . GLY A 1 445 ? 0.204 6.362 -22.710 1.00 89.06 445 GLY A N 1
ATOM 3593 C CA . GLY A 1 445 ? 0.695 5.686 -21.510 1.00 89.06 445 GLY A CA 1
ATOM 3594 C C . GLY A 1 445 ? 2.030 4.953 -21.687 1.00 89.06 445 GLY A C 1
ATOM 3595 O O . GLY A 1 445 ? 2.615 4.883 -22.770 1.00 89.06 445 GLY A O 1
ATOM 3596 N N . ASN A 1 446 ? 2.539 4.397 -20.586 1.00 91.94 446 ASN A N 1
ATOM 3597 C CA . ASN A 1 446 ? 3.762 3.603 -20.582 1.00 91.94 446 ASN A CA 1
ATOM 3598 C C . ASN A 1 446 ? 3.488 2.207 -20.007 1.00 91.94 446 ASN A C 1
ATOM 3600 O O . ASN A 1 446 ? 3.134 2.021 -18.850 1.00 91.94 446 ASN A O 1
ATOM 3604 N N . ILE A 1 447 ? 3.713 1.181 -20.825 1.00 90.94 447 ILE A N 1
ATOM 3605 C CA . ILE A 1 447 ? 3.453 -0.212 -20.440 1.00 90.94 447 ILE A CA 1
ATOM 3606 C C . ILE A 1 447 ? 4.344 -0.626 -19.259 1.00 90.94 447 ILE A C 1
ATOM 3608 O O . ILE A 1 447 ? 3.943 -1.425 -18.416 1.00 90.94 447 ILE A O 1
ATOM 3612 N N . LEU A 1 448 ? 5.571 -0.105 -19.172 1.00 93.88 448 LEU A N 1
ATOM 3613 C CA . LEU A 1 448 ? 6.485 -0.471 -18.090 1.00 93.88 448 LEU A CA 1
ATOM 3614 C C . LEU A 1 448 ? 6.005 0.059 -16.740 1.00 93.88 448 LEU A C 1
ATOM 3616 O O . LEU A 1 448 ? 6.139 -0.652 -15.742 1.00 93.88 448 LEU A O 1
ATOM 3620 N N . THR A 1 449 ? 5.452 1.273 -16.697 1.00 93.25 449 THR A N 1
ATOM 3621 C CA . THR A 1 449 ? 4.890 1.835 -15.465 1.00 93.25 449 THR A CA 1
ATOM 3622 C C . THR A 1 449 ? 3.660 1.046 -15.044 1.00 93.25 449 THR A C 1
ATOM 3624 O O . THR A 1 449 ? 3.664 0.552 -13.914 1.00 93.25 449 THR A O 1
ATOM 3627 N N . ASP A 1 450 ? 2.747 0.743 -15.970 1.00 92.38 450 ASP A N 1
ATOM 3628 C CA . ASP A 1 450 ? 1.537 -0.037 -15.677 1.00 92.38 450 ASP A CA 1
ATOM 3629 C C . ASP A 1 450 ? 1.882 -1.432 -15.137 1.00 92.38 450 ASP A C 1
ATOM 3631 O O . ASP A 1 450 ? 1.402 -1.866 -14.087 1.00 92.38 450 ASP A O 1
ATOM 3635 N N . ARG A 1 451 ? 2.837 -2.135 -15.762 1.00 93.19 451 ARG A N 1
ATOM 3636 C CA . ARG A 1 451 ? 3.283 -3.450 -15.268 1.00 93.19 451 ARG A CA 1
ATOM 3637 C C . ARG A 1 451 ? 3.932 -3.369 -13.891 1.00 93.19 451 ARG A C 1
ATOM 3639 O O . ARG A 1 451 ? 3.683 -4.238 -13.049 1.00 93.19 451 ARG A O 1
ATOM 3646 N N . VAL A 1 452 ? 4.747 -2.347 -13.633 1.00 94.31 452 VAL A N 1
ATOM 3647 C CA . VAL A 1 452 ? 5.355 -2.126 -12.313 1.00 94.31 452 VAL A CA 1
ATOM 3648 C C . VAL A 1 452 ? 4.278 -1.826 -11.272 1.00 94.31 452 VAL A C 1
ATOM 3650 O O . VAL A 1 452 ? 4.309 -2.407 -10.183 1.00 94.31 452 VAL A O 1
ATOM 3653 N N . LYS A 1 453 ? 3.295 -0.989 -11.602 1.00 93.69 453 LYS A N 1
ATOM 3654 C CA . LYS A 1 453 ? 2.181 -0.627 -10.723 1.00 93.69 453 LYS A CA 1
ATOM 3655 C C . LYS A 1 453 ? 1.249 -1.813 -10.482 1.00 93.69 453 LYS A C 1
ATOM 3657 O O . LYS A 1 453 ? 0.893 -2.058 -9.335 1.00 93.69 453 LYS A O 1
ATOM 3662 N N . SER A 1 454 ? 0.978 -2.650 -11.481 1.00 93.56 454 SER A N 1
ATOM 3663 C CA . SER A 1 454 ? 0.271 -3.929 -11.320 1.00 93.56 454 SER A CA 1
ATOM 3664 C C . SER A 1 454 ? 1.003 -4.874 -10.359 1.00 93.56 454 SER A C 1
ATOM 3666 O O . SER A 1 454 ? 0.387 -5.448 -9.459 1.00 93.56 454 SER A O 1
ATOM 3668 N N . LEU A 1 455 ? 2.329 -5.018 -10.476 1.00 93.81 455 LEU A N 1
ATOM 3669 C CA . LEU A 1 455 ? 3.119 -5.841 -9.548 1.00 93.81 455 LEU A CA 1
ATOM 3670 C C . LEU A 1 455 ? 3.099 -5.289 -8.114 1.00 93.81 455 LEU A C 1
ATOM 3672 O O . LEU A 1 455 ? 3.074 -6.070 -7.158 1.00 93.81 455 LEU A O 1
ATOM 3676 N N . GLN A 1 456 ? 3.089 -3.964 -7.955 1.00 94.00 456 GLN A N 1
ATOM 3677 C CA . GLN A 1 456 ? 2.951 -3.307 -6.653 1.00 94.00 456 GLN A CA 1
ATOM 3678 C C . GLN A 1 456 ? 1.538 -3.479 -6.072 1.00 94.00 456 GLN A C 1
ATOM 3680 O O . GLN A 1 456 ? 1.398 -3.849 -4.906 1.00 94.00 456 GLN A O 1
ATOM 3685 N N . LYS A 1 457 ? 0.490 -3.290 -6.884 1.00 92.75 457 LYS A N 1
ATOM 3686 C CA . LYS A 1 457 ? -0.925 -3.470 -6.513 1.00 92.75 457 LYS A CA 1
ATOM 3687 C C . LYS A 1 457 ? -1.206 -4.906 -6.062 1.00 92.75 457 LYS A C 1
ATOM 3689 O O . LYS A 1 457 ? -1.921 -5.115 -5.088 1.00 92.75 457 LYS A O 1
ATOM 3694 N N . ARG A 1 458 ? -0.558 -5.886 -6.702 1.00 93.56 458 ARG A N 1
ATOM 3695 C CA . ARG A 1 458 ? -0.636 -7.320 -6.372 1.00 93.56 458 ARG A CA 1
ATOM 3696 C C . ARG A 1 458 ? 0.231 -7.773 -5.194 1.00 93.56 458 ARG A C 1
ATOM 3698 O O . ARG A 1 458 ? 0.301 -8.975 -4.934 1.00 93.56 458 ARG A O 1
ATOM 3705 N N . ASN A 1 459 ? 0.882 -6.854 -4.480 1.00 93.19 459 ASN A N 1
ATOM 3706 C CA . ASN A 1 459 ? 1.765 -7.151 -3.345 1.00 93.19 459 ASN A CA 1
ATOM 3707 C C . ASN A 1 459 ? 2.979 -8.039 -3.704 1.00 93.19 459 ASN A C 1
ATOM 3709 O O . ASN A 1 459 ? 3.509 -8.734 -2.839 1.00 93.19 459 ASN A O 1
ATOM 3713 N N . ILE A 1 460 ? 3.429 -8.029 -4.967 1.00 92.94 460 ILE A N 1
ATOM 3714 C CA . ILE A 1 460 ? 4.621 -8.770 -5.420 1.00 92.94 460 ILE A CA 1
ATOM 3715 C C . ILE A 1 460 ? 5.867 -7.893 -5.283 1.00 92.94 460 ILE A C 1
ATOM 3717 O O . ILE A 1 460 ? 6.900 -8.344 -4.786 1.00 92.94 460 ILE A O 1
ATOM 3721 N N . LEU A 1 461 ? 5.768 -6.634 -5.718 1.00 94.19 461 LEU A N 1
ATOM 3722 C CA . LEU A 1 461 ? 6.858 -5.668 -5.642 1.00 94.19 461 LEU A CA 1
ATOM 3723 C C . LEU A 1 461 ? 6.610 -4.668 -4.501 1.00 94.19 461 LEU A C 1
ATOM 3725 O O . LEU A 1 461 ? 5.503 -4.141 -4.384 1.00 94.19 461 LEU A O 1
ATOM 3729 N N . PRO A 1 462 ? 7.621 -4.346 -3.676 1.00 93.69 462 PRO A N 1
ATOM 3730 C CA . PRO A 1 462 ? 7.511 -3.247 -2.728 1.00 93.69 462 PRO A CA 1
ATOM 3731 C C . PRO A 1 462 ? 7.534 -1.887 -3.430 1.00 93.69 462 PRO A C 1
ATOM 3733 O O . PRO A 1 462 ? 8.161 -1.714 -4.477 1.00 93.69 462 PRO A O 1
ATOM 3736 N N . VAL A 1 463 ? 6.923 -0.891 -2.792 1.00 92.94 463 VAL A N 1
ATOM 3737 C CA . VAL A 1 463 ? 7.014 0.501 -3.233 1.00 92.94 463 VAL A CA 1
ATOM 3738 C C . VAL A 1 463 ? 8.255 1.119 -2.613 1.00 92.94 463 VAL A C 1
ATOM 3740 O O . VAL A 1 463 ? 8.410 1.190 -1.383 1.00 92.94 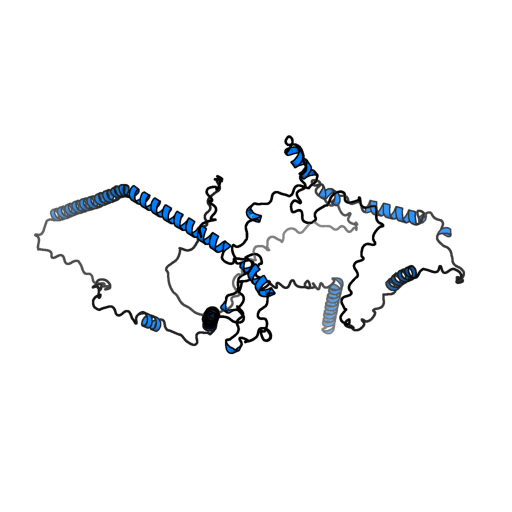463 VAL A O 1
ATOM 3743 N N . ALA A 1 464 ? 9.168 1.555 -3.474 1.00 88.31 464 ALA A N 1
ATOM 3744 C CA . ALA A 1 464 ? 10.346 2.278 -3.042 1.00 88.31 464 ALA A CA 1
ATOM 3745 C C . ALA A 1 464 ? 9.908 3.633 -2.471 1.00 88.31 464 ALA A C 1
ATOM 3747 O O . ALA A 1 464 ? 9.481 4.511 -3.205 1.00 88.31 464 ALA A O 1
ATOM 3748 N N . GLY A 1 465 ? 9.997 3.790 -1.152 1.00 85.88 465 GLY A N 1
ATOM 3749 C CA . GLY A 1 465 ? 9.902 5.112 -0.538 1.00 85.88 465 GLY A CA 1
ATOM 3750 C C . GLY A 1 465 ? 11.211 5.874 -0.696 1.00 85.88 465 GLY A C 1
ATOM 3751 O O . GLY A 1 465 ? 12.215 5.323 -1.169 1.00 85.88 465 GLY A O 1
ATOM 3752 N N . GLU A 1 466 ? 11.225 7.114 -0.216 1.00 82.69 466 GLU A N 1
ATOM 3753 C CA . GLU A 1 466 ? 12.458 7.878 -0.088 1.00 82.69 466 GLU A CA 1
ATOM 3754 C C . GLU A 1 466 ? 13.517 7.034 0.623 1.00 82.69 466 GLU A C 1
ATOM 3756 O O . GLU A 1 466 ? 13.353 6.551 1.751 1.00 82.69 466 GLU A O 1
ATOM 3761 N N . LYS A 1 467 ? 14.620 6.781 -0.085 1.00 73.88 467 LYS A N 1
ATOM 3762 C CA . LYS A 1 467 ? 15.755 6.096 0.520 1.00 73.88 467 LYS A CA 1
ATOM 3763 C C . LYS A 1 467 ? 16.249 7.009 1.627 1.00 73.88 467 LYS A C 1
ATOM 3765 O O . LYS A 1 467 ? 16.563 8.164 1.350 1.00 73.88 467 LYS A O 1
ATOM 3770 N N . ASN A 1 468 ? 16.403 6.474 2.839 1.00 68.62 468 ASN A N 1
ATOM 3771 C CA . ASN A 1 468 ? 17.178 7.135 3.881 1.00 68.62 468 ASN A CA 1
ATOM 3772 C C . ASN A 1 468 ? 18.583 7.367 3.326 1.00 68.62 468 ASN A C 1
ATOM 3774 O O . ASN A 1 468 ? 19.453 6.498 3.413 1.00 68.62 468 ASN A O 1
ATOM 3778 N N . ARG A 1 469 ? 18.809 8.541 2.735 1.00 68.19 469 ARG A N 1
ATOM 3779 C CA . ARG A 1 469 ? 20.114 9.025 2.301 1.00 68.19 469 ARG A CA 1
ATOM 3780 C C . ARG A 1 469 ? 20.891 9.416 3.553 1.00 68.19 469 ARG A C 1
ATOM 3782 O O . ARG A 1 469 ? 21.371 10.538 3.669 1.00 68.19 469 ARG A O 1
ATOM 3789 N N . ARG A 1 470 ? 21.071 8.476 4.488 1.00 66.56 470 ARG A N 1
ATOM 3790 C CA . ARG A 1 470 ? 22.231 8.505 5.371 1.00 66.56 470 ARG A CA 1
ATOM 3791 C C . ARG A 1 470 ? 23.411 8.335 4.433 1.00 66.56 470 ARG A C 1
ATOM 3793 O O . ARG A 1 470 ? 23.787 7.216 4.093 1.00 66.56 470 ARG A O 1
ATOM 3800 N N . ARG A 1 471 ? 23.900 9.459 3.903 1.00 67.19 471 ARG A N 1
ATOM 3801 C CA . ARG A 1 471 ? 25.121 9.512 3.114 1.00 67.19 471 ARG A CA 1
ATOM 3802 C C . ARG A 1 471 ? 26.190 8.995 4.060 1.00 67.19 471 ARG A C 1
ATOM 3804 O O . ARG A 1 471 ? 26.645 9.737 4.925 1.00 67.19 471 ARG A O 1
ATOM 3811 N N . LEU A 1 472 ? 26.513 7.704 3.954 1.00 72.50 472 LEU A N 1
ATOM 3812 C CA . LEU A 1 472 ? 27.688 7.163 4.612 1.00 72.50 472 LEU A CA 1
ATOM 3813 C C . LEU A 1 472 ? 28.823 8.110 4.222 1.00 72.50 472 LEU A C 1
ATOM 3815 O O . LEU A 1 472 ? 28.972 8.390 3.024 1.00 72.50 472 LEU A O 1
ATOM 3819 N N . PRO A 1 473 ? 29.531 8.705 5.194 1.00 75.06 473 PRO A N 1
ATOM 3820 C CA . PRO A 1 473 ? 30.584 9.642 4.868 1.00 75.06 473 PRO A CA 1
ATOM 3821 C C . PRO A 1 473 ? 31.572 8.904 3.961 1.00 75.06 473 PRO A C 1
ATOM 3823 O O . PRO A 1 473 ? 32.176 7.917 4.369 1.00 75.06 473 PRO A O 1
ATOM 3826 N N . LYS A 1 474 ? 31.690 9.347 2.698 1.00 74.81 474 LYS A N 1
ATOM 3827 C CA . LYS A 1 474 ? 32.556 8.699 1.690 1.00 74.81 474 LYS A CA 1
ATOM 3828 C C . LYS A 1 474 ? 34.026 8.699 2.114 1.00 74.81 474 LYS A C 1
ATOM 3830 O O . LYS A 1 474 ? 34.825 7.950 1.567 1.00 74.81 474 LYS A O 1
ATOM 3835 N N . LYS A 1 475 ? 34.374 9.570 3.060 1.00 77.19 475 LYS A N 1
ATOM 3836 C CA . LYS A 1 475 ? 35.689 9.684 3.670 1.00 77.19 475 LYS A CA 1
ATOM 3837 C C . LYS A 1 475 ? 35.504 9.671 5.182 1.00 77.19 475 LYS A C 1
ATOM 3839 O O . LYS A 1 475 ? 34.674 10.415 5.706 1.00 77.19 475 LYS A O 1
ATOM 3844 N N . LEU A 1 476 ? 36.270 8.830 5.873 1.00 81.75 476 LEU A N 1
ATOM 3845 C CA . LEU A 1 476 ? 36.425 8.942 7.321 1.00 81.75 476 LEU A CA 1
ATOM 3846 C C . LEU A 1 476 ? 36.984 10.337 7.634 1.00 81.75 476 LEU A C 1
ATOM 3848 O O . LEU A 1 476 ? 37.786 10.864 6.860 1.00 81.75 476 LEU A O 1
ATOM 3852 N N . LYS A 1 477 ? 36.562 10.947 8.748 1.00 79.56 477 LYS A N 1
ATOM 3853 C CA . LYS A 1 477 ? 37.168 12.204 9.205 1.00 79.56 477 LYS A CA 1
ATOM 3854 C C . LYS A 1 477 ? 38.664 11.950 9.406 1.00 79.56 477 LYS A C 1
ATOM 3856 O O . LYS A 1 477 ? 39.024 11.100 10.221 1.00 79.56 477 LYS A O 1
ATOM 3861 N N . ALA A 1 478 ? 39.512 12.648 8.652 1.00 80.00 478 ALA A N 1
ATOM 3862 C CA . ALA A 1 478 ? 40.951 12.580 8.858 1.00 80.00 478 ALA A CA 1
ATOM 3863 C C . ALA A 1 478 ? 41.250 13.105 10.266 1.00 80.00 478 ALA A C 1
ATOM 3865 O O . ALA A 1 478 ? 40.878 14.228 10.608 1.00 80.00 478 ALA A O 1
ATOM 3866 N N . LYS A 1 479 ? 41.868 12.270 11.103 1.00 81.44 479 LYS A N 1
ATOM 3867 C CA . LYS A 1 479 ? 42.429 12.723 12.373 1.00 81.44 479 LYS A CA 1
ATOM 3868 C C . LYS A 1 479 ? 43.818 13.262 12.075 1.00 81.44 479 LYS A C 1
ATOM 3870 O O . LYS A 1 479 ? 44.723 12.484 11.791 1.00 81.44 479 LYS A O 1
ATOM 3875 N N . PHE A 1 480 ? 43.969 14.580 12.124 1.00 81.25 480 PHE A N 1
ATOM 3876 C CA . PHE A 1 480 ? 45.289 15.192 12.162 1.00 81.25 480 PHE A CA 1
ATOM 3877 C C . PHE A 1 480 ? 45.848 14.980 13.567 1.00 81.25 480 PHE A C 1
ATOM 3879 O O . PHE A 1 480 ? 45.277 15.452 14.547 1.00 81.25 480 PHE A O 1
ATOM 3886 N N . VAL A 1 481 ? 46.912 14.189 13.658 1.00 86.38 481 VAL A N 1
ATOM 3887 C CA . VAL A 1 481 ? 47.679 13.995 14.887 1.00 86.38 481 VAL A CA 1
ATOM 3888 C C . VAL A 1 481 ? 49.026 14.647 14.642 1.00 86.38 481 VAL A C 1
ATOM 3890 O O . VAL A 1 481 ? 49.757 14.233 13.742 1.00 86.38 481 VAL A O 1
ATOM 3893 N N . GLU A 1 482 ? 49.339 15.683 15.413 1.00 83.56 482 GLU A N 1
ATOM 3894 C CA . GLU A 1 482 ? 50.684 16.249 15.413 1.00 83.56 482 GLU A CA 1
ATOM 3895 C C . GLU A 1 482 ? 51.667 15.173 15.884 1.00 83.56 482 GLU A C 1
ATOM 3897 O O . GLU A 1 482 ? 51.465 14.541 16.926 1.00 83.56 482 GLU A O 1
ATOM 3902 N N . LYS A 1 483 ? 52.724 14.932 15.098 1.00 88.00 483 LYS A N 1
ATOM 3903 C CA . LYS A 1 483 ? 53.805 14.034 15.514 1.00 88.00 483 LYS A CA 1
ATOM 3904 C C . LYS A 1 483 ? 54.484 14.618 16.753 1.00 88.00 483 LYS A C 1
ATOM 3906 O O . LYS A 1 483 ? 54.659 15.833 16.852 1.00 88.00 483 LYS A O 1
ATOM 3911 N N . ARG A 1 484 ? 54.892 13.744 17.675 1.00 84.94 484 ARG A N 1
ATOM 3912 C CA . ARG A 1 484 ? 55.505 14.130 18.953 1.00 84.94 484 ARG A CA 1
ATOM 3913 C C . ARG A 1 484 ? 56.731 15.026 18.756 1.00 84.94 484 ARG A C 1
ATOM 3915 O O . ARG A 1 484 ? 56.802 16.077 19.378 1.00 84.94 484 ARG A O 1
ATOM 3922 N N . ASP A 1 485 ? 57.586 14.678 17.800 1.00 88.12 485 ASP A N 1
ATOM 3923 C CA . ASP A 1 485 ? 58.810 15.422 17.475 1.00 88.12 485 ASP A CA 1
ATOM 3924 C C . ASP A 1 485 ? 58.510 16.866 17.038 1.00 88.12 485 ASP A C 1
ATOM 3926 O O . ASP A 1 485 ? 59.171 17.815 17.454 1.00 88.12 485 ASP A O 1
ATOM 3930 N N . VAL A 1 486 ? 57.453 17.056 16.238 1.00 87.12 486 VAL A N 1
ATOM 3931 C CA . VAL A 1 486 ? 57.026 18.386 15.777 1.00 87.12 486 VAL A CA 1
ATOM 3932 C C . VAL A 1 486 ? 56.496 19.204 16.952 1.00 87.12 486 VAL A C 1
ATOM 3934 O O . VAL A 1 486 ? 56.823 20.382 17.086 1.00 87.12 486 VAL A O 1
ATOM 3937 N N . ARG A 1 487 ? 55.729 18.578 17.849 1.00 86.06 487 ARG A N 1
ATOM 3938 C CA . ARG A 1 487 ? 55.228 19.235 19.057 1.00 86.06 487 ARG A CA 1
ATOM 3939 C C . ARG A 1 487 ? 56.372 19.673 19.973 1.00 86.06 487 ARG A C 1
ATOM 3941 O O . ARG A 1 487 ? 56.406 20.838 20.361 1.00 86.06 487 ARG A O 1
ATOM 3948 N N . GLU A 1 488 ? 57.333 18.795 20.244 1.00 87.62 488 GLU A N 1
ATOM 3949 C CA . GLU A 1 488 ? 58.504 19.096 21.077 1.00 87.62 488 GLU A CA 1
ATOM 3950 C C . GLU A 1 488 ? 59.331 20.250 20.483 1.00 87.62 488 GLU A C 1
ATOM 3952 O O . GLU A 1 488 ? 59.664 21.203 21.192 1.00 87.62 488 GLU A O 1
ATOM 3957 N N . MET A 1 489 ? 59.552 20.259 19.165 1.00 87.62 489 MET A N 1
ATOM 3958 C CA . MET A 1 489 ? 60.224 21.370 18.478 1.00 87.62 489 MET A CA 1
ATOM 3959 C C . MET A 1 489 ? 59.452 22.690 18.587 1.00 87.62 489 MET A C 1
ATOM 3961 O O . MET A 1 489 ? 60.044 23.739 18.860 1.00 87.62 489 MET A O 1
ATOM 3965 N N . THR A 1 490 ? 58.126 22.675 18.424 1.00 86.75 490 THR A N 1
ATOM 3966 C CA . THR A 1 490 ? 57.320 23.898 18.579 1.00 86.75 490 THR A CA 1
ATOM 3967 C C . THR A 1 490 ? 57.324 24.421 20.016 1.00 86.75 490 THR A C 1
ATOM 3969 O O . THR A 1 490 ? 57.368 25.635 20.225 1.00 86.75 490 THR A O 1
ATOM 3972 N N . GLU A 1 491 ? 57.317 23.538 21.016 1.00 88.06 491 GLU A N 1
ATOM 3973 C CA . GLU A 1 491 ? 57.409 23.904 22.431 1.00 88.06 491 GLU A CA 1
ATOM 3974 C C . GLU A 1 491 ? 58.784 24.512 22.752 1.00 88.06 491 GLU A C 1
ATOM 3976 O O . GLU A 1 491 ? 58.853 25.565 23.392 1.00 88.06 491 GLU A O 1
ATOM 3981 N N . GLN A 1 492 ? 59.867 23.948 22.210 1.00 86.56 492 GLN A N 1
ATOM 3982 C CA . GLN A 1 492 ? 61.216 24.510 22.326 1.00 86.56 492 GLN A CA 1
ATOM 3983 C C . GLN A 1 492 ? 61.343 25.888 21.662 1.00 86.56 492 GLN A C 1
ATOM 3985 O O . GLN A 1 492 ? 61.924 26.802 22.250 1.00 86.56 492 GLN A O 1
ATOM 3990 N N . LEU A 1 493 ? 60.773 26.090 20.470 1.00 87.25 493 LEU A N 1
ATOM 3991 C CA . LEU A 1 493 ? 60.749 27.402 19.805 1.00 87.25 493 LEU A CA 1
ATOM 3992 C C . LEU A 1 493 ? 59.928 28.432 20.600 1.00 87.25 493 LEU A C 1
ATOM 3994 O O . LEU A 1 493 ? 60.322 29.596 20.730 1.00 87.25 493 LEU A O 1
ATOM 3998 N N . LYS A 1 494 ? 58.811 28.014 21.206 1.00 87.12 494 LYS A N 1
ATOM 3999 C CA . LYS A 1 494 ? 58.018 28.858 22.119 1.00 87.12 494 LYS A CA 1
ATOM 4000 C C . LYS A 1 494 ? 58.801 29.222 23.385 1.00 87.12 494 LYS A C 1
ATOM 4002 O O . LYS A 1 494 ? 58.724 30.363 23.836 1.00 87.12 494 LYS A O 1
ATOM 4007 N N . LEU A 1 495 ? 59.579 28.297 23.944 1.00 86.81 495 LEU A N 1
ATOM 4008 C CA . LEU A 1 495 ? 60.457 28.559 25.088 1.00 86.81 495 LEU A CA 1
ATOM 4009 C C . LEU A 1 495 ? 61.588 29.524 24.713 1.00 86.81 495 LEU A C 1
ATOM 4011 O O . LEU A 1 495 ? 61.767 30.529 25.399 1.00 86.81 495 LEU A O 1
ATOM 4015 N N . LYS A 1 496 ? 62.277 29.293 23.589 1.00 86.00 496 LYS A N 1
ATOM 4016 C CA . LYS A 1 496 ? 63.330 30.184 23.067 1.00 86.00 496 LYS A CA 1
ATOM 4017 C C . LYS A 1 496 ? 62.813 31.596 22.778 1.00 86.00 496 LYS A C 1
ATOM 4019 O O . LYS A 1 496 ? 63.460 32.578 23.126 1.00 86.00 496 LYS A O 1
ATOM 4024 N N . SER A 1 497 ? 61.627 31.733 22.188 1.00 83.81 497 SER A N 1
ATOM 4025 C CA . SER A 1 497 ? 61.035 33.059 21.955 1.00 83.81 497 SER A CA 1
ATOM 4026 C C . SER A 1 497 ? 60.645 33.765 23.260 1.00 83.81 497 SER A C 1
ATOM 4028 O O . SER A 1 497 ? 60.851 34.974 23.384 1.00 83.81 497 SER A O 1
ATOM 4030 N N . LYS A 1 498 ? 60.143 33.036 24.268 1.00 83.56 498 LYS A N 1
ATOM 4031 C CA . LYS A 1 498 ? 59.873 33.587 25.608 1.00 83.56 498 LYS A CA 1
ATOM 4032 C C . LYS A 1 498 ? 61.151 34.027 26.327 1.00 83.56 498 LYS A C 1
ATOM 4034 O O . LYS A 1 498 ? 61.150 35.098 26.929 1.00 83.56 498 LYS A O 1
ATOM 4039 N N . THR A 1 499 ? 62.230 33.247 26.265 1.00 82.38 499 THR A N 1
ATOM 4040 C CA . THR A 1 499 ? 63.512 33.609 26.894 1.00 82.38 499 THR A CA 1
ATOM 4041 C C . THR A 1 499 ? 64.158 34.804 26.199 1.00 82.38 499 THR A C 1
ATOM 4043 O O . THR A 1 499 ? 64.606 35.716 26.885 1.00 82.38 499 THR A O 1
ATOM 4046 N N . MET A 1 500 ? 64.115 34.879 24.865 1.00 78.75 500 MET A N 1
ATOM 4047 C CA . MET A 1 500 ? 64.561 36.056 24.104 1.00 78.75 500 MET A CA 1
ATOM 4048 C C . MET A 1 500 ? 63.755 37.313 24.450 1.00 78.75 500 MET A C 1
ATOM 4050 O O . MET A 1 500 ? 64.330 38.382 24.636 1.00 78.75 500 MET A O 1
ATOM 4054 N N . LYS A 1 501 ? 62.427 37.199 24.597 1.00 79.69 501 LYS A N 1
ATOM 4055 C CA . LYS A 1 501 ? 61.580 38.318 25.050 1.00 79.69 501 LYS A CA 1
ATOM 4056 C C . LYS A 1 501 ? 61.904 38.762 26.477 1.00 79.69 501 LYS A C 1
ATOM 4058 O O . LYS A 1 501 ? 61.825 39.951 26.758 1.00 79.69 501 LYS A O 1
ATOM 4063 N N . ARG A 1 502 ? 62.265 37.832 27.368 1.00 74.00 502 ARG A N 1
ATOM 4064 C CA . ARG A 1 502 ? 62.723 38.149 28.731 1.00 74.00 502 ARG A CA 1
ATOM 4065 C C . ARG A 1 502 ? 64.085 38.845 28.725 1.00 74.00 502 ARG A C 1
ATOM 4067 O O . ARG A 1 502 ? 64.200 39.884 29.353 1.00 74.00 502 ARG A O 1
ATOM 4074 N N . LYS A 1 503 ? 65.051 38.344 27.946 1.00 72.50 503 LYS A N 1
ATOM 4075 C CA . LYS A 1 503 ? 66.381 38.958 27.771 1.00 72.50 503 LYS A CA 1
ATOM 4076 C C . LYS A 1 503 ? 66.359 40.342 27.119 1.00 72.50 503 LYS A C 1
ATOM 4078 O O . LYS A 1 503 ? 67.301 41.085 27.297 1.00 72.50 503 LYS A O 1
ATOM 4083 N N . LYS A 1 504 ? 65.327 40.670 26.332 1.00 72.12 504 LYS A N 1
ATOM 4084 C CA . LYS A 1 504 ? 65.112 42.028 25.797 1.00 72.12 504 LYS A CA 1
ATOM 4085 C C . LYS A 1 504 ? 64.451 42.988 26.796 1.00 72.12 504 LYS A C 1
ATOM 4087 O O . LYS A 1 504 ? 64.368 44.173 26.504 1.00 72.12 504 LYS A O 1
ATOM 4092 N N . LYS A 1 505 ? 63.873 42.471 27.886 1.00 68.31 505 LYS A N 1
ATOM 4093 C CA . LYS A 1 505 ? 63.184 43.264 28.919 1.00 68.31 505 LYS A CA 1
ATOM 4094 C C . LYS A 1 505 ? 64.064 43.562 30.135 1.00 68.31 505 LYS A C 1
ATOM 4096 O O . LYS A 1 505 ? 63.740 44.487 30.868 1.00 68.31 505 LYS A O 1
ATOM 4101 N N . THR A 1 506 ? 65.089 42.749 30.361 1.00 55.94 506 THR A N 1
ATOM 4102 C CA . THR A 1 506 ? 66.251 43.051 31.209 1.00 55.94 506 THR A CA 1
ATOM 4103 C C . THR A 1 506 ? 67.261 43.827 30.393 1.00 55.94 506 THR A C 1
ATOM 4105 O O . THR A 1 506 ? 67.835 44.785 30.937 1.00 55.94 506 THR A O 1
#

Foldseek 3Di:
DDDDDDDPPDDDDDDDDDDDDDDDDPDDDDDDDDDDDDDDDDDDDDDDDPPDPPPPPVPPPPDDDDDDDDDDDDDDDPPQPPFDPPDPVRVVVRDDCVVVVVVVVVVVVQVVVPHDPVPDDVVVVDDDDPDDDDPPDDDPDDPVRVVVVVVVVVVVPPPDDDDDDDDDDDDPDPPPPPPPPDPDDDDDDDDPDPDDDDDPPPPCPPPDDPDDPPPPPVVVVVCVVVVVDDDDDDPCVPDFQAPDDLDDDDFQLQDLDHDPVSVVVVVVVLVVVVVVVVVVVVVVVVVPPDPPDPPCDPVNVVVVVCVVPPPDPVPPDPPPPDPDPPPDPDDPDDPPDDDDDDPPVVVVVVVVVVVVVVVVVVVVVVVVVVVVVVVVVVCVVVVVVVVVVVVVVVVVVVVVVVVVVVNCSHHFFDQFDDDDDDADRDDDDDPVRRDPDPVSDDDDDDPVVNSVSSCRRSVNDHDDDPDPPPVPPPDDPDDDDPDPVNVVVVVVVVVVVVVVVVVVVD

Organism: NCBI:txid2018661

Sequence (506 aa):
MKALVPDLAMVPRLLTRSALVMPMPVSMMAHQLGDLRLEGERFSALLLLGHFEVLLDCLKMHTNNWMLSFEGGKKGKKGDAKTSRHKKKYWRKGTNVPDFEDTLASISIQKSHGGIVNERADAELFEIDKEPEKEEGKKKFTRKQQAALNKISNRLIDDEPVTLPEPKFPPKQSRLRQPVPHPQELKAAKKPKPSAAFDLWETELQKKVDIGPSCSEAEEHLMRYTKKKMPKLPPTRKLPPSLLPAVSIANEGASYNPSADEYQAYVDSIASKECDVMKGEKKIERGIKPAEEKIVTYQERLLEQTEGLVIDPRYKEETEEKIQMEEENTEPQQEKEKGKTLTRKELRKKKDTARRLAKQEKLRIRNRQIQKEANNVFKAKKIHKELDEMEKQIAEKATERAKQKLVDKLTKRQKLGRGQFEEEEQPFLLQEELPENLRSLKPQGNILTDRVKSLQKRNILPVAGEKNRRRLPKKLKAKFVEKRDVREMTEQLKLKSKTMKRKKKT

Secondary structure (DSSP, 8-state):
---------------------------------------------------S-SSSGGGSSS----------------------TTSHHHHHHH---HHHHHHHHHHHHHHHTTS-GGGS-HHHH-----SPPPS-------HHHHHHHHHHHHHHH--S-PPPPP--PPP----------PPP------PPP--S---TT-S---------TT-HHHHHHHHHHTT-SPPPPPGGGGS-S--S-SSPPPPGGGSSS--HHHHHHHHHHHHHHHHHHHHHHHHHHHHHS--S-----HHHHHHHHHTT----GGG-----SS---------------------HHHHHHHHHHHHHHHHHHHHHHHHHHHHHHHHHHHHHHHHHHHHHHHHHHHHHHHHHHHHHHHHHHHHSPP--BSSPPPPPPPP---TTT--SSTTTPPP-S-HHHHHHHHHHHTTSS-B----------SSPPP-----HHHHHHHHHHHHHHHHHHHHTT-